Protein AF-A0A947AA89-F1 (afdb_monomer_lite)

Secondary structure (DSSP, 8-state):
------S----SSGGGGGS---THHHHHHHHIIIIIIIIS-SS-HHHHHHHHTHHHHHHTT-TT-SS--TTS---EEEE-TTT-B----SSS---PPB-EEEEEETTEEEEETTEE-S-----PPP-TT------SBPTT---EEEE---S-EEEEEE-TTS-EEEEEGGGTEEEEE-TTT--EEEEESS-TT--SEEE-TTSPEEEEETTTTEEEEE-TT--EEEEE-EETTEE-S----EEE-TTS-EEEEE-----TT-S--S-SS-S-EEEEE-TT-SSPEEEE---SSEEEEEE-TTSSEEEEEETTTTEEEEEEEPTTS-EEEEEEEES---SSEEEBTT--EEE-BSSEEEE-TTS-EEEEE--SSS-EEEEEEESTTS-EEEEEETTEEEEEEBSS-B--

Radius of gyration: 32.21 Å; chains: 1; bounding box: 70×47×88 Å

Foldseek 3Di:
DAFDDPDDADALDDPRVVDADDLCNAFRLLCCLAPVCPPVNVDDPVVSLQSHFVVVCVVQVQPQTRDPDPPRFPFDWDFDSHQRGRPADNVRRNDHTPTTAWTDGSNRTQHHGNRGPPDDPDDDGDGPPDDPDDDFFDVPWDKFFLDFDAQFKAAWEAFLQFKIWIFSLVQQFIWIQDLVPSHIDTPDPNNLSFHHWYAFPVRWIWTQNQNQLFIWTQDPVRDIDTLEQDAPPAGFQGWHYWDAAPQRKIKTWGFHDDDPNDPDDDDPDPFTFIWIGHVPDHHIDTQGGPAPGKAAKDADNVRQKIWIFRQVQQWIWIWGQDPVRHTHDTGTLESGGAHYWFAWPQGWIWGWFQATWIAGPNSDTDDGDGDPANTWRYWAQGHNQSQWIWTTGRRTIMIGGTPIHGHD

Sequence (408 aa):
MAICSDAGSYTNEGVFVLQSTHPRAYGSFARLLGHYVREEKVIPLEEAIYKLTTLPATNLKIKERGALKTGYFADVVIFDPNTIKDNATFKEPHQYATGVAHVFVNGTQVIKEGEHTGALPGRVVRGPGWTNEEPLIVPGAELQVVADGFSFTEGPAVDSRGNVYFTDQPNDQILKWSEDTGEVAVFMKPAGRANGLYFDHQDRLLAAADEKFELWRIGPDKEVEVLLSQYQGKDLNGPNDIWVDPKGGIYFTDPYYQRPWWTRSEKEIEQERVYYLSPGSTEPEIVVDDFVQPNGLIGSPDGKILYITDIGDSKTYSFQIEQDGQLSNKTLLAEMGSDGMTLDHKGNIYLTGDGVTVFNPSGKKILHIPVPQDWTANVTFGGKEQKTLFITAMNSLYTLEMNVHGVR

Structure (mmCIF, N/CA/C/O backbone):
data_AF-A0A947AA89-F1
#
_entry.id   AF-A0A947AA89-F1
#
loop_
_atom_site.group_PDB
_atom_site.id
_atom_site.type_symbol
_atom_site.label_atom_id
_atom_site.label_alt_id
_atom_site.label_comp_id
_atom_site.label_asym_id
_atom_site.label_entity_id
_atom_site.label_seq_id
_atom_site.pdbx_PDB_ins_code
_atom_site.Cartn_x
_atom_site.Cartn_y
_atom_site.Cartn_z
_atom_site.occupancy
_atom_site.B_iso_or_equiv
_atom_site.auth_seq_id
_atom_site.auth_comp_id
_atom_site.auth_asym_id
_atom_site.auth_atom_id
_atom_site.pdbx_PDB_model_num
ATOM 1 N N . MET A 1 1 ? 35.187 -18.261 -28.247 1.00 84.56 1 MET A N 1
ATOM 2 C CA . MET A 1 1 ? 34.910 -16.822 -28.043 1.00 84.56 1 MET A CA 1
ATOM 3 C C . MET A 1 1 ? 33.942 -16.370 -29.126 1.00 84.56 1 MET A C 1
ATOM 5 O O . MET A 1 1 ? 34.143 -16.771 -30.268 1.00 84.56 1 MET A O 1
ATOM 9 N N . ALA A 1 2 ? 32.883 -15.638 -28.767 1.00 91.00 2 ALA A N 1
ATOM 10 C CA . ALA A 1 2 ? 31.962 -15.046 -29.743 1.00 91.00 2 ALA A CA 1
ATOM 11 C C . ALA A 1 2 ? 32.646 -13.897 -30.493 1.00 91.00 2 ALA A C 1
ATOM 13 O O . ALA A 1 2 ? 33.586 -13.303 -29.966 1.00 91.00 2 ALA A O 1
ATOM 14 N N . ILE A 1 3 ? 32.178 -13.598 -31.703 1.00 91.06 3 ILE A N 1
ATOM 15 C CA . ILE A 1 3 ? 32.672 -12.464 -32.488 1.00 91.06 3 ILE A CA 1
ATOM 16 C C . ILE A 1 3 ? 31.567 -11.415 -32.541 1.00 91.06 3 ILE A C 1
ATOM 18 O O . ILE A 1 3 ? 30.445 -11.707 -32.948 1.00 91.06 3 ILE A O 1
ATOM 22 N N . CYS A 1 4 ? 31.883 -10.199 -32.110 1.00 88.19 4 CYS A N 1
ATOM 23 C CA . CYS A 1 4 ? 30.965 -9.069 -32.097 1.00 88.19 4 CYS A CA 1
ATOM 24 C C . CYS A 1 4 ? 31.675 -7.781 -32.531 1.00 88.19 4 CYS A C 1
ATOM 26 O O . CYS A 1 4 ? 32.895 -7.747 -32.699 1.00 88.19 4 CYS A O 1
ATOM 28 N N . SER A 1 5 ? 30.883 -6.727 -32.708 1.00 89.62 5 SER A N 1
ATOM 29 C CA . SER A 1 5 ? 31.347 -5.348 -32.830 1.00 89.62 5 SER A CA 1
ATOM 30 C C . SER A 1 5 ? 30.691 -4.537 -31.716 1.00 89.62 5 SER A C 1
ATOM 32 O O . SER A 1 5 ? 29.491 -4.659 -31.486 1.00 89.62 5 SER A O 1
ATOM 34 N N . ASP A 1 6 ? 31.484 -3.734 -31.023 1.00 87.38 6 ASP A N 1
ATOM 35 C CA . ASP A 1 6 ? 31.087 -2.728 -30.030 1.00 87.38 6 ASP A CA 1
ATOM 36 C C . ASP A 1 6 ? 30.880 -1.339 -30.666 1.00 87.38 6 ASP A C 1
ATOM 38 O O . ASP A 1 6 ? 30.642 -0.360 -29.962 1.00 87.38 6 ASP A O 1
ATOM 42 N N . ALA A 1 7 ? 31.002 -1.218 -31.993 1.00 91.00 7 ALA A N 1
ATOM 43 C CA . ALA A 1 7 ? 30.685 0.018 -32.700 1.00 91.00 7 ALA A CA 1
ATOM 44 C C . ALA A 1 7 ? 29.173 0.187 -32.908 1.00 91.00 7 ALA A C 1
ATOM 46 O O . ALA A 1 7 ? 28.435 -0.788 -33.052 1.00 91.00 7 ALA A O 1
ATOM 47 N N . GLY A 1 8 ? 28.726 1.444 -32.984 1.00 85.38 8 GLY A N 1
ATOM 48 C CA . GLY A 1 8 ? 27.362 1.770 -33.395 1.00 85.38 8 GLY A CA 1
ATOM 49 C C . GLY A 1 8 ? 27.067 1.353 -34.840 1.00 85.38 8 GLY A C 1
ATOM 50 O O . GLY A 1 8 ? 27.976 1.164 -35.648 1.00 85.38 8 GLY A O 1
ATOM 51 N N . SER A 1 9 ? 25.778 1.223 -35.163 1.00 86.25 9 SER A N 1
ATOM 52 C CA . SER A 1 9 ? 25.291 1.023 -36.533 1.00 86.25 9 SER A CA 1
ATOM 53 C C . SER A 1 9 ? 24.923 2.375 -37.135 1.00 86.25 9 SER A C 1
ATOM 55 O O . SER A 1 9 ? 24.010 3.038 -36.647 1.00 86.25 9 SER A O 1
ATOM 57 N N . TYR A 1 10 ? 25.644 2.788 -38.172 1.00 88.50 10 TYR A N 1
ATOM 58 C CA . TYR A 1 10 ? 25.467 4.083 -38.826 1.00 88.50 10 TYR A CA 1
ATOM 59 C C . TYR A 1 10 ? 25.038 3.874 -40.276 1.00 88.50 10 TYR A C 1
ATOM 61 O O . TYR A 1 10 ? 25.482 2.919 -40.911 1.00 88.50 10 TYR A O 1
ATOM 69 N N . THR A 1 11 ? 24.218 4.784 -40.804 1.00 86.56 11 THR A N 1
ATOM 70 C CA . THR A 1 11 ? 24.015 4.877 -42.255 1.00 86.56 11 THR A CA 1
ATOM 71 C C . THR A 1 11 ? 25.173 5.650 -42.899 1.00 86.56 11 THR A C 1
ATOM 73 O O . THR A 1 11 ? 25.787 6.508 -42.256 1.00 86.56 11 THR A O 1
ATOM 76 N N . ASN A 1 12 ? 25.481 5.349 -44.161 1.00 88.62 12 ASN A N 1
ATOM 77 C CA . ASN A 1 12 ? 26.501 6.037 -44.959 1.00 88.62 12 ASN A CA 1
ATOM 78 C C . ASN A 1 12 ? 25.991 7.342 -45.604 1.00 88.62 12 ASN A C 1
ATOM 80 O O . ASN A 1 12 ? 26.596 7.842 -46.551 1.00 88.62 12 ASN A O 1
ATOM 84 N N . GLU A 1 13 ? 24.889 7.891 -45.099 1.00 89.12 13 GLU A N 1
ATOM 85 C CA . GLU A 1 13 ? 24.258 9.108 -45.602 1.00 89.12 13 GLU A CA 1
ATOM 86 C C . GLU A 1 13 ? 23.824 10.047 -44.461 1.00 89.12 13 GLU A C 1
ATOM 88 O O . GLU A 1 13 ? 23.878 9.717 -43.271 1.00 89.12 13 GLU A O 1
ATOM 93 N N . GLY A 1 14 ? 23.378 11.249 -44.825 1.00 90.75 14 GLY A N 1
ATOM 94 C CA . GLY A 1 14 ? 22.806 12.208 -43.880 1.00 90.75 14 GLY A CA 1
ATOM 95 C C . GLY A 1 14 ? 23.800 12.714 -42.831 1.00 90.75 14 GLY A C 1
ATOM 96 O O . GLY A 1 14 ? 24.981 12.913 -43.097 1.00 90.75 14 GLY A O 1
ATOM 97 N N . VAL A 1 15 ? 23.318 12.964 -41.613 1.00 90.62 15 VAL A N 1
ATOM 98 C CA . VAL A 1 15 ? 24.127 13.587 -40.548 1.00 90.62 15 VAL A CA 1
ATOM 99 C C . VAL A 1 15 ? 25.300 12.721 -40.083 1.00 90.62 15 VAL A C 1
ATOM 101 O O . VAL A 1 15 ? 26.267 13.245 -39.535 1.00 90.62 15 VAL A O 1
ATOM 104 N N . PHE A 1 16 ? 25.248 11.409 -40.323 1.00 87.38 16 PHE A N 1
ATOM 105 C CA . PHE A 1 16 ? 26.263 10.472 -39.851 1.00 87.38 16 PHE A CA 1
ATOM 106 C C . PHE A 1 16 ? 27.585 10.566 -40.616 1.00 87.38 16 PHE A C 1
ATOM 108 O O . PHE A 1 16 ? 28.607 10.196 -40.051 1.00 87.38 16 PHE A O 1
ATOM 115 N N . VAL A 1 17 ? 27.603 11.100 -41.845 1.00 91.50 17 VAL A N 1
ATOM 116 C CA . VAL A 1 17 ? 28.856 11.300 -42.604 1.00 91.50 17 VAL A CA 1
ATOM 117 C C . VAL A 1 17 ? 29.611 12.575 -42.211 1.00 91.50 17 VAL A C 1
ATOM 119 O O . VAL A 1 17 ? 30.727 12.799 -42.672 1.00 91.50 17 VAL A O 1
ATOM 122 N N . LEU A 1 18 ? 29.024 13.418 -41.353 1.00 90.50 18 LEU A N 1
ATOM 123 C CA . LEU A 1 18 ? 29.661 14.648 -40.865 1.00 90.50 18 LEU A CA 1
ATOM 124 C C . LEU A 1 18 ? 30.721 14.380 -39.786 1.00 90.50 18 LEU A C 1
ATOM 126 O O . LEU A 1 18 ? 31.474 15.283 -39.425 1.00 90.50 18 LEU A O 1
ATOM 130 N N . GLN A 1 19 ? 30.778 13.155 -39.261 1.00 88.31 19 GLN A N 1
ATOM 131 C CA . GLN A 1 19 ? 31.758 12.725 -38.271 1.00 88.31 19 GLN A CA 1
ATOM 132 C C . GLN A 1 19 ? 32.374 11.400 -38.702 1.00 88.31 19 GLN A C 1
ATOM 134 O O . GLN A 1 19 ? 31.671 10.497 -39.139 1.00 88.31 19 GLN A O 1
ATOM 139 N N . SER A 1 20 ? 33.691 11.275 -38.549 1.00 88.88 20 SER A N 1
ATOM 140 C CA . SER A 1 20 ? 34.382 10.018 -38.834 1.00 88.88 20 SER A CA 1
ATOM 141 C C . SER A 1 20 ? 34.033 8.945 -37.797 1.00 88.88 20 SER A C 1
ATOM 143 O O . SER A 1 20 ? 33.760 9.247 -36.635 1.00 88.88 20 SER A O 1
ATOM 145 N N . THR A 1 21 ? 34.098 7.677 -38.203 1.00 92.69 21 THR A N 1
ATOM 146 C CA . THR A 1 21 ? 33.909 6.512 -37.332 1.00 92.69 21 THR A CA 1
ATOM 147 C C . THR A 1 21 ? 34.991 5.465 -37.578 1.00 92.69 21 THR A C 1
ATOM 149 O O . THR A 1 21 ? 35.696 5.489 -38.587 1.00 92.69 21 THR A O 1
ATOM 152 N N . HIS A 1 22 ? 35.139 4.514 -36.657 1.00 94.75 22 HIS A N 1
ATOM 153 C CA . HIS A 1 22 ? 36.053 3.397 -36.864 1.00 94.75 22 HIS A CA 1
ATOM 154 C C . HIS A 1 22 ? 35.484 2.445 -37.943 1.00 94.75 22 HIS A C 1
ATOM 156 O O . HIS A 1 22 ? 34.314 2.067 -37.841 1.00 94.75 22 HIS A O 1
ATOM 162 N N . PRO A 1 23 ? 36.284 1.944 -38.910 1.00 94.31 23 PRO A N 1
ATOM 163 C CA . PRO A 1 23 ? 35.804 1.092 -40.020 1.00 94.31 23 PRO A CA 1
ATOM 164 C C . PRO A 1 23 ? 35.023 -0.158 -39.594 1.00 94.31 23 PRO A C 1
ATOM 166 O O . PRO A 1 23 ? 34.168 -0.673 -40.311 1.00 94.31 23 PRO A O 1
ATOM 169 N N . ARG A 1 24 ? 35.290 -0.630 -38.373 1.00 94.06 24 ARG A N 1
ATOM 170 C CA . ARG A 1 24 ? 34.594 -1.758 -37.734 1.00 94.06 24 ARG A CA 1
ATOM 171 C C . ARG A 1 24 ? 33.069 -1.571 -37.644 1.00 94.06 24 ARG A C 1
ATOM 173 O O . ARG A 1 24 ? 32.362 -2.573 -37.568 1.00 94.06 24 ARG A O 1
ATOM 180 N N . ALA A 1 25 ? 32.569 -0.332 -37.678 1.00 93.19 25 ALA A N 1
ATOM 181 C CA . ALA A 1 25 ? 31.135 -0.038 -37.698 1.00 93.19 25 ALA A CA 1
ATOM 182 C C . ALA A 1 25 ? 30.420 -0.590 -38.945 1.00 93.19 25 ALA A C 1
ATOM 184 O O . ALA A 1 25 ? 29.247 -0.936 -38.870 1.00 93.19 25 ALA A O 1
ATOM 185 N N . TYR A 1 26 ? 31.139 -0.729 -40.061 1.00 93.94 26 TYR A N 1
ATOM 186 C CA . TYR A 1 26 ? 30.603 -1.242 -41.325 1.00 93.94 26 TYR A CA 1
ATOM 187 C C . TYR A 1 26 ? 31.170 -2.619 -41.686 1.00 93.94 26 TYR A C 1
ATOM 189 O O . TYR A 1 26 ? 30.477 -3.467 -42.244 1.00 93.94 26 TYR A O 1
ATOM 197 N N . GLY A 1 27 ? 32.446 -2.847 -41.367 1.00 93.50 27 GLY A N 1
ATOM 198 C CA . GLY A 1 27 ? 33.228 -3.916 -41.978 1.00 93.50 27 GLY A CA 1
ATOM 199 C C . GLY A 1 27 ? 33.380 -5.211 -41.190 1.00 93.50 27 GLY A C 1
ATOM 200 O O . GLY A 1 27 ? 33.728 -6.231 -41.776 1.00 93.50 27 GLY A O 1
ATOM 201 N N . SER A 1 28 ? 33.152 -5.207 -39.871 1.00 94.38 28 SER A N 1
ATOM 202 C CA . SER A 1 28 ? 33.652 -6.268 -38.970 1.00 94.38 28 SER A CA 1
ATOM 203 C C . SER A 1 28 ? 33.279 -7.688 -39.403 1.00 94.38 28 SER A C 1
ATOM 205 O O . SER A 1 28 ? 34.135 -8.569 -39.485 1.00 94.38 28 SER A O 1
ATOM 207 N N . PHE A 1 29 ? 32.002 -7.904 -39.718 1.00 95.44 29 PHE A N 1
ATOM 208 C CA . PHE A 1 29 ? 31.487 -9.222 -40.081 1.00 95.44 29 PHE A CA 1
ATOM 209 C C . PHE A 1 29 ? 31.906 -9.638 -41.494 1.00 95.44 29 PHE A C 1
ATOM 211 O O . PHE A 1 29 ? 32.321 -10.776 -41.707 1.00 95.44 29 PHE A O 1
ATOM 218 N N . ALA A 1 30 ? 31.885 -8.705 -42.448 1.00 96.06 30 ALA A N 1
ATOM 219 C CA . ALA A 1 30 ? 32.345 -8.964 -43.808 1.00 96.06 30 ALA A CA 1
ATOM 220 C C . ALA A 1 30 ? 33.859 -9.220 -43.864 1.00 96.06 30 ALA A C 1
ATOM 222 O O . ALA A 1 30 ? 34.307 -10.056 -44.642 1.00 96.06 30 ALA A O 1
ATOM 223 N N . ARG A 1 31 ? 34.648 -8.569 -43.001 1.00 96.25 31 ARG A N 1
ATOM 224 C CA . ARG A 1 31 ? 36.087 -8.814 -42.857 1.00 96.25 31 ARG A CA 1
ATOM 225 C C . ARG A 1 31 ? 36.362 -10.206 -42.307 1.00 96.25 31 ARG A C 1
ATOM 227 O O . ARG A 1 31 ? 37.240 -10.887 -42.825 1.00 96.25 31 ARG A O 1
ATOM 234 N N . LEU A 1 32 ? 35.599 -10.660 -41.309 1.00 97.00 32 LEU A N 1
ATOM 235 C CA . LEU A 1 32 ? 35.691 -12.043 -40.835 1.00 97.00 32 LEU A CA 1
ATOM 236 C C . LEU A 1 32 ? 35.463 -13.041 -41.977 1.00 97.00 32 LEU A C 1
ATOM 238 O O . LEU A 1 32 ? 36.284 -13.929 -42.184 1.00 97.00 32 LEU A O 1
ATOM 242 N N . LEU A 1 33 ? 34.370 -12.881 -42.722 1.00 98.00 33 LEU A N 1
ATOM 243 C CA . LEU A 1 33 ? 33.965 -13.834 -43.757 1.00 98.00 33 LEU A CA 1
ATOM 244 C C . LEU A 1 33 ? 34.840 -13.757 -45.023 1.00 98.00 33 LEU A C 1
ATOM 246 O O . LEU A 1 33 ? 35.183 -14.781 -45.607 1.00 98.00 33 LEU A O 1
ATOM 250 N N . GLY A 1 34 ? 35.223 -12.558 -45.452 1.00 97.75 34 GLY A N 1
ATOM 251 C CA . GLY A 1 34 ? 36.036 -12.357 -46.651 1.00 97.75 34 GLY A CA 1
ATOM 252 C C . GLY A 1 34 ? 37.520 -12.614 -46.404 1.00 97.75 34 GLY A C 1
ATOM 253 O O . GLY A 1 34 ? 38.132 -13.435 -47.081 1.00 97.75 34 GLY A O 1
ATOM 254 N N . HIS A 1 35 ? 38.097 -11.947 -45.407 1.00 97.00 35 HIS A N 1
ATOM 255 C CA . HIS A 1 35 ? 39.535 -12.009 -45.171 1.00 97.00 35 HIS A CA 1
ATOM 256 C C . HIS A 1 35 ? 39.925 -13.252 -44.364 1.00 97.00 35 HIS A C 1
ATOM 258 O O . HIS A 1 35 ? 40.691 -14.090 -44.825 1.00 97.00 35 HIS A O 1
ATOM 264 N N . TYR A 1 36 ? 39.354 -13.436 -43.173 1.00 97.56 36 TYR A N 1
ATOM 265 C CA . TYR A 1 36 ? 39.806 -14.506 -42.277 1.00 97.56 36 TYR A CA 1
ATOM 266 C C . TYR A 1 36 ? 39.288 -15.904 -42.663 1.00 97.56 36 TYR A C 1
ATOM 268 O O . TYR A 1 36 ? 40.010 -16.888 -42.503 1.00 97.56 36 TYR A O 1
ATOM 276 N N . VAL A 1 37 ? 38.064 -16.018 -43.187 1.00 98.06 37 VAL A N 1
ATOM 277 C CA . VAL A 1 37 ? 37.503 -17.310 -43.627 1.00 98.06 37 VAL A CA 1
ATOM 278 C C . VAL A 1 37 ? 37.948 -17.667 -45.048 1.00 98.06 37 VAL A C 1
ATOM 280 O O . VAL A 1 37 ? 38.518 -18.737 -45.249 1.00 98.06 37 VAL A O 1
ATOM 283 N N . ARG A 1 38 ? 37.685 -16.810 -46.047 1.00 97.62 38 ARG A N 1
ATOM 284 C CA . ARG A 1 38 ? 37.944 -17.150 -47.459 1.00 97.62 38 ARG A CA 1
ATOM 285 C C . ARG A 1 38 ? 39.423 -17.036 -47.842 1.00 97.62 38 ARG A C 1
ATOM 287 O O . ARG A 1 38 ? 39.944 -17.964 -48.460 1.00 97.62 38 ARG A O 1
ATOM 294 N N . GLU A 1 39 ? 40.072 -15.912 -47.539 1.00 97.94 39 GLU A N 1
ATOM 295 C CA . GLU A 1 39 ? 41.440 -15.622 -48.005 1.00 97.94 39 GLU A CA 1
ATOM 296 C C . GLU A 1 39 ? 42.497 -16.337 -47.153 1.00 97.94 39 GLU A C 1
ATOM 298 O O . GLU A 1 39 ? 43.253 -17.158 -47.671 1.00 97.94 39 GLU A O 1
ATOM 303 N N . GLU A 1 40 ? 42.501 -16.084 -45.843 1.00 98.12 40 GLU A N 1
ATOM 304 C CA . GLU A 1 40 ? 43.515 -16.601 -44.913 1.00 98.12 40 GLU A CA 1
ATOM 305 C C . GLU A 1 40 ? 43.199 -18.012 -44.391 1.00 98.12 40 GLU A C 1
ATOM 307 O O . GLU A 1 40 ? 44.083 -18.707 -43.892 1.00 98.12 40 GLU A O 1
ATOM 312 N N . LYS A 1 41 ? 41.937 -18.456 -44.496 1.00 97.31 41 LYS A N 1
ATOM 313 C CA . LYS A 1 41 ? 41.467 -19.788 -44.065 1.00 97.31 41 LYS A CA 1
ATOM 314 C C . LYS A 1 41 ? 41.819 -20.135 -42.612 1.00 97.31 41 LYS A C 1
ATOM 316 O O . LYS A 1 41 ? 42.039 -21.299 -42.280 1.00 97.31 41 LYS A O 1
ATOM 321 N N . VAL A 1 42 ? 41.838 -19.139 -41.723 1.00 97.44 42 VAL A N 1
ATOM 322 C CA . VAL A 1 42 ? 42.177 -19.333 -40.299 1.00 97.44 42 VAL A CA 1
ATOM 323 C C . VAL A 1 42 ? 41.032 -19.946 -39.489 1.00 97.44 42 VAL A C 1
ATOM 325 O O . VAL A 1 42 ? 41.240 -20.421 -38.374 1.00 97.44 42 VAL A O 1
ATOM 328 N N . ILE A 1 43 ? 39.812 -19.922 -40.028 1.00 96.50 43 ILE A N 1
ATOM 329 C CA . ILE A 1 43 ? 38.607 -20.464 -39.402 1.00 96.50 43 ILE A CA 1
ATOM 330 C C . ILE A 1 43 ? 37.644 -20.974 -40.490 1.00 96.50 43 ILE A C 1
ATOM 332 O O . ILE A 1 43 ? 37.432 -20.265 -41.476 1.00 96.50 43 ILE A O 1
ATOM 336 N N . PRO A 1 44 ? 37.055 -22.178 -40.345 1.00 97.88 44 PRO A N 1
ATOM 337 C CA . PRO A 1 44 ? 36.024 -22.662 -41.263 1.00 97.88 44 PRO A CA 1
ATOM 338 C C . PRO A 1 44 ? 34.800 -21.742 -41.292 1.00 97.88 44 PRO A C 1
ATOM 340 O O . PRO A 1 44 ? 34.474 -21.096 -40.290 1.00 97.88 44 PRO A O 1
ATOM 343 N N . LEU A 1 45 ? 34.092 -21.714 -42.422 1.00 97.38 45 LEU A N 1
ATOM 344 C CA . LEU A 1 45 ? 32.918 -20.861 -42.604 1.00 97.38 45 LEU A CA 1
ATOM 345 C C . LEU A 1 45 ? 31.830 -21.173 -41.570 1.00 97.38 45 LEU A C 1
ATOM 347 O O . LEU A 1 45 ? 31.271 -20.264 -40.967 1.00 97.38 45 LEU A O 1
ATOM 351 N N . GLU A 1 46 ? 31.572 -22.450 -41.318 1.00 96.94 46 GLU A N 1
ATOM 352 C CA . GLU A 1 46 ? 30.555 -22.929 -40.385 1.00 96.94 46 GLU A CA 1
ATOM 353 C C . GLU A 1 46 ? 30.846 -22.465 -38.952 1.00 96.94 46 GLU A C 1
ATOM 355 O O . GLU A 1 46 ? 29.956 -21.968 -38.260 1.00 96.94 46 GLU A O 1
ATOM 360 N N . GLU A 1 47 ? 32.110 -22.551 -38.528 1.00 97.94 47 GLU A N 1
ATOM 361 C CA . GLU A 1 47 ? 32.553 -22.093 -37.208 1.00 97.94 47 GLU A CA 1
ATOM 362 C C . GLU A 1 47 ? 32.470 -20.561 -37.096 1.00 97.94 47 GLU A C 1
ATOM 364 O O . GLU A 1 47 ? 32.072 -20.032 -36.055 1.00 97.94 47 GLU A O 1
ATOM 369 N N . ALA A 1 48 ? 32.796 -19.825 -38.166 1.00 97.75 48 ALA A N 1
ATOM 370 C CA . ALA A 1 48 ? 32.611 -18.376 -38.205 1.00 97.75 48 ALA A CA 1
ATOM 371 C C . ALA A 1 48 ? 31.129 -17.995 -38.062 1.00 97.75 48 ALA A C 1
ATOM 373 O O . ALA A 1 48 ? 30.798 -17.148 -37.232 1.00 97.75 48 ALA A O 1
ATOM 374 N N . ILE A 1 49 ? 30.225 -18.661 -38.791 1.00 97.25 49 ILE A N 1
ATOM 375 C CA . ILE A 1 49 ? 28.777 -18.434 -38.681 1.00 97.25 49 ILE A CA 1
ATOM 376 C C . ILE A 1 49 ? 28.270 -18.763 -37.273 1.00 97.25 49 ILE A C 1
ATOM 378 O O . ILE A 1 49 ? 27.545 -17.953 -36.690 1.00 97.25 49 ILE A O 1
ATOM 382 N N . TYR A 1 50 ? 28.692 -19.881 -36.675 1.00 97.56 50 TYR A N 1
ATOM 383 C CA . TYR A 1 50 ? 28.339 -20.232 -35.295 1.00 97.56 50 TYR A CA 1
ATOM 384 C C . TYR A 1 50 ? 28.766 -19.145 -34.292 1.00 97.56 50 TYR A C 1
ATOM 386 O O . TYR A 1 50 ? 27.972 -18.735 -33.437 1.00 97.56 50 TYR A O 1
ATOM 394 N N . LYS A 1 51 ? 29.991 -18.614 -34.430 1.00 97.62 51 LYS A N 1
ATOM 395 C CA . LYS A 1 51 ? 30.530 -17.544 -33.568 1.00 97.62 51 LYS A CA 1
ATOM 396 C C . LYS A 1 51 ? 29.862 -16.182 -33.753 1.00 97.62 51 LYS A C 1
ATOM 398 O O . LYS A 1 51 ? 29.948 -15.368 -32.832 1.00 97.62 51 LYS A O 1
ATOM 403 N N . LEU A 1 52 ? 29.223 -15.946 -34.899 1.00 96.31 52 LEU A N 1
ATOM 404 C CA . LEU A 1 52 ? 28.450 -14.737 -35.195 1.00 96.31 52 LEU A CA 1
ATOM 405 C C . LEU A 1 52 ? 26.980 -14.829 -34.765 1.00 96.31 52 LEU A C 1
ATOM 407 O O . LEU A 1 52 ? 26.343 -13.797 -34.578 1.00 96.31 52 LEU A O 1
ATOM 411 N N . THR A 1 53 ? 26.432 -16.040 -34.620 1.00 96.06 53 THR A N 1
ATOM 412 C CA . THR A 1 53 ? 24.979 -16.250 -34.485 1.00 96.06 53 THR A CA 1
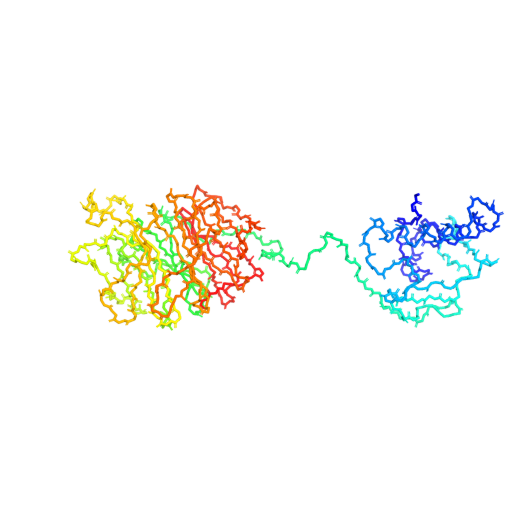ATOM 413 C C . THR A 1 53 ? 24.607 -17.023 -33.216 1.00 96.06 53 THR A C 1
ATOM 415 O O . THR A 1 53 ? 24.219 -16.424 -32.211 1.00 96.06 53 THR A O 1
ATOM 418 N N . THR A 1 54 ? 24.730 -18.351 -33.222 1.00 96.38 54 THR A N 1
ATOM 419 C CA . THR A 1 54 ? 24.241 -19.220 -32.143 1.00 96.38 54 THR A CA 1
ATOM 420 C C . THR A 1 54 ? 25.003 -19.001 -30.840 1.00 96.38 54 THR A C 1
ATOM 422 O O . THR A 1 54 ? 24.388 -18.949 -29.773 1.00 96.38 54 THR A O 1
ATOM 425 N N . LEU A 1 55 ? 26.329 -18.849 -30.904 1.00 97.12 55 LEU A N 1
ATOM 426 C CA . LEU A 1 55 ? 27.158 -18.669 -29.714 1.00 97.12 55 LEU A CA 1
ATOM 427 C C . LEU A 1 55 ? 26.792 -17.393 -28.926 1.00 97.12 55 LEU A C 1
ATOM 429 O O . LEU A 1 55 ? 26.518 -17.514 -27.729 1.00 97.12 55 LEU A O 1
ATOM 433 N N . PRO A 1 56 ? 26.733 -16.185 -29.530 1.00 93.94 56 PRO A N 1
ATOM 434 C CA . PRO A 1 56 ? 26.310 -14.992 -28.798 1.00 93.94 56 PRO A CA 1
ATOM 435 C C . PRO A 1 56 ? 24.852 -15.066 -28.323 1.00 93.94 56 PRO A C 1
ATOM 437 O O . PRO A 1 56 ? 24.587 -14.688 -27.183 1.00 93.94 56 PRO A O 1
ATOM 440 N N . ALA A 1 57 ? 23.922 -15.611 -29.120 1.00 93.69 57 ALA A N 1
ATOM 441 C CA . ALA A 1 57 ? 22.531 -15.792 -28.684 1.00 93.69 57 ALA A CA 1
ATOM 442 C C . ALA A 1 57 ? 22.428 -16.695 -27.440 1.00 93.69 57 ALA A C 1
ATOM 444 O O . ALA A 1 57 ? 21.703 -16.378 -26.498 1.00 93.69 57 ALA A O 1
ATOM 445 N N . THR A 1 58 ? 23.219 -17.770 -27.396 1.00 93.56 58 THR A N 1
ATOM 446 C CA . THR A 1 58 ? 23.289 -18.691 -26.251 1.00 93.56 58 THR A CA 1
ATOM 447 C C . THR A 1 58 ? 23.889 -18.014 -25.022 1.00 93.56 58 THR A C 1
ATOM 449 O O . THR A 1 58 ? 23.296 -18.066 -23.944 1.00 93.56 58 THR A O 1
ATOM 452 N N . ASN A 1 59 ? 25.025 -17.325 -25.179 1.00 92.81 59 ASN A N 1
ATOM 453 C CA . ASN A 1 59 ? 25.698 -16.626 -24.079 1.00 92.81 59 ASN A CA 1
ATOM 454 C C . ASN A 1 59 ? 24.800 -15.557 -23.441 1.00 92.81 59 ASN A C 1
ATOM 456 O O . ASN A 1 59 ? 24.784 -15.407 -22.221 1.00 92.81 59 ASN A O 1
ATOM 460 N N . LEU A 1 60 ? 24.027 -14.846 -24.265 1.00 90.44 60 LEU A N 1
ATOM 461 C CA . LEU A 1 60 ? 23.090 -13.809 -23.829 1.00 90.44 60 LEU A CA 1
ATOM 462 C C . LEU A 1 60 ? 21.712 -14.365 -23.435 1.00 90.44 60 LEU A C 1
ATOM 464 O O . LEU A 1 60 ? 20.836 -13.598 -23.035 1.00 90.44 60 LEU A O 1
ATOM 468 N N . LYS A 1 61 ? 21.511 -15.688 -23.528 1.00 92.44 61 LYS A N 1
ATOM 469 C CA . LYS A 1 61 ? 20.243 -16.379 -23.239 1.00 92.44 61 LYS A CA 1
ATOM 470 C C . LYS A 1 61 ? 19.060 -15.799 -24.033 1.00 92.44 61 LYS A C 1
ATOM 472 O O . LYS A 1 61 ? 17.933 -15.747 -23.540 1.00 92.44 61 LYS A O 1
ATOM 477 N N . ILE A 1 62 ? 19.318 -15.378 -25.270 1.00 91.38 62 ILE A N 1
ATOM 478 C CA . ILE A 1 62 ? 18.298 -14.903 -26.203 1.00 91.38 62 ILE A CA 1
ATOM 479 C C . ILE A 1 62 ? 17.603 -16.130 -26.790 1.00 91.38 62 ILE A C 1
ATOM 481 O O . ILE A 1 62 ? 18.188 -16.889 -27.562 1.00 91.38 62 ILE A O 1
ATOM 485 N N . LYS A 1 63 ? 16.351 -16.342 -26.389 1.00 90.50 63 LYS A N 1
ATOM 486 C CA . LYS A 1 63 ? 15.561 -17.497 -26.821 1.00 90.50 63 LYS A CA 1
ATOM 487 C C . LYS A 1 63 ? 15.173 -17.372 -28.297 1.00 90.50 63 LYS A C 1
ATOM 489 O O . LYS A 1 63 ? 14.990 -16.267 -28.800 1.00 90.50 63 LYS A O 1
ATOM 494 N N . GLU A 1 64 ? 15.038 -18.523 -28.961 1.00 93.94 64 GLU A N 1
ATOM 495 C CA . GLU A 1 64 ? 14.447 -18.643 -30.308 1.00 93.94 64 GLU A CA 1
ATOM 496 C C . GLU A 1 64 ? 15.167 -17.824 -31.398 1.00 93.94 64 GLU A C 1
ATOM 498 O O . GLU A 1 64 ? 14.563 -17.432 -32.396 1.00 93.94 64 GLU A O 1
ATOM 503 N N . ARG A 1 65 ? 16.469 -17.555 -31.222 1.00 94.31 65 ARG A N 1
ATOM 504 C CA . ARG A 1 65 ? 17.311 -16.822 -32.182 1.00 94.31 65 ARG A CA 1
ATOM 505 C C . ARG A 1 65 ? 18.694 -17.449 -32.331 1.00 94.31 65 ARG A C 1
ATOM 507 O O . ARG A 1 65 ? 19.080 -18.343 -31.581 1.00 94.31 65 ARG A O 1
ATOM 514 N N . GLY A 1 66 ? 19.437 -16.964 -33.324 1.00 94.50 66 GLY A N 1
ATOM 515 C CA . GLY A 1 66 ? 20.823 -17.356 -33.585 1.00 94.50 66 GLY A CA 1
ATOM 516 C C . GLY A 1 66 ? 20.987 -18.676 -34.340 1.00 94.50 66 GLY A C 1
ATOM 517 O O . GLY A 1 66 ? 22.118 -19.098 -34.542 1.00 94.50 66 GLY A O 1
ATOM 518 N N . ALA A 1 67 ? 19.903 -19.329 -34.765 1.00 96.12 67 ALA A N 1
ATOM 519 C CA . ALA A 1 67 ? 19.941 -20.546 -35.574 1.00 96.12 67 ALA A CA 1
ATOM 520 C C . ALA A 1 67 ? 18.750 -20.597 -36.542 1.00 96.12 67 ALA A C 1
ATOM 522 O O . ALA A 1 67 ? 17.657 -20.138 -36.207 1.00 96.12 67 ALA A O 1
ATOM 523 N N . LEU A 1 68 ? 18.945 -21.199 -37.719 1.00 94.94 68 LEU A N 1
ATOM 524 C CA . LEU A 1 68 ? 17.862 -21.487 -38.662 1.00 94.94 68 LEU A CA 1
ATOM 525 C C . LEU A 1 68 ? 17.132 -22.762 -38.225 1.00 94.94 68 LEU A C 1
ATOM 527 O O . LEU A 1 68 ? 17.575 -23.875 -38.507 1.00 94.94 68 LEU A O 1
ATOM 531 N N . LYS A 1 69 ? 16.025 -22.596 -37.499 1.00 95.56 69 LYS A N 1
ATOM 532 C CA . LYS A 1 69 ? 15.207 -23.696 -36.973 1.00 95.56 69 LYS A CA 1
ATOM 533 C C . LYS A 1 69 ? 13.726 -23.320 -36.993 1.00 95.56 69 LYS A C 1
ATOM 535 O O . LYS A 1 69 ? 13.370 -22.179 -36.717 1.00 95.56 69 LYS A O 1
ATOM 540 N N . THR A 1 70 ? 12.849 -24.279 -37.281 1.00 94.50 70 THR A N 1
ATOM 541 C CA . THR A 1 70 ? 11.396 -24.071 -37.178 1.00 94.50 70 THR A CA 1
ATOM 542 C C . THR A 1 70 ? 11.019 -23.588 -35.775 1.00 94.50 70 THR A C 1
ATOM 544 O O . THR A 1 70 ? 11.478 -24.150 -34.780 1.00 94.50 70 THR A O 1
ATOM 547 N N . GLY A 1 71 ? 10.192 -22.541 -35.708 1.00 92.94 71 GLY A N 1
ATOM 548 C CA . GLY A 1 71 ? 9.791 -21.879 -34.462 1.00 92.94 71 GLY A CA 1
ATOM 549 C C . GLY A 1 71 ? 10.722 -20.750 -34.006 1.00 92.94 71 GLY A C 1
ATOM 550 O O . GLY A 1 71 ? 10.372 -20.040 -33.074 1.00 92.94 71 GLY A O 1
ATOM 551 N N . TYR A 1 72 ? 11.880 -20.553 -34.649 1.00 95.75 72 TYR A N 1
ATOM 552 C CA . TYR A 1 72 ? 12.772 -19.428 -34.348 1.00 95.75 72 TYR A CA 1
ATOM 553 C C . TYR A 1 72 ? 12.377 -18.192 -35.161 1.00 95.75 72 TYR A C 1
ATOM 555 O O . TYR A 1 72 ? 11.765 -18.300 -36.228 1.00 95.75 72 TYR A O 1
ATOM 563 N N . PHE A 1 73 ? 12.755 -17.009 -34.676 1.00 94.44 73 PHE A N 1
ATOM 564 C CA . PHE A 1 73 ? 12.583 -15.776 -35.440 1.00 94.44 73 PHE A CA 1
ATOM 565 C C . PHE A 1 73 ? 13.428 -15.826 -36.717 1.00 94.44 73 PHE A C 1
ATOM 567 O O . PHE A 1 73 ? 14.612 -16.162 -36.683 1.00 94.44 73 PHE A O 1
ATOM 574 N N . ALA A 1 74 ? 12.814 -15.470 -37.846 1.00 94.50 74 ALA A N 1
ATOM 575 C CA . ALA A 1 74 ? 13.453 -15.478 -39.158 1.00 94.50 74 ALA A CA 1
ATOM 576 C C . ALA A 1 74 ? 14.356 -14.246 -39.358 1.00 94.50 74 ALA A C 1
ATOM 578 O O . ALA A 1 74 ? 14.060 -13.367 -40.171 1.00 94.50 74 ALA A O 1
ATOM 579 N N . ASP A 1 75 ? 15.450 -14.195 -38.597 1.00 95.81 75 ASP A N 1
ATOM 580 C CA . ASP A 1 75 ? 16.574 -13.292 -38.840 1.00 95.81 75 ASP A CA 1
ATOM 581 C C . ASP A 1 75 ? 17.584 -14.003 -39.743 1.00 95.81 75 ASP A C 1
ATOM 583 O O . ASP A 1 75 ? 18.319 -14.890 -39.302 1.00 95.81 75 ASP A O 1
ATOM 587 N N . VAL A 1 76 ? 17.586 -13.662 -41.029 1.00 97.19 76 VAL A N 1
ATOM 588 C CA . VAL A 1 76 ? 18.335 -14.404 -42.050 1.00 97.19 76 VAL A CA 1
ATOM 589 C C . VAL A 1 76 ? 19.183 -13.444 -42.860 1.00 97.19 76 VAL A C 1
ATOM 591 O O . VAL A 1 76 ? 18.659 -12.492 -43.427 1.00 97.19 76 VAL A O 1
ATOM 594 N N . VAL A 1 77 ? 20.481 -13.723 -42.958 1.00 97.00 77 VAL A N 1
ATOM 595 C CA . VAL A 1 77 ? 21.404 -13.022 -43.856 1.00 97.00 77 VAL A CA 1
ATOM 596 C C . VAL A 1 77 ? 21.811 -13.986 -44.963 1.00 97.00 77 VAL A C 1
ATOM 598 O O . VAL A 1 77 ? 22.360 -15.052 -44.693 1.00 97.00 77 VAL A O 1
ATOM 601 N N . ILE A 1 78 ? 21.543 -13.606 -46.208 1.00 97.56 78 ILE A N 1
ATOM 602 C CA . ILE A 1 78 ? 21.951 -14.328 -47.410 1.00 97.56 78 ILE A CA 1
ATOM 603 C C . ILE A 1 78 ? 23.092 -13.540 -48.042 1.00 97.56 78 ILE A C 1
ATOM 605 O O . ILE A 1 78 ? 22.909 -12.393 -48.456 1.00 97.56 78 ILE A O 1
ATOM 609 N N . PHE A 1 79 ? 24.267 -14.155 -48.111 1.00 97.12 79 PHE A N 1
ATOM 610 C CA . PHE A 1 79 ? 25.468 -13.561 -48.683 1.00 97.12 79 PHE A CA 1
ATOM 611 C C . PHE A 1 79 ? 26.185 -14.565 -49.587 1.00 97.12 79 PHE A C 1
ATOM 613 O O . PHE A 1 79 ? 26.026 -15.776 -49.428 1.00 97.12 79 PHE A O 1
ATOM 620 N N . ASP A 1 80 ? 26.981 -14.058 -50.522 1.00 96.62 80 ASP A N 1
ATOM 621 C CA . ASP A 1 80 ? 27.838 -14.879 -51.371 1.00 96.62 80 ASP A CA 1
ATOM 622 C C . ASP A 1 80 ? 29.238 -15.007 -50.740 1.00 96.62 80 ASP A C 1
ATOM 624 O O . ASP A 1 80 ? 29.963 -14.011 -50.621 1.00 96.62 80 ASP A O 1
ATOM 628 N N . PRO A 1 81 ? 29.657 -16.221 -50.334 1.00 95.81 81 PRO A N 1
ATOM 629 C CA . PRO A 1 81 ? 30.957 -16.428 -49.702 1.00 95.81 81 PRO A CA 1
ATOM 630 C C . PRO A 1 81 ? 32.134 -16.081 -50.625 1.00 95.81 81 PRO A C 1
ATOM 632 O O . PRO A 1 81 ? 33.207 -15.725 -50.136 1.00 95.81 81 PRO A O 1
ATOM 635 N N . ASN A 1 82 ? 31.957 -16.122 -51.948 1.00 96.25 82 ASN A N 1
ATOM 636 C CA . ASN A 1 82 ? 33.025 -15.809 -52.897 1.00 96.25 82 ASN A CA 1
ATOM 637 C C . ASN A 1 82 ? 33.257 -14.304 -53.055 1.00 96.25 82 ASN A C 1
ATOM 639 O O . ASN A 1 82 ? 34.365 -13.902 -53.401 1.00 96.25 82 ASN A O 1
ATOM 643 N N . THR A 1 83 ? 32.248 -13.475 -52.775 1.00 96.44 83 THR A N 1
ATOM 644 C CA . THR A 1 83 ? 32.296 -12.026 -53.035 1.00 96.44 83 THR A CA 1
ATOM 645 C C . THR A 1 83 ? 32.167 -11.156 -51.787 1.00 96.44 83 THR A C 1
ATOM 647 O O . THR A 1 83 ? 32.462 -9.963 -51.863 1.00 96.44 83 THR A O 1
ATOM 650 N N . ILE A 1 84 ? 31.808 -11.724 -50.626 1.00 97.44 84 ILE A N 1
ATOM 651 C CA . ILE A 1 84 ? 31.716 -10.986 -49.356 1.00 97.44 84 ILE A CA 1
ATOM 652 C C . ILE A 1 84 ? 33.019 -10.234 -49.050 1.00 97.44 84 ILE A C 1
ATOM 654 O O . ILE A 1 84 ? 34.109 -10.821 -49.045 1.00 97.44 84 ILE A O 1
ATOM 658 N N . LYS A 1 85 ? 32.925 -8.918 -48.847 1.00 96.69 85 LYS A N 1
ATOM 659 C CA . LYS A 1 85 ? 34.096 -8.051 -48.676 1.00 96.69 85 LYS A CA 1
ATOM 660 C C . LYS A 1 85 ? 33.773 -6.826 -47.832 1.00 96.69 85 LYS A C 1
ATOM 662 O O . LYS A 1 85 ? 32.761 -6.164 -48.037 1.00 96.69 85 LYS A O 1
ATOM 667 N N . ASP A 1 86 ? 34.683 -6.511 -46.919 1.00 96.38 86 ASP A N 1
ATOM 668 C CA . ASP A 1 86 ? 34.716 -5.235 -46.214 1.00 96.38 86 ASP A CA 1
ATOM 669 C C . ASP A 1 86 ? 35.376 -4.149 -47.081 1.00 96.38 86 ASP A C 1
ATOM 671 O O . ASP A 1 86 ? 36.502 -4.326 -47.554 1.00 96.38 86 ASP A O 1
ATOM 675 N N . ASN A 1 87 ? 34.674 -3.032 -47.276 1.00 96.50 87 ASN A N 1
ATOM 676 C CA . ASN A 1 87 ? 35.145 -1.880 -48.046 1.00 96.50 87 ASN A CA 1
ATOM 677 C C . ASN A 1 87 ? 35.612 -0.715 -47.156 1.00 96.50 87 ASN A C 1
ATOM 679 O O . ASN A 1 87 ? 36.264 0.205 -47.649 1.00 96.50 87 ASN A O 1
ATOM 683 N N . ALA A 1 88 ? 35.292 -0.730 -45.860 1.00 95.44 88 ALA A N 1
ATOM 684 C CA . ALA A 1 88 ? 35.551 0.385 -44.963 1.00 95.44 88 ALA A CA 1
ATOM 685 C C . ALA A 1 88 ? 37.036 0.470 -44.585 1.00 95.44 88 ALA A C 1
ATOM 687 O O . ALA A 1 88 ? 37.662 -0.494 -44.131 1.00 95.44 88 ALA A O 1
ATOM 688 N N . THR A 1 89 ? 37.602 1.671 -44.708 1.00 95.00 89 THR A N 1
ATOM 689 C CA . THR A 1 89 ? 38.998 1.961 -44.353 1.00 95.00 89 THR A CA 1
ATOM 690 C C . THR A 1 89 ? 39.077 3.113 -43.363 1.00 95.00 89 THR A C 1
ATOM 692 O O . THR A 1 89 ? 38.136 3.883 -43.222 1.00 95.00 89 THR A O 1
ATOM 695 N N . PHE A 1 90 ? 40.211 3.278 -42.674 1.00 93.50 90 PHE A N 1
ATOM 696 C CA . PHE A 1 90 ? 40.391 4.413 -41.756 1.00 93.50 90 PHE A CA 1
ATOM 697 C C . PHE A 1 90 ? 40.263 5.775 -42.450 1.00 93.50 90 PHE A C 1
ATOM 699 O O . PHE A 1 90 ? 39.874 6.749 -41.814 1.00 93.50 90 PHE A O 1
ATOM 706 N N . LYS A 1 91 ? 40.591 5.841 -43.746 1.00 94.69 91 LYS A N 1
ATOM 707 C CA . LYS A 1 91 ? 40.457 7.053 -44.558 1.00 94.69 91 LYS A CA 1
ATOM 708 C C . LYS A 1 91 ? 39.011 7.271 -45.012 1.00 94.69 91 LYS A C 1
ATOM 710 O O . LYS A 1 91 ? 38.547 8.403 -45.027 1.00 94.69 91 LYS A O 1
ATOM 715 N N . GLU A 1 92 ? 38.319 6.193 -45.371 1.00 93.81 92 GLU A N 1
ATOM 716 C CA . GLU A 1 92 ? 36.949 6.200 -45.893 1.00 93.81 92 GLU A CA 1
ATOM 717 C C . GLU A 1 92 ? 36.104 5.159 -45.134 1.00 93.81 92 GLU A C 1
ATOM 719 O O . GLU A 1 92 ? 35.927 4.033 -45.611 1.00 93.81 92 GLU A O 1
ATOM 724 N N . PRO A 1 93 ? 35.627 5.483 -43.914 1.00 93.62 93 PRO A N 1
ATOM 725 C CA . PRO A 1 93 ? 35.006 4.488 -43.036 1.00 93.62 93 PRO A CA 1
ATOM 726 C C . PRO A 1 93 ? 33.523 4.217 -43.333 1.00 93.62 93 PRO A C 1
ATOM 728 O O . PRO A 1 93 ? 33.032 3.151 -42.975 1.00 93.62 93 PRO A O 1
ATOM 731 N N . HIS A 1 94 ? 32.809 5.137 -43.991 1.00 94.56 94 HIS A N 1
ATOM 732 C CA . HIS A 1 94 ? 31.371 5.026 -44.289 1.00 94.56 94 HIS A CA 1
ATOM 733 C C . HIS A 1 94 ? 31.101 4.234 -45.574 1.00 94.56 94 HIS A C 1
ATOM 735 O O . HIS A 1 94 ? 30.561 4.767 -46.541 1.00 94.56 94 HIS A O 1
ATOM 741 N N . GLN A 1 95 ? 31.529 2.973 -45.615 1.00 94.31 95 GLN A N 1
ATOM 742 C CA . GLN A 1 95 ? 31.402 2.115 -46.796 1.00 94.31 95 GLN A CA 1
ATOM 743 C C . GLN A 1 95 ? 30.718 0.805 -46.420 1.00 94.31 95 GLN A C 1
ATOM 745 O O . GLN A 1 95 ? 31.253 0.035 -45.624 1.00 94.31 95 GLN A O 1
ATOM 750 N N . TYR A 1 96 ? 29.552 0.526 -47.007 1.00 92.94 96 TYR A N 1
ATOM 751 C CA . TYR A 1 96 ? 28.895 -0.765 -46.820 1.00 92.94 96 TYR A CA 1
ATOM 752 C C . TYR A 1 96 ? 29.725 -1.909 -47.406 1.00 92.94 96 TYR A C 1
ATOM 754 O O . TYR A 1 96 ? 30.470 -1.747 -48.377 1.00 92.94 96 TYR A O 1
ATOM 762 N N . ALA A 1 97 ? 29.581 -3.086 -46.804 1.00 94.12 97 ALA A N 1
ATOM 763 C CA . ALA A 1 97 ? 30.176 -4.310 -47.311 1.00 94.12 97 ALA A CA 1
ATOM 764 C C . ALA A 1 97 ? 29.526 -4.746 -48.635 1.00 94.12 97 ALA A C 1
ATOM 766 O O . ALA A 1 97 ? 28.332 -4.552 -48.852 1.00 94.12 97 ALA A O 1
ATOM 767 N N . THR A 1 98 ? 30.302 -5.401 -49.495 1.00 95.19 98 THR A N 1
ATOM 768 C CA . THR A 1 98 ? 29.795 -6.067 -50.706 1.00 95.19 98 THR A CA 1
ATOM 769 C C . THR A 1 98 ? 29.469 -7.526 -50.396 1.00 95.19 98 THR A C 1
ATOM 771 O O . THR A 1 98 ? 30.108 -8.122 -49.534 1.00 95.19 98 THR A O 1
ATOM 774 N N . GLY A 1 99 ? 28.517 -8.122 -51.120 1.00 94.50 99 GLY A N 1
ATOM 775 C CA . GLY A 1 99 ? 28.258 -9.567 -51.106 1.00 94.50 99 GLY A CA 1
ATOM 776 C C . GLY A 1 99 ? 27.112 -10.018 -50.199 1.00 94.50 99 GLY A C 1
ATOM 777 O O . GLY A 1 99 ? 26.797 -11.202 -50.195 1.00 94.50 99 GLY A O 1
ATOM 778 N N . VAL A 1 100 ? 26.453 -9.108 -49.472 1.00 96.31 100 VAL A N 1
ATOM 779 C CA . VAL A 1 100 ? 25.188 -9.385 -48.766 1.00 96.31 100 VAL A CA 1
ATOM 780 C C . VAL A 1 100 ? 24.022 -9.091 -49.710 1.00 96.31 100 VAL A C 1
ATOM 782 O O . VAL A 1 100 ? 23.790 -7.941 -50.064 1.00 96.31 100 VAL A O 1
ATOM 785 N N . ALA A 1 101 ? 23.297 -10.127 -50.132 1.00 95.19 101 ALA A N 1
ATOM 786 C CA . ALA A 1 101 ? 22.243 -10.016 -51.141 1.00 95.19 101 ALA A CA 1
ATOM 787 C C . ALA A 1 101 ? 20.860 -9.793 -50.523 1.00 95.19 101 ALA A C 1
ATOM 789 O O . ALA A 1 101 ? 20.092 -8.958 -51.000 1.00 95.19 101 ALA A O 1
ATOM 790 N N . HIS A 1 102 ? 20.532 -10.526 -49.457 1.00 97.94 102 HIS A N 1
ATOM 791 C CA . HIS A 1 102 ? 19.241 -10.393 -48.788 1.00 97.94 102 HIS A CA 1
ATOM 792 C C . HIS A 1 102 ? 19.396 -10.443 -47.278 1.00 97.94 102 HIS A C 1
ATOM 794 O O . HIS A 1 102 ? 20.173 -11.236 -46.750 1.00 97.94 102 HIS A O 1
ATOM 800 N N . VAL A 1 103 ? 18.606 -9.633 -46.583 1.00 97.50 103 VAL A N 1
ATOM 801 C CA . VAL A 1 103 ? 18.492 -9.687 -45.126 1.00 97.50 103 VAL A CA 1
ATOM 802 C C . VAL A 1 103 ? 17.022 -9.687 -44.759 1.00 97.50 103 VAL A C 1
ATOM 804 O O . VAL A 1 103 ? 16.249 -8.886 -45.280 1.00 97.50 103 VAL A O 1
ATOM 807 N N . PHE A 1 104 ? 16.648 -10.584 -43.859 1.00 98.06 104 PHE A N 1
ATOM 808 C CA . PHE A 1 104 ? 15.331 -10.673 -43.252 1.00 98.06 104 PHE A CA 1
ATOM 809 C C . PHE A 1 104 ? 15.483 -10.439 -41.757 1.00 98.06 104 PHE A C 1
ATOM 811 O O . PHE A 1 104 ? 16.405 -10.974 -41.144 1.00 98.06 104 PHE A O 1
ATOM 818 N N . VAL A 1 105 ? 14.586 -9.648 -41.179 1.00 96.88 105 VAL A N 1
ATOM 819 C CA . VAL A 1 105 ? 14.513 -9.398 -39.738 1.00 96.88 105 VAL A CA 1
ATOM 820 C C . VAL A 1 105 ? 13.097 -9.728 -39.302 1.00 96.88 105 VAL A C 1
ATOM 822 O O . VAL A 1 105 ? 12.136 -9.147 -39.811 1.00 96.88 105 VAL A O 1
ATOM 825 N N . ASN A 1 106 ? 12.955 -10.687 -38.385 1.00 94.81 106 ASN A N 1
ATOM 826 C CA . ASN A 1 106 ? 11.655 -11.227 -37.973 1.00 94.81 106 ASN A CA 1
ATOM 827 C C . ASN A 1 106 ? 10.760 -11.672 -39.158 1.00 94.81 106 ASN A C 1
ATOM 829 O O . ASN A 1 106 ? 9.540 -11.539 -39.091 1.00 94.81 106 ASN A O 1
ATOM 833 N N . GLY A 1 107 ? 11.352 -12.181 -40.245 1.00 95.94 107 GLY A N 1
ATOM 834 C CA . GLY A 1 107 ? 10.636 -12.644 -41.443 1.00 95.94 107 GLY A CA 1
ATOM 835 C C . GLY A 1 107 ? 10.307 -11.564 -42.478 1.00 95.94 107 GLY A C 1
ATOM 836 O O . GLY A 1 107 ? 9.930 -11.898 -43.599 1.00 95.94 107 GLY A O 1
ATOM 837 N N . THR A 1 108 ? 10.508 -10.286 -42.157 1.00 98.12 108 THR A N 1
ATOM 838 C CA . THR A 1 108 ? 10.336 -9.186 -43.112 1.00 98.12 108 THR A CA 1
ATOM 839 C C . THR A 1 108 ? 11.662 -8.895 -43.805 1.00 98.12 108 THR A C 1
ATOM 841 O O . THR A 1 108 ? 12.683 -8.705 -43.145 1.00 98.12 108 THR A O 1
ATOM 844 N N . GLN A 1 109 ? 11.656 -8.852 -45.137 1.00 98.19 109 GLN A N 1
ATOM 845 C CA . GLN A 1 109 ? 12.845 -8.546 -45.930 1.00 98.19 109 GLN A CA 1
ATOM 846 C C . GLN A 1 109 ? 13.232 -7.073 -45.761 1.00 98.19 109 GLN A C 1
ATOM 848 O O . GLN A 1 109 ? 12.458 -6.193 -46.123 1.00 98.19 109 GLN A O 1
ATOM 853 N N . VAL A 1 110 ? 14.422 -6.813 -45.218 1.00 97.56 110 VAL A N 1
ATOM 854 C CA . VAL A 1 110 ? 14.969 -5.462 -45.007 1.00 97.56 110 VAL A CA 1
ATOM 855 C C . VAL A 1 110 ? 16.016 -5.092 -46.052 1.00 97.56 110 VAL A C 1
ATOM 857 O O . VAL A 1 110 ? 16.089 -3.926 -46.419 1.00 97.56 110 VAL A O 1
ATOM 860 N N . ILE A 1 111 ? 16.747 -6.073 -46.599 1.00 96.44 111 ILE A N 1
ATOM 861 C CA . ILE A 1 111 ? 17.636 -5.898 -47.759 1.00 96.44 111 ILE A CA 1
ATOM 862 C C . ILE A 1 111 ? 17.197 -6.847 -48.875 1.00 96.44 111 ILE A C 1
ATOM 864 O O . ILE A 1 111 ? 16.978 -8.041 -48.629 1.00 96.44 111 ILE A O 1
ATOM 868 N N . LYS A 1 112 ? 17.085 -6.326 -50.099 1.00 97.50 112 LYS A N 1
ATOM 869 C CA . LYS A 1 112 ? 16.775 -7.083 -51.311 1.00 97.50 112 LYS A CA 1
ATOM 870 C C . LYS A 1 112 ? 17.749 -6.703 -52.423 1.00 97.50 112 LYS A C 1
ATOM 872 O O . LYS A 1 112 ? 17.801 -5.548 -52.814 1.00 97.50 112 LYS A O 1
ATOM 877 N N . GLU A 1 113 ? 18.479 -7.695 -52.932 1.00 95.56 113 GLU A N 1
ATOM 878 C CA . GLU A 1 113 ? 19.469 -7.520 -54.008 1.00 95.56 113 GLU A CA 1
ATOM 879 C C . GLU A 1 113 ? 20.541 -6.469 -53.662 1.00 95.56 113 GLU A C 1
ATOM 881 O O . GLU A 1 113 ? 21.004 -5.726 -54.516 1.00 95.56 113 GLU A O 1
ATOM 886 N N . GLY A 1 114 ? 20.942 -6.420 -52.386 1.00 91.12 114 GLY A N 1
ATOM 887 C CA . GLY A 1 114 ? 21.934 -5.471 -51.868 1.00 91.12 114 GLY A CA 1
ATOM 888 C C . GLY A 1 114 ? 21.372 -4.116 -51.427 1.00 91.12 114 GLY A C 1
ATOM 889 O O . GLY A 1 114 ? 22.064 -3.391 -50.721 1.00 91.12 114 GLY A O 1
ATOM 890 N N . GLU A 1 115 ? 20.112 -3.809 -51.743 1.00 92.81 115 GLU A N 1
ATOM 891 C CA . GLU A 1 115 ? 19.488 -2.518 -51.430 1.00 92.81 115 GLU A CA 1
ATOM 892 C C . GLU A 1 115 ? 18.546 -2.599 -50.223 1.00 92.81 115 GLU A C 1
ATOM 894 O O . GLU A 1 115 ? 17.796 -3.568 -50.056 1.00 92.81 115 GLU A O 1
ATOM 899 N N . HIS A 1 116 ? 18.556 -1.568 -49.372 1.00 93.25 116 HIS A N 1
ATOM 900 C CA . HIS A 1 116 ? 17.641 -1.485 -48.233 1.00 93.25 116 HIS A CA 1
ATOM 901 C C . HIS A 1 116 ? 16.214 -1.171 -48.709 1.00 93.25 116 HIS A C 1
ATOM 903 O O . HIS A 1 116 ? 15.979 -0.261 -49.496 1.00 93.25 116 HIS A O 1
ATOM 909 N N . THR A 1 117 ? 15.228 -1.903 -48.199 1.00 96.62 117 THR A N 1
ATOM 910 C CA . THR A 1 117 ? 13.820 -1.809 -48.638 1.00 96.62 117 THR A CA 1
ATOM 911 C C . THR A 1 117 ? 13.030 -0.675 -47.975 1.00 96.62 117 THR A C 1
ATOM 913 O O . THR A 1 117 ? 11.904 -0.390 -48.371 1.00 96.62 117 THR A O 1
ATOM 916 N N . GLY A 1 118 ? 13.581 -0.073 -46.917 1.00 94.56 118 GLY A N 1
ATOM 917 C CA . GLY A 1 118 ? 12.892 0.888 -46.047 1.00 94.56 118 GLY A CA 1
ATOM 918 C C . GLY A 1 118 ? 12.093 0.241 -44.908 1.00 94.56 118 GLY A C 1
ATOM 919 O O . GLY A 1 118 ? 11.626 0.947 -44.017 1.00 94.56 118 GLY A O 1
ATOM 920 N N . ALA A 1 119 ? 11.960 -1.089 -44.883 1.00 96.31 119 ALA A N 1
ATOM 921 C CA . ALA A 1 119 ? 11.294 -1.792 -43.793 1.00 96.31 119 ALA A CA 1
ATOM 922 C C . ALA A 1 119 ? 12.135 -1.769 -42.504 1.00 96.31 119 ALA A C 1
ATOM 924 O O . ALA A 1 119 ? 13.320 -2.093 -42.522 1.00 96.31 119 ALA A O 1
ATOM 925 N N . LEU A 1 120 ? 11.498 -1.461 -41.367 1.00 94.12 120 LEU A N 1
ATOM 926 C CA . LEU A 1 120 ? 12.133 -1.391 -40.041 1.00 94.12 120 LEU A CA 1
ATOM 927 C C . LEU A 1 120 ? 11.453 -2.340 -39.020 1.00 94.12 120 LEU A C 1
ATOM 929 O O . LEU A 1 120 ? 10.962 -1.890 -37.988 1.00 94.12 120 LEU A O 1
ATOM 933 N N . PRO A 1 121 ? 11.390 -3.664 -39.270 1.00 95.81 121 PRO A N 1
ATOM 934 C CA . PRO A 1 121 ? 10.632 -4.644 -38.470 1.00 95.81 121 PRO A CA 1
ATOM 935 C C . PRO A 1 121 ? 11.336 -5.071 -37.162 1.00 95.81 121 PRO A C 1
ATOM 937 O O . PRO A 1 121 ? 10.986 -6.097 -36.563 1.00 95.81 121 PRO A O 1
ATOM 940 N N . GLY A 1 122 ? 12.379 -4.345 -36.752 1.00 90.62 122 GLY A N 1
ATOM 941 C CA . GLY A 1 122 ? 13.166 -4.642 -35.560 1.00 90.62 122 GLY A CA 1
ATOM 942 C C . GLY A 1 122 ? 12.315 -4.607 -34.290 1.00 90.62 122 GLY A C 1
ATOM 943 O O . GLY A 1 122 ? 11.326 -3.884 -34.197 1.00 90.62 122 GLY A O 1
ATOM 944 N N . ARG A 1 123 ? 12.692 -5.413 -33.297 1.00 88.94 123 ARG A N 1
ATOM 945 C CA . ARG A 1 123 ? 12.039 -5.450 -31.982 1.00 88.94 123 ARG A CA 1
ATOM 946 C C . ARG A 1 123 ? 13.097 -5.453 -30.892 1.00 88.94 123 ARG A C 1
ATOM 948 O O . ARG A 1 123 ? 14.172 -6.017 -31.084 1.00 88.94 123 ARG A O 1
ATOM 955 N N . VAL A 1 124 ? 12.768 -4.867 -29.743 1.00 86.44 124 VAL A N 1
ATOM 956 C CA . VAL A 1 124 ? 13.621 -4.947 -28.553 1.00 86.44 124 VAL A CA 1
ATOM 957 C C . VAL A 1 124 ? 13.728 -6.408 -28.121 1.00 86.44 124 VAL A C 1
ATOM 959 O O . VAL A 1 124 ? 12.716 -7.079 -27.912 1.00 86.44 124 VAL A O 1
ATOM 962 N N . VAL A 1 125 ? 14.958 -6.898 -27.977 1.00 87.62 125 VAL A N 1
ATOM 963 C CA . VAL A 1 125 ? 15.240 -8.233 -27.444 1.00 87.62 125 VAL A CA 1
ATOM 964 C C . VAL A 1 125 ? 15.478 -8.110 -25.946 1.00 87.62 125 VAL A C 1
ATOM 966 O O . VAL A 1 125 ? 16.361 -7.378 -25.504 1.00 87.62 125 VAL A O 1
ATOM 969 N N . ARG A 1 126 ? 14.671 -8.819 -25.159 1.00 81.38 126 ARG A N 1
ATOM 970 C CA . ARG A 1 126 ? 14.712 -8.792 -23.695 1.00 81.38 126 ARG A CA 1
ATOM 971 C C . ARG A 1 126 ? 15.454 -10.026 -23.189 1.00 81.38 126 ARG A C 1
ATOM 973 O O . ARG A 1 126 ? 15.125 -11.149 -23.564 1.00 81.38 126 ARG A O 1
ATOM 980 N N . GLY A 1 127 ? 16.487 -9.799 -22.382 1.00 80.44 127 GLY A N 1
ATOM 981 C CA . GLY A 1 127 ? 17.260 -10.862 -21.743 1.00 80.44 127 GLY A CA 1
ATOM 982 C C . GLY A 1 127 ? 16.579 -11.403 -20.479 1.00 80.44 127 GLY A C 1
ATOM 983 O O . GLY A 1 127 ? 15.566 -10.867 -20.040 1.00 80.44 127 GLY A O 1
ATOM 984 N N . PRO A 1 128 ? 17.158 -12.428 -19.836 1.00 79.50 128 PRO A N 1
ATOM 985 C CA . PRO A 1 128 ? 16.601 -13.050 -18.629 1.00 79.50 128 PRO A CA 1
ATOM 986 C C . PRO A 1 128 ? 16.553 -12.130 -17.399 1.00 79.50 128 PRO A C 1
ATOM 988 O O . PRO A 1 128 ? 15.891 -12.473 -16.430 1.00 79.50 128 PRO A O 1
ATOM 991 N N . GLY A 1 129 ? 17.264 -10.998 -17.420 1.00 75.12 129 GLY A N 1
ATOM 992 C CA . GLY A 1 129 ? 17.189 -9.977 -16.370 1.00 75.12 129 GLY A CA 1
ATOM 993 C C . GLY A 1 129 ? 16.060 -8.963 -16.566 1.00 75.12 129 GLY A C 1
ATOM 994 O O . GLY A 1 129 ? 15.874 -8.102 -15.716 1.00 75.12 129 GLY A O 1
ATOM 995 N N . TRP A 1 130 ? 15.328 -9.024 -17.680 1.00 76.94 130 TRP A N 1
ATOM 996 C CA . TRP A 1 130 ? 14.185 -8.150 -17.902 1.00 76.94 130 TRP A CA 1
ATOM 997 C C . TRP A 1 130 ? 12.941 -8.730 -17.220 1.00 76.94 130 TRP A C 1
ATOM 999 O O . TRP A 1 130 ? 12.531 -9.852 -17.524 1.00 76.94 130 TRP A O 1
ATOM 1009 N N . THR A 1 131 ? 12.331 -7.952 -16.330 1.00 69.44 131 THR A N 1
ATOM 1010 C CA . THR A 1 131 ? 11.004 -8.209 -15.762 1.00 69.44 131 THR A CA 1
ATOM 1011 C C . THR A 1 131 ? 10.000 -7.247 -16.403 1.00 69.44 131 THR A C 1
ATOM 1013 O O . THR A 1 131 ? 10.341 -6.119 -16.752 1.00 69.44 131 THR A O 1
ATOM 1016 N N . ASN A 1 132 ? 8.753 -7.685 -16.595 1.00 66.25 132 ASN A N 1
ATOM 1017 C CA . ASN A 1 132 ? 7.669 -6.826 -17.096 1.00 66.25 132 ASN A CA 1
ATOM 1018 C C . ASN A 1 132 ? 7.019 -6.000 -15.970 1.00 66.25 132 ASN A C 1
ATOM 1020 O O . ASN A 1 132 ? 5.854 -5.626 -16.074 1.00 66.25 132 ASN A O 1
ATOM 1024 N N . GLU A 1 133 ? 7.726 -5.806 -14.858 1.00 72.62 133 GLU A N 1
ATOM 1025 C CA . GLU A 1 133 ? 7.196 -5.142 -13.674 1.00 72.62 133 GLU A CA 1
ATOM 1026 C C . GLU A 1 133 ? 7.530 -3.656 -13.767 1.00 72.62 133 GLU A C 1
ATOM 1028 O O . GLU A 1 133 ? 8.690 -3.258 -13.675 1.00 72.62 133 GLU A O 1
ATOM 1033 N N . GLU A 1 134 ? 6.508 -2.834 -13.997 1.00 81.12 134 GLU A N 1
ATOM 1034 C CA . GLU A 1 134 ? 6.632 -1.392 -13.807 1.00 81.12 134 GLU A CA 1
ATOM 1035 C C . GLU A 1 134 ? 6.989 -1.102 -12.341 1.00 81.12 134 GLU A C 1
ATOM 1037 O O . GLU A 1 134 ? 6.418 -1.740 -11.445 1.00 81.12 134 GLU A O 1
ATOM 1042 N N . PRO A 1 135 ? 7.917 -0.163 -12.074 1.00 91.19 135 PRO A N 1
ATOM 1043 C CA . PRO A 1 135 ? 8.278 0.197 -10.708 1.00 91.19 135 PRO A CA 1
ATOM 1044 C C . PRO A 1 135 ? 7.042 0.709 -9.966 1.00 91.19 135 PRO A C 1
ATOM 1046 O O . PRO A 1 135 ? 6.238 1.436 -10.544 1.00 91.19 135 PRO A O 1
ATOM 1049 N N . LEU A 1 136 ? 6.889 0.349 -8.687 1.00 96.31 136 LEU A N 1
ATOM 1050 C CA . LEU A 1 136 ? 5.739 0.796 -7.889 1.00 96.31 136 LEU A CA 1
ATOM 1051 C C . LEU A 1 136 ? 5.733 2.314 -7.673 1.00 96.31 136 LEU A C 1
ATOM 1053 O O . LEU A 1 136 ? 4.666 2.917 -7.665 1.00 96.31 136 LEU A O 1
ATOM 1057 N N . ILE A 1 137 ? 6.912 2.917 -7.520 1.00 97.81 137 ILE A N 1
ATOM 1058 C CA . ILE A 1 137 ? 7.099 4.364 -7.365 1.00 97.81 137 ILE A CA 1
ATOM 1059 C C . ILE A 1 137 ? 7.267 4.989 -8.755 1.00 97.81 137 ILE A C 1
ATOM 1061 O O . ILE A 1 137 ? 7.953 4.416 -9.611 1.00 97.81 137 ILE A O 1
ATOM 1065 N N . VAL A 1 138 ? 6.670 6.163 -8.980 1.00 96.94 138 VAL A N 1
ATOM 1066 C CA . VAL A 1 138 ? 6.898 6.944 -10.207 1.00 96.94 138 VAL A CA 1
ATOM 1067 C C . VAL A 1 138 ? 8.399 7.269 -10.329 1.00 96.94 138 VAL A C 1
ATOM 1069 O O . VAL A 1 138 ? 8.994 7.760 -9.370 1.00 96.94 138 VAL A O 1
ATOM 1072 N N . PRO A 1 139 ? 9.065 7.001 -11.471 1.00 93.88 139 PRO A N 1
ATOM 1073 C CA . PRO A 1 139 ? 10.488 7.297 -11.620 1.00 93.88 139 PRO A CA 1
ATOM 1074 C C . PRO A 1 139 ? 10.813 8.769 -11.331 1.00 93.88 139 PRO A C 1
ATOM 1076 O O . PRO A 1 139 ? 10.322 9.659 -12.017 1.00 93.88 139 PRO A O 1
ATOM 1079 N N . GLY A 1 140 ? 11.675 9.008 -10.341 1.00 95.50 140 GLY A N 1
ATOM 1080 C CA . GLY A 1 140 ? 12.071 10.355 -9.917 1.00 95.50 140 GLY A CA 1
ATOM 1081 C C . GLY A 1 140 ? 11.148 11.008 -8.884 1.00 95.50 140 GLY A C 1
ATOM 1082 O O . GLY A 1 140 ? 11.445 12.124 -8.472 1.00 95.50 140 GLY A O 1
ATOM 1083 N N . ALA A 1 141 ? 10.073 10.344 -8.446 1.00 97.44 141 ALA A N 1
ATOM 1084 C CA . ALA A 1 141 ? 9.280 10.827 -7.322 1.00 97.44 141 ALA A CA 1
ATOM 1085 C C . ALA A 1 141 ? 10.085 10.754 -6.018 1.00 97.44 141 ALA A C 1
ATOM 1087 O O . ALA A 1 141 ? 10.763 9.763 -5.734 1.00 97.44 141 ALA A O 1
ATOM 1088 N N . GLU A 1 142 ? 9.980 11.812 -5.223 1.00 97.56 142 GLU A N 1
ATOM 1089 C CA . GLU A 1 142 ? 10.638 11.953 -3.929 1.00 97.56 142 GLU A CA 1
ATOM 1090 C C . GLU A 1 142 ? 9.588 12.106 -2.834 1.00 97.56 142 GLU A C 1
ATOM 1092 O O . GLU A 1 142 ? 8.538 12.712 -3.055 1.00 97.56 142 GLU A O 1
ATOM 1097 N N . LEU A 1 143 ? 9.892 11.591 -1.644 1.00 98.06 143 LEU A N 1
ATOM 1098 C CA . LEU A 1 143 ? 9.041 11.735 -0.470 1.00 98.06 143 LEU A CA 1
ATOM 1099 C C . LEU A 1 143 ? 8.917 13.221 -0.090 1.00 98.06 143 LEU A C 1
ATOM 1101 O O . LEU A 1 143 ? 9.929 13.879 0.152 1.00 98.06 143 LEU A O 1
ATOM 1105 N N . GLN A 1 144 ? 7.692 13.741 -0.018 1.00 98.25 144 GLN A N 1
ATOM 1106 C CA . GLN A 1 144 ? 7.412 15.137 0.329 1.00 98.25 144 GLN A CA 1
ATOM 1107 C C . GLN A 1 144 ? 6.815 15.237 1.729 1.00 98.25 144 GLN A C 1
ATOM 1109 O O . GLN A 1 144 ? 5.944 14.447 2.079 1.00 98.25 144 GLN A O 1
ATOM 1114 N N . VAL A 1 145 ? 7.238 16.227 2.517 1.00 98.31 145 VAL A N 1
ATOM 1115 C CA . VAL A 1 145 ? 6.533 16.611 3.750 1.00 98.31 145 VAL A CA 1
ATOM 1116 C C . VAL A 1 145 ? 5.358 17.498 3.353 1.00 98.31 145 VAL A C 1
ATOM 1118 O O . VAL A 1 145 ? 5.560 18.554 2.756 1.00 98.31 145 VAL A O 1
ATOM 1121 N N . VAL A 1 146 ? 4.138 17.082 3.684 1.00 96.75 146 VAL A N 1
ATOM 1122 C CA . VAL A 1 146 ? 2.914 17.850 3.406 1.00 96.75 146 VAL A CA 1
ATOM 1123 C C . VAL A 1 146 ? 2.559 18.765 4.571 1.00 96.75 146 VAL A C 1
ATOM 1125 O O . VAL A 1 146 ? 2.168 19.912 4.367 1.00 96.75 146 VAL A O 1
ATOM 1128 N N . ALA A 1 147 ? 2.688 18.259 5.794 1.00 97.75 147 ALA A N 1
ATOM 1129 C CA . ALA A 1 147 ? 2.475 19.017 7.017 1.00 97.75 147 ALA A CA 1
ATOM 1130 C C . ALA A 1 147 ? 3.292 18.409 8.160 1.00 97.75 147 ALA A C 1
ATOM 1132 O O . ALA A 1 147 ? 3.554 17.206 8.169 1.00 97.75 147 ALA A O 1
ATOM 1133 N N . ASP A 1 148 ? 3.670 19.237 9.127 1.00 98.06 148 ASP A N 1
ATOM 1134 C CA . ASP A 1 148 ? 4.420 18.850 10.317 1.00 98.06 148 ASP A CA 1
ATOM 1135 C C . AS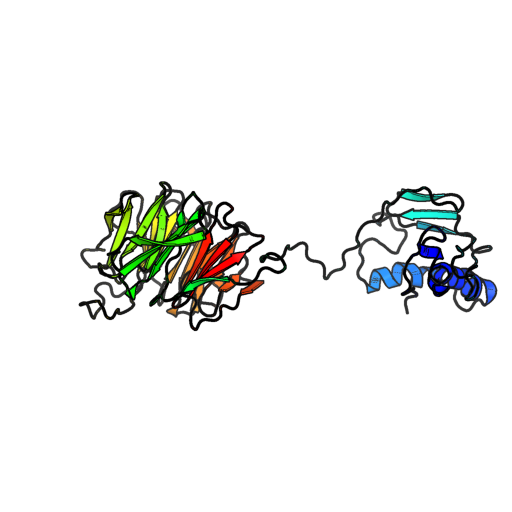P A 1 148 ? 3.962 19.644 11.556 1.00 98.06 148 ASP A C 1
ATOM 1137 O O . ASP A 1 148 ? 2.991 20.405 11.513 1.00 98.06 148 ASP A O 1
ATOM 1141 N N . GLY A 1 149 ? 4.637 19.428 12.688 1.00 97.69 149 GLY A N 1
ATOM 1142 C CA . GLY A 1 149 ? 4.357 20.134 13.943 1.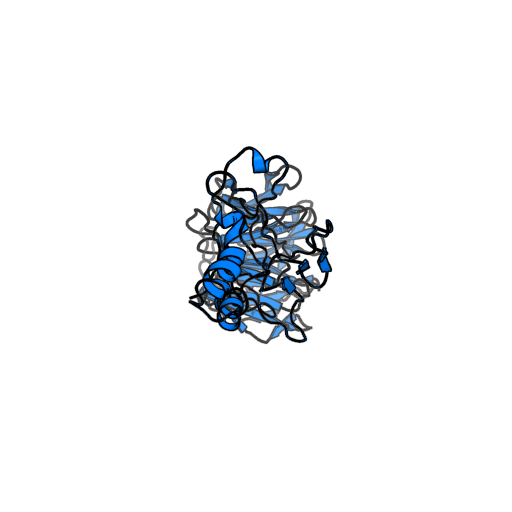00 97.69 149 GLY A CA 1
ATOM 1143 C C . GLY A 1 149 ? 3.261 19.499 14.802 1.00 97.69 149 GLY A C 1
ATOM 1144 O O . GLY A 1 149 ? 2.814 20.111 15.773 1.00 97.69 149 GLY A O 1
ATOM 1145 N N . PHE A 1 150 ? 2.844 18.276 14.476 1.00 98.12 150 PHE A N 1
ATOM 1146 C CA . PHE A 1 150 ? 1.899 17.490 15.268 1.00 98.12 150 PHE A CA 1
ATOM 1147 C C . PHE A 1 150 ? 2.588 16.817 16.464 1.00 98.12 150 PHE A C 1
ATOM 1149 O O . PHE A 1 150 ? 3.810 16.850 16.601 1.00 98.12 150 PHE A O 1
ATOM 1156 N N . SER A 1 151 ? 1.819 16.208 17.367 1.00 97.75 151 SER A N 1
ATOM 1157 C CA . SER A 1 151 ? 2.391 15.440 18.479 1.00 97.75 151 SER A CA 1
ATOM 1158 C C . SER A 1 151 ? 2.575 13.967 18.128 1.00 97.75 151 SER A C 1
ATOM 1160 O O . SER A 1 151 ? 3.643 13.422 18.393 1.00 97.75 151 SER A O 1
ATOM 1162 N N . PHE A 1 152 ? 1.569 13.337 17.521 1.00 98.31 152 PHE A N 1
ATOM 1163 C CA . PHE A 1 152 ? 1.687 11.988 16.961 1.00 98.31 152 PHE A CA 1
ATOM 1164 C C . PHE A 1 152 ? 0.579 11.761 15.933 1.00 98.31 152 PHE A C 1
ATOM 1166 O O . PHE A 1 152 ? -0.601 11.821 16.282 1.00 98.31 152 PHE A O 1
ATOM 1173 N N . THR A 1 153 ? 0.972 11.549 14.680 1.00 98.69 153 THR A N 1
ATOM 1174 C CA . THR A 1 153 ? 0.068 11.380 13.543 1.00 98.69 153 THR A CA 1
ATOM 1175 C C . THR A 1 153 ? -0.287 9.922 13.314 1.00 98.69 153 THR A C 1
ATOM 1177 O O . THR A 1 153 ? 0.592 9.067 13.335 1.00 98.69 153 THR A O 1
ATOM 1180 N N . GLU A 1 154 ? -1.563 9.652 13.053 1.00 98.38 154 GLU A N 1
ATOM 1181 C CA . GLU A 1 154 ? -2.108 8.296 12.936 1.00 98.38 154 GLU A CA 1
ATOM 1182 C C . GLU A 1 154 ? -3.275 8.211 11.947 1.00 98.38 154 GLU A C 1
ATOM 1184 O O . GLU A 1 154 ? -3.776 9.230 11.460 1.00 98.38 154 GLU A O 1
ATOM 1189 N N . GLY A 1 155 ? -3.697 6.978 11.669 1.00 97.25 155 GLY A N 1
ATOM 1190 C CA . GLY A 1 155 ? -4.976 6.628 11.059 1.00 97.25 155 GLY A CA 1
ATOM 1191 C C . GLY A 1 155 ? -5.368 7.438 9.824 1.00 97.25 155 GLY A C 1
ATOM 1192 O O . GLY A 1 155 ? -6.439 8.044 9.841 1.00 97.25 155 GLY A O 1
ATOM 1193 N N . PRO A 1 156 ? -4.544 7.523 8.762 1.00 98.75 156 PRO A N 1
ATOM 1194 C CA . PRO A 1 156 ? -4.930 8.224 7.560 1.00 98.75 156 PRO A CA 1
ATOM 1195 C C . PRO A 1 156 ? -6.023 7.449 6.798 1.00 98.75 156 PRO A C 1
ATOM 1197 O O . PRO A 1 156 ? -5.862 6.277 6.475 1.00 98.75 156 PRO A O 1
ATOM 1200 N N . ALA A 1 157 ? -7.114 8.121 6.436 1.00 98.56 157 ALA A N 1
ATOM 1201 C CA . ALA A 1 157 ? -8.236 7.568 5.678 1.00 98.56 157 ALA A CA 1
ATOM 1202 C C . ALA A 1 157 ? -8.646 8.490 4.526 1.00 98.56 157 ALA A C 1
ATOM 1204 O O . ALA A 1 157 ? -8.650 9.713 4.667 1.00 98.56 157 ALA A O 1
ATOM 1205 N N . VAL A 1 158 ? -9.029 7.910 3.387 1.00 98.19 158 VAL A N 1
ATOM 1206 C CA . VAL A 1 158 ? -9.385 8.653 2.169 1.00 98.19 158 VAL A CA 1
ATOM 1207 C C . VAL A 1 158 ? -10.899 8.672 1.919 1.00 98.19 158 VAL A C 1
ATOM 1209 O O . VAL A 1 158 ? -11.559 7.636 1.990 1.00 98.19 158 VAL A O 1
ATOM 1212 N N . ASP A 1 159 ? -11.457 9.844 1.596 1.00 97.31 159 ASP A N 1
ATOM 1213 C CA . ASP A 1 159 ? -12.858 9.979 1.161 1.00 97.31 159 ASP A CA 1
ATOM 1214 C C . ASP A 1 159 ? -13.037 9.691 -0.347 1.00 97.31 159 ASP A C 1
ATOM 1216 O O . ASP A 1 159 ? -12.074 9.560 -1.103 1.00 97.31 159 ASP A O 1
ATOM 1220 N N . SER A 1 160 ? -14.278 9.607 -0.845 1.00 95.31 160 SER A N 1
ATOM 1221 C CA . SER A 1 160 ? -14.538 9.312 -2.277 1.00 95.31 160 SER A CA 1
ATOM 1222 C C . SER A 1 160 ? -14.025 10.375 -3.244 1.00 95.31 160 SER A C 1
ATOM 1224 O O . SER A 1 160 ? -13.953 10.137 -4.451 1.00 95.31 160 SER A O 1
ATOM 1226 N N . ARG A 1 161 ? -13.680 11.556 -2.730 1.00 96.19 161 ARG A N 1
ATOM 1227 C CA . ARG A 1 161 ? -13.190 12.690 -3.509 1.00 96.19 161 ARG A CA 1
ATOM 1228 C C . ARG A 1 161 ? -11.661 12.774 -3.478 1.00 96.19 161 ARG A C 1
ATOM 1230 O O . ARG A 1 161 ? -11.118 13.705 -4.063 1.00 96.19 161 ARG A O 1
ATOM 1237 N N . GLY A 1 162 ? -10.982 11.841 -2.806 1.00 97.56 162 GLY A N 1
ATOM 1238 C CA . GLY A 1 162 ? -9.526 11.786 -2.704 1.00 97.56 162 GLY A CA 1
ATOM 1239 C C . GLY A 1 162 ? -8.927 12.615 -1.567 1.00 97.56 162 GLY A C 1
ATOM 1240 O O . GLY A 1 162 ? -7.706 12.676 -1.456 1.00 97.56 162 GLY A O 1
ATOM 1241 N N . ASN A 1 163 ? -9.740 13.243 -0.713 1.00 98.50 163 ASN A N 1
ATOM 1242 C CA . ASN A 1 163 ? -9.211 13.948 0.456 1.00 98.50 163 ASN A CA 1
ATOM 1243 C C . ASN A 1 163 ? -8.738 12.941 1.496 1.00 98.50 163 ASN A C 1
ATOM 1245 O O . ASN A 1 163 ? -9.387 11.914 1.686 1.00 98.50 163 ASN A O 1
ATOM 1249 N N . VAL A 1 164 ? -7.674 13.279 2.220 1.00 98.81 164 VAL A N 1
ATOM 1250 C CA . VAL A 1 164 ? -7.103 12.405 3.248 1.00 98.81 164 VAL A CA 1
ATOM 1251 C C . VAL A 1 164 ? -7.301 13.025 4.616 1.00 98.81 164 VAL A C 1
ATOM 1253 O O . VAL A 1 164 ? -6.951 14.177 4.850 1.00 98.81 164 VAL A O 1
ATOM 1256 N N . TYR A 1 165 ? -7.873 12.252 5.522 1.00 98.81 165 TYR A N 1
ATOM 1257 C CA . TYR A 1 165 ? -8.104 12.600 6.913 1.00 98.81 165 TYR A CA 1
ATOM 1258 C C . TYR A 1 165 ? -7.122 11.823 7.764 1.00 98.81 165 TYR A C 1
ATOM 1260 O O . TYR A 1 165 ? -6.878 10.673 7.452 1.00 98.81 165 TYR A O 1
ATOM 1268 N N . PHE A 1 166 ? -6.561 12.415 8.807 1.00 98.88 166 PHE A N 1
ATOM 1269 C CA . PHE A 1 166 ? -5.617 11.736 9.699 1.00 98.88 166 PHE A CA 1
ATOM 1270 C C . PHE A 1 166 ? -5.698 12.349 11.092 1.00 98.88 166 PHE A C 1
ATOM 1272 O O . PHE A 1 166 ? -6.214 13.458 11.259 1.00 98.88 166 PHE A O 1
ATOM 1279 N N . THR A 1 167 ? -5.217 11.646 12.105 1.00 98.81 167 THR A N 1
ATOM 1280 C CA . THR A 1 167 ? -5.326 12.089 13.497 1.00 98.81 167 THR A CA 1
ATOM 1281 C C . THR A 1 167 ? -4.033 12.730 13.971 1.00 98.81 167 THR A C 1
ATOM 1283 O O . THR A 1 167 ? -2.955 12.415 13.485 1.00 98.81 167 THR A O 1
ATOM 1286 N N . ASP A 1 168 ? -4.141 13.658 14.918 1.00 98.62 168 ASP A N 1
ATOM 1287 C CA . ASP A 1 168 ? -3.050 14.050 15.812 1.00 98.62 168 ASP A CA 1
ATOM 1288 C C . ASP A 1 168 ? -3.522 13.736 17.230 1.00 98.62 168 ASP A C 1
ATOM 1290 O O . ASP A 1 168 ? -4.096 14.576 17.936 1.00 98.62 168 ASP A O 1
ATOM 1294 N N . GLN A 1 169 ? -3.383 12.458 17.585 1.00 97.44 169 GLN A N 1
ATOM 1295 C CA . GLN A 1 169 ? -4.068 11.841 18.717 1.00 97.44 169 GLN A CA 1
ATOM 1296 C C . GLN A 1 169 ? -3.803 12.574 20.051 1.00 97.44 169 GLN A C 1
ATOM 1298 O O . GLN A 1 169 ? -4.766 12.865 20.774 1.00 97.44 169 GLN A O 1
ATOM 1303 N N . PRO A 1 170 ? -2.554 12.950 20.409 1.00 97.88 170 PRO A N 1
ATOM 1304 C CA . PRO A 1 170 ? -2.291 13.644 21.667 1.00 97.88 170 PRO A CA 1
ATOM 1305 C C . PRO A 1 170 ? -2.943 15.033 21.757 1.00 97.88 170 PRO A C 1
ATOM 1307 O O . PRO A 1 170 ? -3.238 15.488 22.867 1.00 97.88 170 PRO A O 1
ATOM 1310 N N . ASN A 1 171 ? -3.220 15.677 20.620 1.00 98.25 171 ASN A N 1
ATOM 1311 C CA . ASN A 1 171 ? -3.871 16.986 20.549 1.00 98.25 171 ASN A CA 1
ATOM 1312 C C . ASN A 1 171 ? -5.390 16.919 20.345 1.00 98.25 171 ASN A C 1
ATOM 1314 O O . ASN A 1 171 ? -6.009 17.980 20.202 1.00 98.25 171 ASN A O 1
ATOM 1318 N N . ASP A 1 172 ? -5.972 15.715 20.371 1.00 98.31 172 ASP A N 1
ATOM 1319 C CA . ASP A 1 172 ? -7.412 15.465 20.269 1.00 98.31 172 ASP A CA 1
ATOM 1320 C C . ASP A 1 172 ? -8.047 16.117 19.028 1.00 98.31 172 ASP A C 1
ATOM 1322 O O . ASP A 1 172 ? -8.999 16.898 19.110 1.00 98.31 172 ASP A O 1
ATOM 1326 N N . GLN A 1 173 ? -7.457 15.862 17.859 1.00 98.50 173 GLN A N 1
ATOM 1327 C CA . GLN A 1 173 ? -7.931 16.442 16.607 1.00 98.50 173 GLN A CA 1
ATOM 1328 C C . GLN A 1 173 ? -7.800 15.485 15.422 1.00 98.50 173 GLN A C 1
ATOM 1330 O O . GLN A 1 173 ? -6.838 14.725 15.322 1.00 98.50 173 GLN A O 1
ATOM 1335 N N . ILE A 1 174 ? -8.757 15.590 14.500 1.00 98.81 174 ILE A N 1
ATOM 1336 C CA . ILE A 1 174 ? -8.685 15.023 13.150 1.00 98.81 174 ILE A CA 1
ATOM 1337 C C . ILE A 1 174 ? -8.379 16.169 12.188 1.00 98.81 174 ILE A C 1
ATOM 1339 O O . ILE A 1 174 ? -9.039 17.216 12.213 1.00 98.81 174 ILE A O 1
ATOM 1343 N N . LEU A 1 175 ? -7.384 15.972 11.335 1.00 98.81 175 LEU A N 1
ATOM 1344 C CA . LEU A 1 175 ? -6.959 16.873 10.277 1.00 98.81 175 LEU A CA 1
ATOM 1345 C C . LEU A 1 175 ? -7.471 16.364 8.930 1.00 98.81 175 LEU A C 1
ATOM 1347 O O . LEU A 1 175 ? -7.774 15.185 8.773 1.00 98.81 175 LEU A O 1
ATOM 1351 N N . LYS A 1 176 ? -7.553 17.262 7.952 1.00 98.69 176 LYS A N 1
ATOM 1352 C CA . LYS A 1 176 ? -7.893 16.959 6.564 1.00 98.69 176 LYS A CA 1
ATOM 1353 C C . LYS A 1 176 ? -6.889 17.623 5.639 1.00 98.69 176 LYS A C 1
ATOM 1355 O O . LYS A 1 176 ? -6.781 18.847 5.637 1.00 98.69 176 LYS A O 1
ATOM 1360 N N . TRP A 1 177 ? -6.231 16.817 4.822 1.00 98.75 177 TRP A N 1
ATOM 1361 C CA . TRP A 1 177 ? -5.614 17.239 3.579 1.00 98.75 177 TRP A CA 1
ATOM 1362 C C . TRP A 1 177 ? -6.667 17.303 2.466 1.00 98.75 177 TRP A C 1
ATOM 1364 O O . TRP A 1 177 ? -7.431 16.358 2.251 1.00 98.75 177 TRP A O 1
ATOM 1374 N N . SER A 1 178 ? -6.730 18.439 1.780 1.00 98.38 178 SER A N 1
ATOM 1375 C CA . SER A 1 178 ? -7.706 18.722 0.730 1.00 98.38 178 SER A CA 1
ATOM 1376 C C . SER A 1 178 ? -7.123 18.447 -0.654 1.00 98.38 178 SER A C 1
ATOM 1378 O O . SER A 1 178 ? -6.164 19.104 -1.046 1.00 98.38 178 SER A O 1
ATOM 1380 N N . GLU A 1 179 ? -7.749 17.556 -1.425 1.00 97.06 179 GLU A N 1
ATOM 1381 C CA . GLU A 1 179 ? -7.353 17.274 -2.818 1.00 97.06 179 GLU A CA 1
ATOM 1382 C C . GLU A 1 179 ? -7.462 18.523 -3.706 1.00 97.06 179 GLU A C 1
ATOM 1384 O O . GLU A 1 179 ? -6.646 18.741 -4.596 1.00 97.06 179 GLU A O 1
ATOM 1389 N N . ASP A 1 180 ? -8.450 19.381 -3.444 1.00 96.50 180 ASP A N 1
ATOM 1390 C CA . ASP A 1 180 ? -8.715 20.559 -4.274 1.00 96.50 180 ASP A CA 1
ATOM 1391 C C . ASP A 1 180 ? -7.670 21.673 -4.081 1.00 96.50 180 ASP A C 1
ATOM 1393 O O . ASP A 1 180 ? -7.461 22.490 -4.979 1.00 96.50 180 ASP A O 1
ATOM 1397 N N . THR A 1 181 ? -7.044 21.747 -2.900 1.00 97.25 181 THR A N 1
ATOM 1398 C CA . THR A 1 181 ? -6.154 22.863 -2.522 1.00 97.25 181 THR A CA 1
ATOM 1399 C C . THR A 1 181 ? -4.732 22.430 -2.180 1.00 97.25 181 THR A C 1
ATOM 1401 O O . THR A 1 181 ? -3.835 23.267 -2.177 1.00 97.25 181 THR A O 1
ATOM 1404 N N . GLY A 1 182 ? -4.508 21.150 -1.881 1.00 96.12 182 GLY A N 1
ATOM 1405 C CA . GLY A 1 182 ? -3.247 20.634 -1.355 1.00 96.12 182 GLY A CA 1
ATOM 1406 C C . GLY A 1 182 ? -2.958 21.032 0.098 1.00 96.12 182 GLY A C 1
ATOM 1407 O O . GLY A 1 182 ? -1.870 20.750 0.593 1.00 96.12 182 GLY A O 1
ATOM 1408 N N . GLU A 1 183 ? -3.899 21.687 0.785 1.00 97.81 183 GLU A N 1
ATOM 1409 C CA . GLU A 1 183 ? -3.704 22.228 2.135 1.00 97.81 183 GLU A CA 1
ATOM 1410 C C . GLU A 1 183 ? -4.196 21.271 3.226 1.00 97.81 183 GLU A C 1
ATOM 1412 O O . GLU A 1 183 ? -5.171 20.539 3.038 1.00 97.81 183 GLU A O 1
ATOM 1417 N N . VAL A 1 184 ? -3.557 21.339 4.399 1.00 98.69 184 VAL A N 1
ATOM 1418 C CA . VAL A 1 184 ? -3.978 20.641 5.620 1.00 98.69 184 VAL A CA 1
ATOM 1419 C C . VAL A 1 184 ? -4.672 21.612 6.571 1.00 98.69 184 VAL A C 1
ATOM 1421 O O . VAL A 1 184 ? -4.124 22.660 6.908 1.00 98.69 184 VAL A O 1
ATOM 1424 N N . ALA A 1 185 ? -5.857 21.243 7.056 1.00 98.44 185 ALA A N 1
ATOM 1425 C CA . ALA A 1 185 ? -6.601 22.007 8.054 1.00 98.44 185 ALA A CA 1
ATOM 1426 C C . ALA A 1 185 ? -7.238 21.096 9.112 1.00 98.44 185 ALA A C 1
ATOM 1428 O O . ALA A 1 185 ? -7.492 19.917 8.866 1.00 98.44 185 ALA A O 1
ATOM 1429 N N . VAL A 1 186 ? -7.543 21.649 10.290 1.00 98.50 186 VAL A N 1
ATOM 1430 C CA . VAL A 1 186 ? -8.303 20.928 11.324 1.00 98.50 186 VAL A CA 1
ATOM 1431 C C . VAL A 1 186 ? -9.712 20.646 10.804 1.00 98.50 186 VAL A C 1
ATOM 1433 O O . VAL A 1 186 ? -10.479 21.566 10.516 1.00 98.50 186 VAL A O 1
ATOM 1436 N N . PHE A 1 187 ? -10.065 19.366 10.718 1.00 98.25 187 PHE A N 1
ATOM 1437 C CA . PHE A 1 187 ? -11.416 18.931 10.396 1.00 98.25 187 PHE A CA 1
ATOM 1438 C C . PHE A 1 187 ? -12.298 18.919 11.643 1.00 98.25 187 PHE A C 1
ATOM 1440 O O . PHE A 1 187 ? -13.383 19.498 11.618 1.00 98.25 187 PHE A O 1
ATOM 1447 N N . MET A 1 188 ? -11.845 18.316 12.742 1.00 98.06 188 MET A N 1
ATOM 1448 C CA . MET A 1 188 ? -12.649 18.147 13.954 1.00 98.06 188 MET A CA 1
ATOM 1449 C C . MET A 1 188 ? -11.788 18.242 15.216 1.00 98.06 188 MET A C 1
ATOM 1451 O O . MET A 1 188 ? -10.686 17.699 15.255 1.00 98.06 188 MET A O 1
ATOM 1455 N N . LYS A 1 189 ? -12.304 18.956 16.226 1.00 97.31 189 LYS A N 1
ATOM 1456 C CA . LYS A 1 189 ? -11.723 19.115 17.566 1.00 97.31 189 LYS A CA 1
ATOM 1457 C C . LYS A 1 189 ? -12.818 19.563 18.552 1.00 97.31 189 LYS A C 1
ATOM 1459 O O . LYS A 1 189 ? -13.446 20.589 18.273 1.00 97.31 189 LYS A O 1
ATOM 1464 N N . PRO A 1 190 ? -13.050 18.876 19.687 1.00 97.06 190 PRO A N 1
ATOM 1465 C CA . PRO A 1 190 ? -12.439 17.605 20.104 1.00 97.06 190 PRO A CA 1
ATOM 1466 C C . PRO A 1 190 ? -12.812 16.450 19.163 1.00 97.06 190 PRO A C 1
ATOM 1468 O O . PRO A 1 190 ? -13.811 16.542 18.451 1.00 97.06 190 PRO A O 1
ATOM 1471 N N . ALA A 1 191 ? -12.008 15.388 19.142 1.00 97.38 191 ALA A N 1
ATOM 1472 C CA . ALA A 1 191 ? -12.157 14.246 18.238 1.00 97.38 191 ALA A CA 1
ATOM 1473 C C . ALA A 1 191 ? -12.071 12.884 18.957 1.00 97.38 191 ALA A C 1
ATOM 1475 O O . ALA A 1 191 ? -11.757 11.874 18.329 1.00 97.38 191 ALA A O 1
ATOM 1476 N N . GLY A 1 192 ? -12.304 12.851 20.275 1.00 97.31 192 GLY A N 1
ATOM 1477 C CA . GLY A 1 192 ? -12.249 11.623 21.078 1.00 97.31 192 GLY A CA 1
ATOM 1478 C C . GLY A 1 192 ? -10.861 10.982 21.116 1.00 97.31 192 GLY A C 1
ATOM 1479 O O . GLY A 1 192 ? -10.747 9.782 21.357 1.00 97.31 192 GLY A O 1
ATOM 1480 N N . ARG A 1 193 ? -9.812 11.767 20.827 1.00 97.69 193 ARG A N 1
ATOM 1481 C CA . ARG A 1 193 ? -8.428 11.315 20.627 1.00 97.69 193 ARG A CA 1
ATOM 1482 C C . ARG A 1 193 ? -8.349 10.130 19.667 1.00 97.69 193 ARG A C 1
ATOM 1484 O O . ARG A 1 193 ? -7.609 9.182 19.915 1.00 97.69 193 ARG A O 1
ATOM 1491 N N . ALA A 1 194 ? -9.128 10.204 18.587 1.00 97.94 194 ALA A N 1
ATOM 1492 C CA . ALA A 1 194 ? -9.205 9.164 17.574 1.00 97.94 194 ALA A CA 1
ATOM 1493 C C . ALA A 1 194 ? -7.815 8.639 17.172 1.00 97.94 194 ALA A C 1
ATOM 1495 O O . ALA A 1 194 ? -6.864 9.416 17.050 1.00 97.94 194 ALA A O 1
ATOM 1496 N N . ASN A 1 195 ? -7.718 7.323 16.994 1.00 98.19 195 ASN A N 1
ATOM 1497 C CA . ASN A 1 195 ? -6.535 6.635 16.492 1.00 98.19 195 ASN A CA 1
ATOM 1498 C C . ASN A 1 195 ? -6.718 6.330 14.993 1.00 98.19 195 ASN A C 1
ATOM 1500 O O . ASN A 1 195 ? -6.642 7.263 14.191 1.00 98.19 195 ASN A O 1
ATOM 1504 N N . GLY A 1 196 ? -7.026 5.084 14.625 1.00 98.38 196 GLY A N 1
ATOM 1505 C CA . GLY A 1 196 ? -7.401 4.678 13.276 1.00 98.38 196 GLY A CA 1
ATOM 1506 C C . GLY A 1 196 ? -8.700 5.319 12.792 1.00 98.38 196 GLY A C 1
ATOM 1507 O O . GLY A 1 196 ? -9.646 5.548 13.558 1.00 98.38 196 GLY A O 1
ATOM 1508 N N . LEU A 1 197 ? -8.735 5.601 11.491 1.00 98.88 197 LEU A N 1
ATOM 1509 C CA . LEU A 1 197 ? -9.886 6.143 10.781 1.00 98.88 197 LEU A CA 1
ATOM 1510 C C . LEU A 1 197 ? -10.198 5.269 9.565 1.00 98.88 197 LEU A C 1
ATOM 1512 O O . LEU A 1 197 ? -9.300 4.693 8.959 1.00 98.88 197 LEU A O 1
ATOM 1516 N N . TYR A 1 198 ? -11.460 5.248 9.143 1.00 98.69 198 TYR A N 1
ATOM 1517 C CA . TYR A 1 198 ? -11.856 4.629 7.876 1.00 98.69 198 TYR A CA 1
ATOM 1518 C C . TYR A 1 198 ? -13.113 5.293 7.313 1.00 98.69 198 TYR A C 1
ATOM 1520 O O . TYR A 1 198 ? -13.941 5.768 8.079 1.00 98.69 198 TYR A O 1
ATOM 1528 N N . PHE A 1 199 ? -13.309 5.324 5.994 1.00 98.06 199 PHE A N 1
ATOM 1529 C CA . PHE A 1 199 ? -14.567 5.802 5.407 1.00 98.06 199 PHE A CA 1
ATOM 1530 C C . PHE A 1 199 ? -15.478 4.637 5.041 1.00 98.06 199 PHE A C 1
ATOM 1532 O O . PHE A 1 199 ? -15.090 3.757 4.277 1.00 98.06 199 PHE A O 1
ATOM 1539 N N . ASP A 1 200 ? -16.719 4.663 5.524 1.00 96.31 200 ASP A N 1
ATOM 1540 C CA . ASP A 1 200 ? -17.718 3.681 5.105 1.00 96.31 200 ASP A CA 1
ATOM 1541 C C . ASP A 1 200 ? -18.194 3.911 3.654 1.00 96.31 200 ASP A C 1
ATOM 1543 O O . ASP A 1 200 ? -17.824 4.877 2.976 1.00 96.31 200 ASP A O 1
ATOM 1547 N N . HIS A 1 201 ? -19.057 3.019 3.160 1.00 94.50 201 HIS A N 1
ATOM 1548 C CA . HIS A 1 201 ? -19.611 3.079 1.797 1.00 94.50 201 HIS A CA 1
ATOM 1549 C C . HIS A 1 201 ? -20.535 4.279 1.540 1.00 94.50 201 HIS A C 1
ATOM 1551 O O . HIS A 1 201 ? -20.998 4.468 0.416 1.00 94.50 201 HIS A O 1
ATOM 1557 N N . GLN A 1 202 ? -20.845 5.075 2.566 1.00 94.00 202 GLN A N 1
ATOM 1558 C CA . GLN A 1 202 ? -21.645 6.296 2.483 1.00 94.00 202 GLN A CA 1
ATOM 1559 C C . GLN A 1 202 ? -20.806 7.566 2.718 1.00 94.00 202 GLN A C 1
ATOM 1561 O O . GLN A 1 202 ? -21.382 8.630 2.941 1.00 94.00 202 GLN A O 1
ATOM 1566 N N . ASP A 1 203 ? -19.470 7.469 2.657 1.00 94.50 203 ASP A N 1
ATOM 1567 C CA . ASP A 1 203 ? -18.529 8.564 2.951 1.00 94.50 203 ASP A CA 1
ATOM 1568 C C . ASP A 1 203 ? -18.706 9.171 4.355 1.00 94.50 203 ASP A C 1
ATOM 1570 O O . ASP A 1 203 ? -18.430 10.352 4.582 1.00 94.50 203 ASP A O 1
ATOM 1574 N N . ARG A 1 204 ? -19.139 8.364 5.328 1.00 96.88 204 ARG A N 1
ATOM 1575 C CA . ARG A 1 204 ? -19.108 8.746 6.743 1.00 96.88 204 ARG A CA 1
ATOM 1576 C C . ARG A 1 204 ? -17.802 8.254 7.348 1.00 96.88 204 ARG A C 1
ATOM 1578 O O . ARG A 1 204 ? -17.373 7.129 7.087 1.00 96.88 204 ARG A O 1
ATOM 1585 N N . LEU A 1 205 ? -17.171 9.108 8.145 1.00 98.69 205 LEU A N 1
ATOM 1586 C CA . LEU A 1 205 ? -15.879 8.815 8.751 1.00 98.69 205 LEU A CA 1
ATOM 1587 C C . LEU A 1 205 ? -16.092 7.967 10.005 1.00 98.69 205 LEU A C 1
ATOM 1589 O O . LEU A 1 205 ? -16.785 8.385 10.925 1.00 98.69 205 LEU A O 1
ATOM 1593 N N . LEU A 1 206 ? -15.501 6.786 10.049 1.00 98.75 206 LEU A N 1
ATOM 1594 C CA . LEU A 1 206 ? -15.380 5.972 11.246 1.00 98.75 206 LEU A CA 1
ATOM 1595 C C . LEU A 1 206 ? -14.105 6.347 11.989 1.00 98.75 206 LEU A C 1
ATOM 1597 O O . LEU A 1 206 ? -13.093 6.662 11.361 1.00 98.75 206 LEU A O 1
ATOM 1601 N N . ALA A 1 207 ? -14.162 6.305 13.315 1.00 98.75 207 ALA A N 1
ATOM 1602 C CA . ALA A 1 207 ? -13.023 6.615 14.163 1.00 98.75 207 ALA A CA 1
ATOM 1603 C C . ALA A 1 207 ? -12.939 5.658 15.349 1.00 98.75 207 ALA A C 1
ATOM 1605 O O . ALA A 1 207 ? -13.934 5.405 16.033 1.00 98.75 207 ALA A O 1
ATOM 1606 N N . ALA A 1 208 ? -11.729 5.175 15.609 1.00 98.50 208 ALA A N 1
ATOM 1607 C CA . ALA A 1 208 ? -11.388 4.444 16.815 1.00 98.50 208 ALA A CA 1
ATOM 1608 C C . ALA A 1 208 ? -11.137 5.458 17.944 1.00 98.50 208 ALA A C 1
ATOM 1610 O O . ALA A 1 208 ? -10.042 6.008 18.079 1.00 98.50 208 ALA A O 1
ATOM 1611 N N . ALA A 1 209 ? -12.188 5.802 18.691 1.00 97.69 209 ALA A N 1
ATOM 1612 C CA . ALA A 1 209 ? -12.191 6.871 19.686 1.00 97.69 209 ALA A CA 1
ATOM 1613 C C . ALA A 1 209 ? -11.565 6.402 21.010 1.00 97.69 209 ALA A C 1
ATOM 1615 O O . ALA A 1 209 ? -12.248 6.020 21.965 1.00 97.69 209 ALA A O 1
ATOM 1616 N N . ASP A 1 210 ? -10.235 6.455 21.048 1.00 94.88 210 ASP A N 1
ATOM 1617 C CA . ASP A 1 210 ? -9.372 6.002 22.143 1.00 94.88 210 ASP A CA 1
ATOM 1618 C C . ASP A 1 210 ? -9.725 6.618 23.509 1.00 94.88 210 ASP A C 1
ATOM 1620 O O . ASP A 1 210 ? -9.699 5.911 24.512 1.00 94.88 210 ASP A O 1
ATOM 1624 N N . GLU A 1 211 ? -10.108 7.902 23.586 1.00 94.94 211 GLU A N 1
ATOM 1625 C CA . GLU A 1 211 ? -10.417 8.545 24.877 1.00 94.94 211 GLU A CA 1
ATOM 1626 C C . GLU A 1 211 ? -11.630 7.911 25.578 1.00 94.94 211 GLU A C 1
ATOM 1628 O O . GLU A 1 211 ? -11.734 7.958 26.807 1.00 94.94 211 GLU A O 1
ATOM 1633 N N . LYS A 1 212 ? -12.565 7.357 24.796 1.00 92.81 212 LYS A N 1
ATOM 1634 C CA . LYS A 1 212 ? -13.817 6.771 25.290 1.00 92.81 212 LYS A CA 1
ATOM 1635 C C . LYS A 1 212 ? -13.873 5.254 25.171 1.00 92.81 212 LYS A C 1
ATOM 1637 O O . LYS A 1 212 ? -14.843 4.681 25.645 1.00 92.81 212 LYS A O 1
ATOM 1642 N N . PHE A 1 213 ? -12.854 4.619 24.589 1.00 96.69 213 PHE A N 1
ATOM 1643 C CA . PHE A 1 213 ? -12.864 3.187 24.268 1.00 96.69 213 PHE A CA 1
ATOM 1644 C C . PHE A 1 213 ? -14.021 2.809 23.325 1.00 96.69 213 PHE A C 1
ATOM 1646 O O . PHE A 1 213 ? -14.632 1.753 23.454 1.00 96.69 213 PHE A O 1
ATOM 1653 N N . GLU A 1 214 ? -14.345 3.697 22.383 1.00 97.69 214 GLU A N 1
ATOM 1654 C CA . GLU A 1 214 ? -15.535 3.595 21.534 1.00 97.69 214 GLU A CA 1
ATOM 1655 C C . GLU A 1 214 ? -15.176 3.504 20.046 1.00 97.69 214 GLU A C 1
ATOM 1657 O O . GLU A 1 214 ? -14.129 3.971 19.599 1.00 97.69 214 GLU A O 1
ATOM 1662 N N . LEU A 1 215 ? -16.098 2.958 19.254 1.00 98.56 215 LEU A N 1
ATOM 1663 C CA . LEU A 1 215 ? -16.133 3.144 17.807 1.00 98.56 215 LEU A CA 1
ATOM 1664 C C . LEU A 1 215 ? -17.159 4.216 17.468 1.00 98.56 215 LEU A C 1
ATOM 1666 O O . LEU A 1 215 ? -18.338 4.099 17.817 1.00 98.56 215 LEU A O 1
ATOM 1670 N N . TRP A 1 216 ? -16.721 5.257 16.772 1.00 98.50 216 TRP A N 1
ATOM 1671 C CA . TRP A 1 216 ? -17.571 6.362 16.347 1.00 98.50 216 TRP A CA 1
ATOM 1672 C C . TRP A 1 216 ? -17.855 6.303 14.856 1.00 98.50 216 TRP A C 1
ATOM 1674 O O . TRP A 1 216 ? -17.020 5.875 14.060 1.00 98.50 216 TRP A O 1
ATOM 1684 N N . ARG A 1 217 ? -19.019 6.827 14.482 1.00 98.19 217 ARG A N 1
ATOM 1685 C CA . ARG A 1 217 ? -19.348 7.276 13.134 1.00 98.19 217 ARG A CA 1
ATOM 1686 C C . ARG A 1 217 ? -19.573 8.779 13.165 1.00 98.19 217 ARG A C 1
ATOM 1688 O O . ARG A 1 217 ? -20.395 9.272 13.928 1.00 98.19 217 ARG A O 1
ATOM 1695 N N . ILE A 1 218 ? -18.841 9.496 12.327 1.00 98.25 218 ILE A N 1
ATOM 1696 C CA . ILE A 1 218 ? -18.830 10.951 12.235 1.00 98.25 218 ILE A CA 1
ATOM 1697 C C . ILE A 1 218 ? -19.484 11.341 10.908 1.00 98.25 218 ILE A C 1
ATOM 1699 O O . ILE A 1 218 ? -19.011 10.985 9.822 1.00 98.25 218 ILE A O 1
ATOM 1703 N N . GLY A 1 219 ? -20.600 12.060 11.004 1.00 93.00 219 GLY A N 1
ATOM 1704 C CA . GLY A 1 219 ? -21.325 12.595 9.857 1.00 93.00 219 GLY A CA 1
ATOM 1705 C C . GLY A 1 219 ? -20.565 13.721 9.140 1.00 93.00 219 GLY A C 1
ATOM 1706 O O . GLY A 1 219 ? -19.619 14.297 9.684 1.00 93.00 219 GLY A O 1
ATOM 1707 N N . PRO A 1 220 ? -20.978 14.096 7.917 1.00 87.00 220 PRO A N 1
ATOM 1708 C CA . PRO A 1 220 ? -20.370 15.210 7.179 1.00 87.00 220 PRO A CA 1
ATOM 1709 C C . PRO A 1 220 ? -20.533 16.572 7.881 1.00 87.00 220 PRO A C 1
ATOM 1711 O O . PRO A 1 220 ? -19.732 17.483 7.673 1.00 87.00 220 PRO A O 1
ATOM 1714 N N . ASP A 1 221 ? -21.555 16.707 8.724 1.00 90.38 221 ASP A N 1
ATOM 1715 C CA . ASP A 1 221 ? -21.819 17.834 9.625 1.00 90.38 221 ASP A CA 1
ATOM 1716 C C . ASP A 1 221 ? -21.078 17.735 10.971 1.00 90.38 221 ASP A C 1
ATOM 1718 O O . ASP A 1 221 ? -21.175 18.649 11.791 1.00 90.38 221 ASP A O 1
ATOM 1722 N N . LYS A 1 222 ? -20.263 16.686 11.149 1.00 94.31 222 LYS A N 1
ATOM 1723 C CA . LYS A 1 222 ? -19.478 16.362 12.350 1.00 94.31 222 LYS A CA 1
ATOM 1724 C C . LYS A 1 222 ? -20.318 15.913 13.546 1.00 94.31 222 LYS A C 1
ATOM 1726 O O . LYS A 1 222 ? -19.820 15.942 14.672 1.00 94.31 222 LYS A O 1
ATOM 1731 N N . GLU A 1 223 ? -21.560 15.477 13.327 1.00 95.25 223 GLU A N 1
ATOM 1732 C CA . GLU A 1 223 ? -22.308 14.779 14.373 1.00 95.25 223 GLU A CA 1
ATOM 1733 C C . GLU A 1 223 ? -21.704 13.397 14.638 1.00 95.25 223 GLU A C 1
ATOM 1735 O O . GLU A 1 223 ? -21.321 12.685 13.708 1.00 95.25 223 GLU A O 1
ATOM 1740 N N . VAL A 1 224 ? -21.603 13.036 15.919 1.00 97.94 224 VAL A N 1
ATOM 1741 C CA . VAL A 1 224 ? -21.009 11.776 16.379 1.00 97.94 224 VAL A CA 1
ATOM 1742 C C . VAL A 1 224 ? -22.108 10.808 16.786 1.00 97.94 224 VAL A C 1
ATOM 1744 O O . VAL A 1 224 ? -22.923 11.103 17.658 1.00 97.94 224 VAL A O 1
ATOM 1747 N N . GLU A 1 225 ? -22.071 9.620 16.202 1.00 97.50 225 GLU A N 1
ATOM 1748 C CA . GLU A 1 225 ? -22.841 8.457 16.618 1.00 97.50 225 GLU A CA 1
ATOM 1749 C C . GLU A 1 225 ? -21.892 7.399 17.187 1.00 97.50 225 GLU A C 1
ATOM 1751 O O . GLU A 1 225 ? -20.926 7.004 16.534 1.00 97.50 225 GLU A O 1
ATOM 1756 N N . VAL A 1 226 ? -22.178 6.917 18.396 1.00 97.88 226 VAL A N 1
ATOM 1757 C CA . VAL A 1 226 ? -21.433 5.808 19.004 1.00 97.88 226 VAL A CA 1
ATOM 1758 C C . VAL A 1 226 ? -21.971 4.496 18.439 1.00 97.88 226 VAL A C 1
ATOM 1760 O O . VAL A 1 226 ? -23.124 4.142 18.681 1.00 97.88 226 VAL A O 1
ATOM 1763 N N . LEU A 1 227 ? -21.140 3.786 17.676 1.00 97.81 227 LEU A N 1
ATOM 1764 C CA . LEU A 1 227 ? -21.481 2.490 17.084 1.00 97.81 227 LEU A CA 1
ATOM 1765 C C . LEU A 1 227 ? -21.310 1.345 18.080 1.00 97.81 227 LEU A C 1
ATOM 1767 O O . LEU A 1 227 ? -22.082 0.390 18.069 1.00 97.81 227 LEU A O 1
ATOM 1771 N N . LEU A 1 228 ? -20.281 1.436 18.921 1.00 97.94 228 LEU A N 1
ATOM 1772 C CA . LEU A 1 228 ? -19.947 0.425 19.911 1.00 97.94 228 LEU A CA 1
ATOM 1773 C C . LEU A 1 228 ? -19.153 1.070 21.046 1.00 97.94 228 LEU A C 1
ATOM 1775 O O . LEU A 1 228 ? -18.219 1.823 20.784 1.00 97.94 228 LEU A O 1
ATOM 1779 N N . SER A 1 229 ? -19.503 0.746 22.286 1.00 95.38 229 SER A N 1
ATOM 1780 C CA . SER A 1 229 ? -18.780 1.196 23.484 1.00 95.38 229 SER A CA 1
ATOM 1781 C C . SER A 1 229 ? -18.352 0.056 24.402 1.00 95.38 229 SER A C 1
ATOM 1783 O O . SER A 1 229 ? -17.408 0.209 25.169 1.00 95.38 229 SER A O 1
ATOM 1785 N N . GLN A 1 230 ? -19.033 -1.093 24.337 1.00 96.12 230 GLN A N 1
ATOM 1786 C CA . GLN A 1 230 ? -18.809 -2.195 25.265 1.00 96.12 230 GLN A CA 1
ATOM 1787 C C . GLN A 1 230 ? -18.939 -3.561 24.597 1.00 96.12 230 GLN A C 1
ATOM 1789 O O . GLN A 1 230 ? -19.744 -3.757 23.688 1.00 96.12 230 GLN A O 1
ATOM 1794 N N . TYR A 1 231 ? -18.205 -4.534 25.131 1.00 96.88 231 TYR A N 1
ATOM 1795 C CA . TYR A 1 231 ? -18.359 -5.953 24.832 1.00 96.88 231 TYR A CA 1
ATOM 1796 C C . TYR A 1 231 ? -18.651 -6.715 26.126 1.00 96.88 231 TYR A C 1
ATOM 1798 O O . TYR A 1 231 ? -17.890 -6.647 27.090 1.00 96.88 231 TYR A O 1
ATOM 1806 N N . GLN A 1 232 ? -19.781 -7.428 26.171 1.00 95.75 232 GLN A N 1
ATOM 1807 C CA . GLN A 1 232 ? -20.230 -8.172 27.360 1.00 95.75 232 GLN A CA 1
ATOM 1808 C C . GLN A 1 232 ? -20.275 -7.315 28.645 1.00 95.75 232 GLN A C 1
ATOM 1810 O O . GLN A 1 232 ? -19.963 -7.788 29.738 1.00 95.75 232 GLN A O 1
ATOM 1815 N N . GLY A 1 233 ? -20.674 -6.044 28.504 1.00 95.88 233 GLY A N 1
ATOM 1816 C CA . GLY A 1 233 ? -20.804 -5.085 29.607 1.00 95.88 233 GLY A CA 1
ATOM 1817 C C . GLY A 1 233 ? -19.484 -4.517 30.136 1.00 95.88 233 GLY A C 1
ATOM 1818 O O . GLY A 1 233 ? -19.488 -3.921 31.210 1.00 95.88 233 GLY A O 1
ATOM 1819 N N . LYS A 1 234 ? -18.378 -4.726 29.416 1.00 96.69 234 LYS A N 1
ATOM 1820 C CA . LYS A 1 234 ? -17.055 -4.171 29.712 1.00 96.69 234 LYS A CA 1
ATOM 1821 C C . LYS A 1 234 ? -16.643 -3.187 28.636 1.00 96.69 234 LYS A C 1
ATOM 1823 O O . LYS A 1 234 ? -16.957 -3.415 27.466 1.00 96.69 234 LYS A O 1
ATOM 1828 N N . ASP A 1 235 ? -15.910 -2.157 29.023 1.00 96.31 235 ASP A N 1
ATOM 1829 C CA . ASP A 1 235 ? -15.329 -1.224 28.063 1.00 96.31 235 ASP A CA 1
ATOM 1830 C C . ASP A 1 235 ? -14.288 -1.944 27.193 1.00 96.31 235 ASP A C 1
ATOM 1832 O O . ASP A 1 235 ? -13.583 -2.852 27.656 1.00 96.31 235 ASP A O 1
ATOM 1836 N N . LEU A 1 236 ? -14.185 -1.536 25.926 1.00 97.31 236 LEU A N 1
ATOM 1837 C CA . LEU A 1 236 ? -13.144 -2.031 25.021 1.00 97.31 236 LEU A CA 1
ATOM 1838 C C . LEU A 1 236 ? -11.745 -1.676 25.561 1.00 97.31 236 LEU A C 1
ATOM 1840 O O . LEU A 1 236 ? -11.579 -0.768 26.386 1.00 97.31 236 LEU A O 1
ATOM 1844 N N . ASN A 1 237 ? -10.704 -2.384 25.127 1.00 96.75 237 ASN A N 1
ATOM 1845 C CA . ASN A 1 237 ? -9.337 -2.067 25.549 1.00 96.75 237 ASN A CA 1
ATOM 1846 C C . ASN A 1 237 ? -8.869 -0.712 25.010 1.00 96.75 237 ASN A C 1
ATOM 1848 O O . ASN A 1 237 ? -8.212 0.046 25.718 1.00 96.75 237 ASN A O 1
ATOM 1852 N N . GLY A 1 238 ? -9.233 -0.378 23.789 1.00 95.62 238 GLY A N 1
ATOM 1853 C CA . GLY A 1 238 ? -8.772 0.816 23.108 1.00 95.62 238 GLY A CA 1
ATOM 1854 C C . GLY A 1 238 ? -8.718 0.490 21.633 1.00 95.62 238 GLY A C 1
ATOM 1855 O O . GLY A 1 238 ? -7.642 0.128 21.151 1.00 95.62 238 GLY A O 1
ATOM 1856 N N . PRO A 1 239 ? -9.862 0.586 20.931 1.00 97.44 239 PRO A N 1
ATOM 1857 C CA . PRO A 1 239 ? -9.912 0.304 19.510 1.00 97.44 239 PRO A CA 1
ATOM 1858 C C . PRO A 1 239 ? -8.806 1.061 18.780 1.00 97.44 239 PRO A C 1
ATOM 1860 O O . PRO A 1 239 ? -8.536 2.225 19.096 1.00 97.44 239 PRO A O 1
ATOM 1863 N N . ASN A 1 240 ? -8.145 0.392 17.840 1.00 98.44 240 ASN A N 1
ATOM 1864 C CA . ASN A 1 240 ? -6.929 0.910 17.228 1.00 98.44 240 ASN A CA 1
ATOM 1865 C C . ASN A 1 240 ? -7.109 1.163 15.733 1.00 98.44 240 ASN A C 1
ATOM 1867 O O . ASN A 1 240 ? -7.066 2.326 15.347 1.00 98.44 240 ASN A O 1
ATOM 1871 N N . ASP A 1 241 ? -7.413 0.141 14.930 1.00 98.44 241 ASP A N 1
ATOM 1872 C CA . ASP A 1 241 ? -7.640 0.305 13.489 1.00 98.44 241 ASP A CA 1
ATOM 1873 C C . ASP A 1 241 ? -8.967 -0.310 13.020 1.00 98.44 241 ASP A C 1
ATOM 1875 O O . ASP A 1 241 ? -9.555 -1.152 13.708 1.00 98.44 241 ASP A O 1
ATOM 1879 N N . ILE A 1 242 ? -9.473 0.155 11.871 1.00 98.81 242 ILE A N 1
ATOM 1880 C CA . ILE A 1 242 ? -10.824 -0.136 11.368 1.00 98.81 242 ILE A CA 1
ATOM 1881 C C . ILE A 1 242 ? -10.796 -0.415 9.862 1.00 98.81 242 ILE A C 1
ATOM 1883 O O . ILE A 1 242 ? -10.225 0.343 9.085 1.00 98.81 242 ILE A O 1
ATOM 1887 N N . TRP A 1 243 ? -11.544 -1.428 9.423 1.00 98.75 243 TRP A N 1
ATOM 1888 C CA . TRP A 1 243 ? -11.889 -1.629 8.014 1.00 98.75 243 TRP A CA 1
ATOM 1889 C C . TRP A 1 243 ? -13.359 -2.011 7.863 1.00 98.75 243 TRP A C 1
ATOM 1891 O O . TRP A 1 243 ? -13.911 -2.755 8.677 1.00 98.75 243 TRP A O 1
ATOM 1901 N N . VAL A 1 244 ? -13.994 -1.523 6.799 1.00 98.50 244 VAL A N 1
ATOM 1902 C CA . VAL A 1 244 ? -15.389 -1.837 6.475 1.00 98.50 244 VAL A CA 1
ATOM 1903 C C . VAL A 1 244 ? -15.429 -2.775 5.277 1.00 98.50 244 VAL A C 1
ATOM 1905 O O . VAL A 1 244 ? -14.952 -2.433 4.197 1.00 98.50 244 VAL A O 1
ATOM 1908 N N . ASP A 1 245 ? -16.032 -3.947 5.453 1.00 98.12 245 ASP A N 1
ATOM 1909 C CA . ASP A 1 245 ? -16.160 -4.936 4.387 1.00 98.12 245 ASP A CA 1
ATOM 1910 C C . ASP A 1 245 ? -17.185 -4.511 3.316 1.00 98.12 245 ASP A C 1
ATOM 1912 O O . ASP A 1 245 ? -18.004 -3.616 3.552 1.00 98.12 245 ASP A O 1
ATOM 1916 N N . PRO A 1 246 ? -17.230 -5.160 2.136 1.00 97.12 246 PRO A N 1
ATOM 1917 C CA . PRO A 1 246 ? -18.204 -4.816 1.093 1.00 97.12 246 PRO A CA 1
ATOM 1918 C C . PRO A 1 246 ? -19.684 -4.983 1.483 1.00 97.12 246 PRO A C 1
ATOM 1920 O O . PRO A 1 246 ? -20.561 -4.493 0.771 1.00 97.12 246 PRO A O 1
ATOM 1923 N N . LYS A 1 247 ? -19.990 -5.688 2.580 1.00 96.69 247 LYS A N 1
ATOM 1924 C CA . LYS A 1 247 ? -21.351 -5.851 3.118 1.00 96.69 247 LYS A CA 1
ATOM 1925 C C . LYS A 1 247 ? -21.709 -4.745 4.121 1.00 96.69 247 LYS A C 1
ATOM 1927 O O . LYS A 1 247 ? -22.870 -4.648 4.514 1.00 96.69 247 LYS A O 1
ATOM 1932 N N . GLY A 1 248 ? -20.747 -3.903 4.504 1.00 97.44 248 GLY A N 1
ATOM 1933 C CA . GLY A 1 248 ? -20.889 -2.834 5.489 1.00 97.44 248 GLY A CA 1
ATOM 1934 C C . GLY A 1 248 ? -20.613 -3.266 6.931 1.00 97.44 248 GLY A C 1
ATOM 1935 O O . GLY A 1 248 ? -20.943 -2.515 7.848 1.00 97.44 248 GLY A O 1
ATOM 1936 N N . GLY A 1 249 ? -20.083 -4.473 7.144 1.00 98.25 249 GLY A N 1
ATOM 1937 C CA . GLY A 1 249 ? -19.632 -4.940 8.451 1.00 98.25 249 GLY A CA 1
ATOM 1938 C C . GLY A 1 249 ? -18.271 -4.349 8.795 1.00 98.25 249 GLY A C 1
ATOM 1939 O O . GLY A 1 249 ? -17.489 -4.019 7.905 1.00 98.25 249 GLY A O 1
ATOM 1940 N N . ILE A 1 250 ? -17.996 -4.184 10.085 1.00 98.81 250 ILE A N 1
ATOM 1941 C CA . ILE A 1 250 ? -16.819 -3.461 10.570 1.00 98.81 250 ILE A CA 1
ATOM 1942 C C . ILE A 1 250 ? -15.872 -4.445 11.245 1.00 98.81 250 ILE A C 1
ATOM 1944 O O . ILE A 1 250 ? -16.207 -5.005 12.285 1.00 98.81 250 ILE A O 1
ATOM 1948 N N . TYR A 1 251 ? -14.684 -4.622 10.679 1.00 98.94 251 TYR A N 1
ATOM 1949 C CA . TYR A 1 251 ? -13.571 -5.260 11.369 1.00 98.94 251 TYR A CA 1
ATOM 1950 C C . TYR A 1 251 ? -12.782 -4.204 12.131 1.00 98.94 251 TYR A C 1
ATOM 1952 O O . TYR A 1 251 ? -12.507 -3.133 11.591 1.00 98.94 251 TYR A O 1
ATOM 1960 N N . PHE A 1 252 ? -12.406 -4.506 13.370 1.00 98.88 252 PHE A N 1
ATOM 1961 C CA . PHE A 1 252 ? -11.565 -3.619 14.169 1.00 98.88 252 PHE A CA 1
ATOM 1962 C C . PHE A 1 252 ? -10.650 -4.399 15.110 1.00 98.88 252 PHE A C 1
ATOM 1964 O O . PHE A 1 252 ? -10.982 -5.503 15.559 1.00 98.88 252 PHE A O 1
ATOM 1971 N N . THR A 1 253 ? -9.499 -3.812 15.418 1.00 98.88 253 THR A N 1
ATOM 1972 C CA . THR A 1 253 ? -8.561 -4.324 16.421 1.00 98.88 253 THR A CA 1
ATOM 1973 C C . THR A 1 253 ? -8.762 -3.618 17.754 1.00 98.88 253 THR A C 1
ATOM 1975 O O . THR A 1 253 ? -9.014 -2.415 17.803 1.00 98.88 253 THR A O 1
ATOM 1978 N N . ASP A 1 254 ? -8.656 -4.375 18.846 1.00 98.50 254 ASP A N 1
ATOM 1979 C CA . ASP A 1 254 ? -8.800 -3.866 20.215 1.00 98.50 254 ASP A CA 1
ATOM 1980 C C . ASP A 1 254 ? -7.587 -4.248 21.090 1.00 98.50 254 ASP A C 1
ATOM 1982 O O . ASP A 1 254 ? -7.700 -5.066 22.018 1.00 98.50 254 ASP A O 1
ATOM 1986 N N . PRO A 1 255 ? -6.391 -3.723 20.761 1.00 98.00 255 PRO A N 1
ATOM 1987 C CA . PRO A 1 255 ? -5.208 -3.872 21.595 1.00 98.00 255 PRO A CA 1
ATOM 1988 C C . PRO A 1 255 ? -5.294 -3.019 22.859 1.00 98.00 255 PRO A C 1
ATOM 1990 O O . PRO A 1 255 ? -6.192 -2.199 23.042 1.00 98.00 255 PRO A O 1
ATOM 1993 N N . TYR A 1 256 ? -4.308 -3.177 23.739 1.00 97.25 256 TYR A N 1
ATOM 1994 C CA . TYR A 1 256 ? -4.160 -2.330 24.914 1.00 97.25 256 TYR A CA 1
ATOM 1995 C C . TYR A 1 256 ? -2.867 -1.527 24.871 1.00 97.25 256 TYR A C 1
ATOM 1997 O O . TYR A 1 256 ? -1.768 -2.046 25.068 1.00 97.25 256 TYR A O 1
ATOM 2005 N N . TYR A 1 257 ? -3.019 -0.214 24.734 1.00 96.06 257 TYR A N 1
ATOM 2006 C CA . TYR A 1 257 ? -1.927 0.733 24.872 1.00 96.06 257 TYR A CA 1
ATOM 2007 C C . TYR A 1 257 ? -2.255 1.753 25.952 1.00 96.06 257 TYR A C 1
ATOM 2009 O O . TYR A 1 257 ? -3.027 2.675 25.717 1.00 96.06 257 TYR A O 1
ATOM 2017 N N . GLN A 1 258 ? -1.641 1.634 27.131 1.00 96.00 258 GLN A N 1
ATOM 2018 C CA . GLN A 1 258 ? -1.861 2.603 28.204 1.00 96.00 258 GLN A CA 1
ATOM 2019 C C . GLN A 1 258 ? -1.545 4.029 27.731 1.00 96.00 258 GLN A C 1
ATOM 2021 O O . GLN A 1 258 ? -0.392 4.357 27.438 1.00 96.00 258 GLN A O 1
ATOM 2026 N N . ARG A 1 259 ? -2.558 4.900 27.722 1.00 94.88 259 ARG A N 1
ATOM 2027 C CA . ARG A 1 259 ? -2.389 6.313 27.371 1.00 94.88 259 ARG A CA 1
ATOM 2028 C C . ARG A 1 259 ? -2.243 7.200 28.606 1.00 94.88 259 ARG A C 1
ATOM 2030 O O . ARG A 1 259 ? -2.843 6.907 29.644 1.00 94.88 259 ARG A O 1
ATOM 2037 N N . PRO A 1 260 ? -1.506 8.322 28.506 1.00 94.81 260 PRO A N 1
ATOM 2038 C CA . PRO A 1 260 ? -1.341 9.265 29.614 1.00 94.81 260 PRO A CA 1
ATOM 2039 C C . PRO A 1 260 ? -2.607 10.082 29.930 1.00 94.81 260 PRO A C 1
ATOM 2041 O O . PRO A 1 260 ? -2.669 10.706 30.985 1.00 94.81 260 PRO A O 1
ATOM 2044 N N . TRP A 1 261 ? -3.602 10.105 29.036 1.00 94.62 261 TRP A N 1
ATOM 2045 C CA . TRP A 1 261 ? -4.886 10.792 29.243 1.00 94.62 261 TRP A CA 1
ATOM 2046 C C . TRP A 1 261 ? -5.998 9.875 29.769 1.00 94.62 261 TRP A C 1
ATOM 2048 O O . TRP A 1 261 ? -7.085 10.360 30.075 1.00 94.62 261 TRP A O 1
ATOM 2058 N N . TRP A 1 262 ? -5.752 8.570 29.892 1.00 94.75 262 TRP A N 1
ATOM 2059 C CA . TRP A 1 262 ? -6.719 7.648 30.479 1.00 94.75 262 TRP A CA 1
ATOM 2060 C C . TRP A 1 262 ? -6.707 7.739 32.002 1.00 94.75 262 TRP A C 1
ATOM 2062 O O . TRP A 1 262 ? -5.655 7.808 32.635 1.00 94.75 262 TRP A O 1
ATOM 2072 N N . THR A 1 263 ? -7.892 7.676 32.603 1.00 90.94 263 THR A N 1
ATOM 2073 C CA . THR A 1 263 ? -8.041 7.443 34.047 1.00 90.94 263 THR A CA 1
ATOM 2074 C C . THR A 1 263 ? -7.930 5.959 34.397 1.00 90.94 263 THR A C 1
ATOM 2076 O O . THR A 1 263 ? -7.564 5.624 35.523 1.00 90.94 263 THR A O 1
ATOM 2079 N N . ARG A 1 264 ? -8.229 5.071 33.440 1.00 91.75 264 ARG A N 1
ATOM 2080 C CA . ARG A 1 264 ? -8.102 3.618 33.566 1.00 91.75 264 ARG A CA 1
ATOM 2081 C C . ARG A 1 264 ? -6.631 3.200 33.493 1.00 91.75 264 ARG A C 1
ATOM 2083 O O . ARG A 1 264 ? -5.905 3.655 32.611 1.00 91.75 264 ARG A O 1
ATOM 2090 N N . SER A 1 265 ? -6.214 2.321 34.404 1.00 91.69 265 SER A N 1
ATOM 2091 C CA . SER A 1 265 ? -4.842 1.794 34.487 1.00 91.69 265 SER A CA 1
ATOM 2092 C C . SER A 1 265 ? -4.727 0.288 34.236 1.00 91.69 265 SER A C 1
ATOM 2094 O O . SER A 1 265 ? -3.621 -0.246 34.252 1.00 91.69 265 SER A O 1
ATOM 2096 N N . GLU A 1 266 ? -5.853 -0.406 34.065 1.00 92.94 266 GLU A N 1
ATOM 2097 C CA . GLU A 1 266 ? -5.919 -1.858 33.887 1.00 92.94 266 GLU A CA 1
ATOM 2098 C C . GLU A 1 266 ? -6.927 -2.218 32.788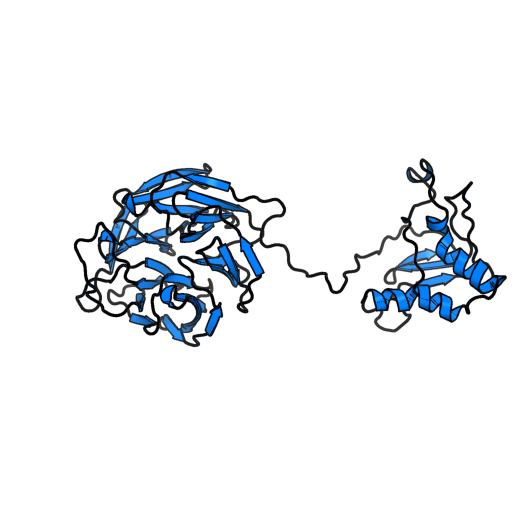 1.00 92.94 266 GLU A C 1
ATOM 2100 O O . GLU A 1 266 ? -7.844 -1.449 32.493 1.00 92.94 266 GLU A O 1
ATOM 2105 N N . LYS A 1 267 ? -6.762 -3.394 32.181 1.00 94.12 267 LYS A N 1
ATOM 2106 C CA . LYS A 1 267 ? -7.707 -3.946 31.204 1.00 94.12 267 LYS A CA 1
ATOM 2107 C C . LYS A 1 267 ? -9.003 -4.372 31.892 1.00 94.12 267 LYS A C 1
ATOM 2109 O O . LYS A 1 267 ? -8.962 -5.028 32.930 1.00 94.12 267 LYS A O 1
ATOM 2114 N N . GLU A 1 268 ? -10.151 -4.106 31.271 1.00 95.94 268 GLU A N 1
ATOM 2115 C CA . GLU A 1 268 ? -11.392 -4.807 31.636 1.00 95.94 268 GLU A CA 1
ATOM 2116 C C . GLU A 1 268 ? -11.529 -6.130 30.870 1.00 95.94 268 GLU A C 1
ATOM 2118 O O . GLU A 1 268 ? -11.997 -7.142 31.416 1.00 95.94 268 GLU A O 1
ATOM 2123 N N . ILE A 1 269 ? -11.085 -6.134 29.610 1.00 96.62 269 ILE A N 1
ATOM 2124 C CA . ILE A 1 269 ? -11.015 -7.299 28.731 1.00 96.62 269 ILE A CA 1
ATOM 2125 C C . ILE A 1 269 ? -9.556 -7.754 28.666 1.00 96.62 269 ILE A C 1
ATOM 2127 O O . ILE A 1 269 ? -8.719 -7.134 28.027 1.00 96.62 269 ILE A O 1
ATOM 2131 N N . GLU A 1 270 ? -9.240 -8.869 29.321 1.00 96.56 270 GLU A N 1
ATOM 2132 C CA . GLU A 1 270 ? -7.853 -9.347 29.421 1.00 96.56 270 GLU A CA 1
ATOM 2133 C C . GLU A 1 270 ? -7.205 -9.618 28.049 1.00 96.56 270 GLU A C 1
ATOM 2135 O O . GLU A 1 270 ? -6.012 -9.386 27.855 1.00 96.56 270 GLU A O 1
ATOM 2140 N N . GLN A 1 271 ? -7.997 -10.102 27.089 1.00 97.69 271 GLN A N 1
ATOM 2141 C CA . GLN A 1 271 ? -7.517 -10.470 25.760 1.00 97.69 271 GLN A CA 1
ATOM 2142 C C . GLN A 1 271 ? -7.510 -9.277 24.804 1.00 97.69 271 GLN A C 1
ATOM 2144 O O . GLN A 1 271 ? -8.484 -8.534 24.733 1.00 97.69 271 GLN A O 1
ATOM 2149 N N . GLU A 1 272 ? -6.447 -9.165 24.015 1.00 98.12 272 GLU A N 1
ATOM 2150 C CA . GLU A 1 272 ? -6.343 -8.239 22.888 1.00 98.12 272 GLU A CA 1
ATOM 2151 C C . GLU A 1 272 ? -6.744 -8.998 21.619 1.00 98.12 272 GLU A C 1
ATOM 2153 O O . GLU A 1 272 ? -6.163 -10.035 21.302 1.00 98.12 272 GLU A O 1
ATOM 2158 N N . ARG A 1 273 ? -7.810 -8.554 20.948 1.00 98.06 273 ARG A N 1
ATOM 2159 C CA . ARG A 1 273 ? -8.506 -9.353 19.926 1.00 98.06 273 ARG A CA 1
ATOM 2160 C C . ARG A 1 273 ? -8.831 -8.544 18.681 1.00 98.06 273 ARG A C 1
ATOM 2162 O O . ARG A 1 273 ? -8.756 -7.316 18.678 1.00 98.06 273 ARG A O 1
ATOM 2169 N N . VAL A 1 274 ? -9.245 -9.265 17.645 1.00 98.88 274 VAL A N 1
ATOM 2170 C CA . VAL A 1 274 ? -9.906 -8.690 16.473 1.00 98.88 274 VAL A CA 1
ATOM 2171 C C . VAL A 1 274 ? -11.367 -9.097 16.485 1.00 98.88 274 VAL A C 1
ATOM 2173 O O . VAL A 1 274 ? -11.707 -10.261 16.729 1.00 98.88 274 VAL A O 1
ATOM 2176 N N . TYR A 1 275 ? -12.219 -8.122 16.212 1.00 98.88 275 TYR A N 1
ATOM 2177 C CA . TYR A 1 275 ? -13.662 -8.254 16.261 1.00 98.88 275 TYR A CA 1
ATOM 2178 C C . TYR A 1 275 ? -14.291 -7.926 14.905 1.00 98.88 275 TYR A C 1
ATOM 2180 O O . TYR A 1 275 ? -13.737 -7.151 14.124 1.00 98.88 275 TYR A O 1
ATOM 2188 N N . TYR A 1 276 ? -15.470 -8.493 14.655 1.00 98.81 276 TYR A N 1
ATOM 2189 C CA . TYR A 1 276 ? -16.344 -8.153 13.538 1.00 98.81 276 TYR A CA 1
ATOM 2190 C C . TYR A 1 276 ? -17.706 -7.692 14.058 1.00 98.81 276 TYR A C 1
ATOM 2192 O O . TYR A 1 276 ? -18.404 -8.427 14.755 1.00 98.81 276 TYR A O 1
ATOM 2200 N N . LEU A 1 277 ? -18.103 -6.470 13.715 1.00 98.56 277 LEU A N 1
ATOM 2201 C CA . LEU A 1 277 ? -19.425 -5.927 13.997 1.00 98.56 277 LEU A CA 1
ATOM 2202 C C . LEU A 1 277 ? -20.274 -6.002 12.725 1.00 98.56 277 LEU A C 1
ATOM 2204 O O . LEU A 1 277 ? -20.120 -5.194 11.806 1.00 98.56 277 LEU A O 1
ATOM 2208 N N . SER A 1 278 ? -21.178 -6.982 12.683 1.00 97.56 278 SER A N 1
ATOM 2209 C CA . SER A 1 278 ? -22.125 -7.146 11.576 1.00 97.56 278 SER A CA 1
ATOM 2210 C C . SER A 1 278 ? -22.994 -5.891 11.375 1.00 97.56 278 SER A C 1
ATOM 2212 O O . SER A 1 278 ? -23.361 -5.242 12.361 1.00 97.56 278 SER A O 1
ATOM 2214 N N . PRO A 1 279 ? -23.404 -5.561 10.133 1.00 95.50 279 PRO A N 1
ATOM 2215 C CA . PRO A 1 279 ? -24.249 -4.400 9.861 1.00 95.50 279 PRO A CA 1
ATOM 2216 C C . PRO A 1 279 ? -25.515 -4.372 10.728 1.00 95.50 279 PRO A C 1
ATOM 2218 O O . PRO A 1 279 ? -26.338 -5.285 10.681 1.00 95.50 279 PRO A O 1
ATOM 2221 N N . GLY A 1 280 ? -25.689 -3.300 11.504 1.00 92.44 280 GLY A N 1
ATOM 2222 C CA . GLY A 1 280 ? -26.853 -3.108 12.378 1.00 92.44 280 GLY A CA 1
ATOM 2223 C C . GLY A 1 280 ? -26.833 -3.911 13.684 1.00 92.44 280 GLY A C 1
ATOM 2224 O O . GLY A 1 280 ? -27.778 -3.790 14.463 1.00 92.44 280 GLY A O 1
ATOM 2225 N N . SER A 1 281 ? -25.785 -4.700 13.941 1.00 94.94 281 SER A N 1
ATOM 2226 C CA . SER A 1 281 ? -25.557 -5.313 15.250 1.00 94.94 281 SER A CA 1
ATOM 2227 C C . SER A 1 281 ? -25.061 -4.272 16.255 1.00 94.94 281 SER A C 1
ATOM 2229 O O . SER A 1 281 ? -24.405 -3.300 15.888 1.00 94.94 281 SER A O 1
ATOM 2231 N N . THR A 1 282 ? -25.346 -4.507 17.533 1.00 91.94 282 THR A N 1
ATOM 2232 C CA . THR A 1 282 ? -24.747 -3.788 18.671 1.00 91.94 282 THR A CA 1
ATOM 2233 C C . THR A 1 282 ? -23.752 -4.653 19.442 1.00 91.94 282 THR A C 1
ATOM 2235 O O . THR A 1 282 ? -23.142 -4.182 20.395 1.00 91.94 282 THR A O 1
ATOM 2238 N N . GLU A 1 283 ? -23.614 -5.924 19.066 1.00 95.25 283 GLU A N 1
ATOM 2239 C CA . GLU A 1 283 ? -22.689 -6.871 19.681 1.00 95.25 283 GLU A CA 1
ATOM 2240 C C . GLU A 1 283 ? -21.691 -7.359 18.622 1.00 95.25 283 GLU A C 1
ATOM 2242 O O . GLU A 1 283 ? -22.118 -7.866 17.576 1.00 95.25 283 GLU A O 1
ATOM 2247 N N . PRO A 1 284 ? -20.377 -7.187 18.849 1.00 97.69 284 PRO A N 1
ATOM 2248 C CA . PRO A 1 284 ? -19.361 -7.696 17.946 1.00 97.69 284 PRO A CA 1
ATOM 2249 C C . PRO A 1 284 ? -19.076 -9.180 18.205 1.00 97.69 284 PRO A C 1
ATOM 2251 O O . PRO A 1 284 ? -19.151 -9.669 19.335 1.00 97.69 284 PRO A O 1
ATOM 2254 N N . GLU A 1 285 ? -18.671 -9.883 17.156 1.00 98.38 285 GLU A N 1
ATOM 2255 C CA . GLU A 1 285 ? -18.177 -11.254 17.214 1.00 98.38 285 GLU A CA 1
ATOM 2256 C C . GLU A 1 285 ? -16.649 -11.262 17.269 1.00 98.38 285 GLU A C 1
ATOM 2258 O O . GLU A 1 285 ? -15.987 -10.452 16.624 1.00 98.38 285 GLU A O 1
ATOM 2263 N N . ILE A 1 286 ? -16.070 -12.191 18.027 1.00 98.75 286 ILE A N 1
ATOM 2264 C CA . ILE A 1 286 ? -14.623 -12.423 18.015 1.00 98.75 286 ILE A CA 1
ATOM 2265 C C . ILE A 1 286 ? -14.272 -13.162 16.722 1.00 98.75 286 ILE A C 1
ATOM 2267 O O . ILE A 1 286 ? -14.867 -14.201 16.444 1.00 98.75 286 ILE A O 1
ATOM 2271 N N . VAL A 1 287 ? -13.289 -12.658 15.973 1.00 98.75 287 VAL A N 1
ATOM 2272 C CA . VAL A 1 287 ? -12.794 -13.305 14.743 1.00 98.75 287 VAL A CA 1
ATOM 2273 C C . VAL A 1 287 ? -11.324 -13.719 14.820 1.00 98.75 287 VAL A C 1
ATOM 2275 O O . VAL A 1 287 ? -10.901 -14.597 14.071 1.00 98.75 287 VAL A O 1
ATOM 2278 N N . VAL A 1 288 ? -10.550 -13.133 15.742 1.00 98.69 288 VAL A N 1
ATOM 2279 C CA . VAL A 1 288 ? -9.184 -13.561 16.087 1.00 98.69 288 VAL A CA 1
ATOM 2280 C C . VAL A 1 288 ? -8.947 -13.349 17.582 1.00 98.69 288 VAL A C 1
ATOM 2282 O O . VAL A 1 288 ? -9.176 -12.250 18.094 1.00 98.69 288 VAL A O 1
ATOM 2285 N N . ASP A 1 289 ? -8.463 -14.377 18.279 1.00 98.00 289 ASP A N 1
ATOM 2286 C CA . ASP A 1 289 ? -8.177 -14.338 19.720 1.00 98.00 289 ASP A CA 1
ATOM 2287 C C . ASP A 1 289 ? -6.822 -14.935 20.129 1.00 98.00 289 ASP A C 1
ATOM 2289 O O . ASP A 1 289 ? -6.549 -15.072 21.322 1.00 98.00 289 ASP A O 1
ATOM 2293 N N . ASP A 1 290 ? -5.975 -15.264 19.154 1.00 97.62 290 ASP A N 1
ATOM 2294 C CA . ASP A 1 290 ? -4.679 -15.913 19.355 1.00 97.62 290 ASP A CA 1
ATOM 2295 C C . ASP A 1 290 ? -3.476 -15.001 19.049 1.00 97.62 290 ASP A C 1
ATOM 2297 O O . ASP A 1 290 ? -2.353 -15.488 18.916 1.00 97.62 290 ASP A O 1
ATOM 2301 N N . PHE A 1 291 ? -3.707 -13.691 18.920 1.00 98.44 291 PHE A N 1
ATOM 2302 C CA . PHE A 1 291 ? -2.663 -12.684 18.705 1.00 98.44 291 PHE A CA 1
ATOM 2303 C C . PHE A 1 291 ? -2.086 -12.195 20.038 1.00 98.44 291 PHE A C 1
ATOM 2305 O O 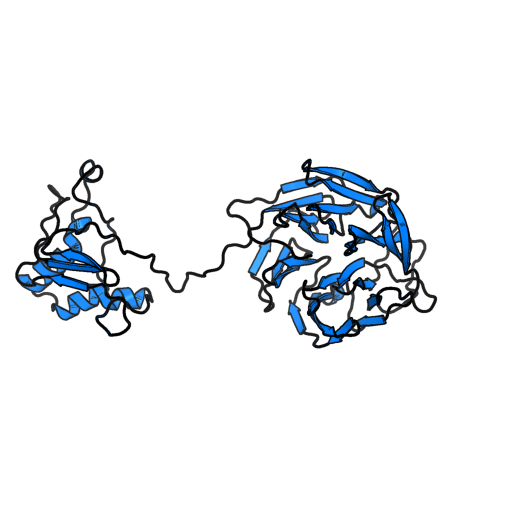. PHE A 1 291 ? -2.752 -12.221 21.073 1.00 98.44 291 PHE A O 1
ATOM 2312 N N . VAL A 1 292 ? -0.839 -11.725 20.005 1.00 98.31 292 VAL A N 1
ATOM 2313 C CA . VAL A 1 292 ? -0.180 -11.073 21.140 1.00 98.31 292 VAL A CA 1
ATOM 2314 C C . VAL A 1 292 ? -0.673 -9.635 21.271 1.00 98.31 292 VAL A C 1
ATOM 2316 O O . VAL A 1 292 ? -1.096 -9.236 22.354 1.00 98.31 292 VAL A O 1
ATOM 2319 N N . GLN A 1 293 ? -0.626 -8.870 20.178 1.00 98.50 293 GLN A N 1
ATOM 2320 C CA . GLN A 1 293 ? -1.121 -7.498 20.119 1.00 98.50 293 GLN A CA 1
ATOM 2321 C C . GLN A 1 293 ? -1.557 -7.155 18.678 1.00 98.50 293 GLN A C 1
ATOM 2323 O O . GLN A 1 293 ? -0.714 -6.794 17.852 1.00 98.50 293 GLN A O 1
ATOM 2328 N N . PRO A 1 294 ? -2.853 -7.293 18.338 1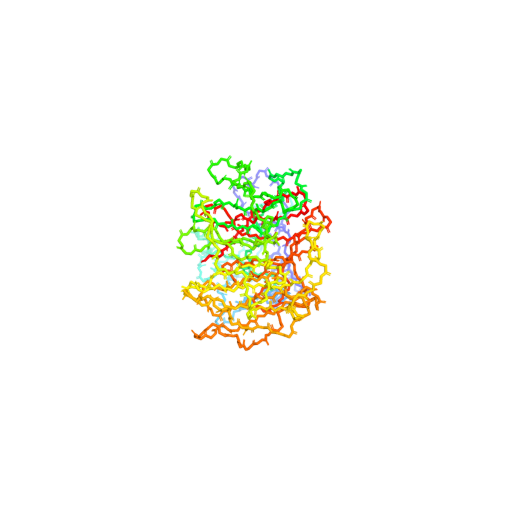.00 98.62 294 PRO A N 1
ATOM 2329 C CA . PRO A 1 294 ? -3.377 -6.935 17.023 1.00 98.62 294 PRO A CA 1
ATOM 2330 C C . PRO A 1 294 ? -3.337 -5.415 16.813 1.00 98.62 294 PRO A C 1
ATOM 2332 O O . PRO A 1 294 ? -3.651 -4.667 17.732 1.00 98.62 294 PRO A O 1
ATOM 2335 N N . ASN A 1 295 ? -2.978 -4.951 15.617 1.00 98.75 295 ASN A N 1
ATOM 2336 C CA . ASN A 1 295 ? -2.870 -3.514 15.324 1.00 98.75 295 ASN A CA 1
ATOM 2337 C C . ASN A 1 295 ? -3.543 -3.181 13.973 1.00 98.75 295 ASN A C 1
ATOM 2339 O O . ASN A 1 295 ? -4.760 -3.326 13.883 1.00 98.75 295 ASN A O 1
ATOM 2343 N N . GLY A 1 296 ? -2.822 -2.814 12.915 1.00 98.62 296 GLY A N 1
ATOM 2344 C CA . GLY A 1 296 ? -3.418 -2.494 11.618 1.00 98.62 296 GLY A CA 1
ATOM 2345 C C . GLY A 1 296 ? -4.163 -3.648 10.941 1.00 98.62 296 GLY A C 1
ATOM 2346 O O . GLY A 1 296 ? -3.822 -4.834 11.074 1.00 98.62 296 GLY A O 1
ATOM 2347 N N . LEU A 1 297 ? -5.182 -3.305 10.155 1.00 98.81 297 LEU A N 1
ATOM 2348 C CA . LEU A 1 297 ? -5.916 -4.283 9.355 1.00 98.81 297 LEU A CA 1
ATOM 2349 C C . LEU A 1 297 ? -6.454 -3.666 8.061 1.00 98.81 297 LEU A C 1
ATOM 2351 O O . LEU A 1 297 ? -6.884 -2.519 8.031 1.00 98.81 297 LEU A O 1
ATOM 2355 N N . ILE A 1 298 ? -6.464 -4.440 6.978 1.00 98.56 298 ILE A N 1
ATOM 2356 C CA . ILE A 1 298 ? -7.053 -4.012 5.703 1.00 98.56 298 ILE A CA 1
ATOM 2357 C C . ILE A 1 298 ? -7.584 -5.221 4.942 1.00 98.56 298 ILE A C 1
ATOM 2359 O O . ILE A 1 298 ? -6.958 -6.281 4.928 1.00 98.56 298 ILE A O 1
ATOM 2363 N N . GLY A 1 299 ? -8.747 -5.093 4.307 1.00 98.00 299 GLY A N 1
ATOM 2364 C CA . GLY A 1 299 ? -9.316 -6.157 3.485 1.00 98.00 299 GLY A CA 1
ATOM 2365 C C . GLY A 1 299 ? -9.172 -5.909 1.987 1.00 98.00 299 GLY A C 1
ATOM 2366 O O . GLY A 1 299 ? -9.049 -4.780 1.514 1.00 98.00 299 GLY A O 1
ATOM 2367 N N . SER A 1 300 ? -9.198 -6.992 1.215 1.00 96.94 300 SER A N 1
ATOM 2368 C CA . SER A 1 300 ? -9.276 -6.940 -0.244 1.00 96.94 300 SER A CA 1
ATOM 2369 C C . SER A 1 300 ? -10.618 -6.345 -0.699 1.00 96.94 300 SER A C 1
ATOM 2371 O O . SER A 1 300 ? -11.645 -6.678 -0.101 1.00 96.94 300 SER A O 1
ATOM 2373 N N . PRO A 1 301 ? -10.665 -5.583 -1.807 1.00 93.06 301 PRO A N 1
ATOM 2374 C CA . PRO A 1 301 ? -11.885 -4.906 -2.265 1.00 93.06 301 PRO A CA 1
ATOM 2375 C C . PRO A 1 301 ? -13.015 -5.865 -2.670 1.00 93.06 301 PRO A C 1
ATOM 2377 O O . PRO A 1 301 ? -14.184 -5.492 -2.670 1.00 93.06 301 PRO A O 1
ATOM 2380 N N . ASP A 1 302 ? -12.700 -7.121 -3.003 1.00 95.06 302 ASP A N 1
ATOM 2381 C CA . ASP A 1 302 ? -13.709 -8.147 -3.287 1.00 95.06 302 ASP A CA 1
ATOM 2382 C C . ASP A 1 302 ? -14.247 -8.849 -2.024 1.00 95.06 302 ASP A C 1
ATOM 2384 O O . ASP A 1 302 ? -15.077 -9.755 -2.134 1.00 95.06 302 ASP A O 1
ATOM 2388 N N . GLY A 1 303 ? -13.786 -8.433 -0.839 1.00 96.81 303 GLY A N 1
ATOM 2389 C CA . GLY A 1 303 ? -14.230 -8.929 0.459 1.00 96.81 303 GLY A CA 1
ATOM 2390 C C . GLY A 1 303 ? -13.869 -10.383 0.737 1.00 96.81 303 GLY A C 1
ATOM 2391 O O . GLY A 1 303 ? -14.569 -11.022 1.515 1.00 96.81 303 GLY A O 1
ATOM 2392 N N . LYS A 1 304 ? -12.835 -10.935 0.083 1.00 97.56 304 LYS A N 1
ATOM 2393 C CA . LYS A 1 304 ? -12.441 -12.342 0.270 1.00 97.56 304 LYS A CA 1
ATOM 2394 C C . LYS A 1 304 ? -11.274 -12.551 1.216 1.00 97.56 304 LYS A C 1
ATOM 2396 O O . LYS A 1 304 ? -11.160 -13.641 1.772 1.00 97.56 304 LYS A O 1
ATOM 2401 N N . ILE A 1 305 ? -10.390 -11.569 1.347 1.00 98.44 305 ILE A N 1
ATOM 2402 C CA . ILE A 1 305 ? -9.176 -11.672 2.151 1.00 98.44 305 ILE A CA 1
ATOM 2403 C C . ILE A 1 305 ? -9.128 -10.515 3.142 1.00 98.44 305 ILE A C 1
ATOM 2405 O O . ILE A 1 305 ? -9.323 -9.366 2.753 1.00 98.44 305 ILE A O 1
ATOM 2409 N N . LEU A 1 306 ? -8.828 -10.821 4.401 1.00 98.75 306 LEU A N 1
ATOM 2410 C CA . LEU A 1 306 ? -8.480 -9.840 5.424 1.00 98.75 306 LEU A CA 1
ATOM 2411 C C . LEU A 1 306 ? -7.007 -9.994 5.793 1.00 98.75 306 LEU A C 1
ATOM 2413 O O . LEU A 1 306 ? -6.539 -11.111 6.020 1.00 98.75 306 LEU A O 1
ATOM 2417 N N . TYR A 1 307 ? -6.284 -8.884 5.859 1.00 98.88 307 TYR A N 1
ATOM 2418 C CA . TYR A 1 307 ? -4.911 -8.821 6.342 1.00 98.88 307 TYR A CA 1
ATOM 2419 C C . TYR A 1 307 ? -4.903 -8.173 7.720 1.00 98.88 307 TYR A C 1
ATOM 2421 O O . TYR A 1 307 ? -5.577 -7.166 7.926 1.00 98.88 307 TYR A O 1
ATOM 2429 N N . ILE A 1 308 ? -4.168 -8.766 8.658 1.00 98.88 308 ILE A N 1
ATOM 2430 C CA . ILE A 1 308 ? -4.083 -8.291 10.042 1.00 98.88 308 ILE A CA 1
ATOM 2431 C C . ILE A 1 308 ? -2.644 -8.455 10.519 1.00 98.88 308 ILE A C 1
ATOM 2433 O O . ILE A 1 308 ? -2.045 -9.525 10.353 1.00 98.88 308 ILE A O 1
ATOM 2437 N N . THR A 1 309 ? -2.093 -7.410 11.126 1.00 98.88 309 THR A N 1
ATOM 2438 C CA . THR A 1 309 ? -0.785 -7.463 11.784 1.00 98.88 309 THR A CA 1
ATOM 2439 C C . THR A 1 309 ? -0.925 -7.768 13.272 1.00 98.88 309 THR A C 1
ATOM 2441 O O . THR A 1 309 ? -1.788 -7.226 13.962 1.00 98.88 309 THR A O 1
ATOM 2444 N N . ASP A 1 310 ? -0.041 -8.628 13.760 1.00 98.75 310 ASP A N 1
ATOM 2445 C CA . ASP A 1 310 ? 0.280 -8.803 15.168 1.00 98.75 310 ASP A CA 1
ATOM 2446 C C . ASP A 1 310 ? 1.628 -8.123 15.425 1.00 98.75 310 ASP A C 1
ATOM 2448 O O . ASP A 1 310 ? 2.701 -8.681 15.155 1.00 98.75 310 ASP A O 1
ATOM 2452 N N . ILE A 1 311 ? 1.582 -6.882 15.908 1.00 98.38 311 ILE A N 1
ATOM 2453 C CA . ILE A 1 311 ? 2.803 -6.118 16.175 1.00 98.38 311 ILE A CA 1
ATOM 2454 C C . ILE A 1 311 ? 3.590 -6.725 17.344 1.00 98.38 311 ILE A C 1
ATOM 2456 O O . ILE A 1 311 ? 4.822 -6.703 17.334 1.00 98.38 311 ILE A O 1
ATOM 2460 N N . GLY A 1 312 ? 2.895 -7.342 18.306 1.00 98.00 312 GLY A N 1
ATOM 2461 C CA . GLY A 1 312 ? 3.502 -7.981 19.472 1.00 98.00 312 GLY A CA 1
ATOM 2462 C C . GLY A 1 312 ? 4.296 -9.241 19.123 1.00 98.00 312 GLY A C 1
ATOM 2463 O O . GLY A 1 312 ? 5.360 -9.472 19.696 1.00 98.00 312 GLY A O 1
ATOM 2464 N N . ASP A 1 313 ? 3.821 -10.026 18.152 1.00 98.31 313 ASP A N 1
ATOM 2465 C CA . ASP A 1 313 ? 4.521 -11.215 17.628 1.00 98.31 313 ASP A CA 1
ATOM 2466 C C . ASP A 1 313 ? 5.409 -10.903 16.407 1.00 98.31 313 ASP A C 1
ATOM 2468 O O . ASP A 1 313 ? 6.049 -11.794 15.851 1.00 98.31 313 ASP A O 1
ATOM 2472 N N . SER A 1 314 ? 5.478 -9.637 15.977 1.00 98.44 314 SER A N 1
ATOM 2473 C CA . SER A 1 314 ? 6.228 -9.215 14.786 1.00 98.44 314 SER A CA 1
ATOM 2474 C C . SER A 1 314 ? 5.848 -9.997 13.521 1.00 98.44 314 SER A C 1
ATOM 2476 O O . SER A 1 314 ? 6.719 -10.356 12.725 1.00 98.44 314 SER A O 1
ATOM 2478 N N . LYS A 1 315 ? 4.550 -10.249 13.311 1.00 98.75 315 LYS A N 1
ATOM 2479 C CA . LYS A 1 315 ? 4.044 -11.004 12.156 1.00 98.75 315 LYS A CA 1
ATOM 2480 C C . LYS A 1 315 ? 2.808 -10.369 11.551 1.00 98.75 315 LYS A C 1
ATOM 2482 O O . LYS A 1 315 ? 1.978 -9.805 12.248 1.00 98.75 315 LYS A O 1
ATOM 2487 N N . THR A 1 316 ? 2.643 -10.556 10.249 1.00 98.88 316 THR A N 1
ATOM 2488 C CA . THR A 1 316 ? 1.426 -10.181 9.526 1.00 98.88 316 THR A CA 1
ATOM 2489 C C . THR A 1 316 ? 0.826 -11.411 8.871 1.00 98.88 316 THR A C 1
ATOM 2491 O O . THR A 1 316 ? 1.529 -12.197 8.226 1.00 98.88 316 THR A O 1
ATOM 2494 N N . TYR A 1 317 ? -0.485 -11.568 9.017 1.00 98.88 317 TYR A N 1
ATOM 2495 C CA . TYR A 1 317 ? -1.242 -12.712 8.530 1.00 98.88 317 TYR A CA 1
ATOM 2496 C C . TYR A 1 317 ? -2.294 -12.287 7.508 1.00 98.88 317 TYR A C 1
ATOM 2498 O O . TYR A 1 317 ? -2.787 -11.159 7.531 1.00 98.88 317 TYR A O 1
ATOM 2506 N N . SER A 1 318 ? -2.661 -13.217 6.631 1.00 98.69 318 SER A N 1
ATOM 2507 C CA . SER A 1 318 ? -3.866 -13.136 5.812 1.00 98.69 318 SER A CA 1
ATOM 2508 C C . SER A 1 318 ? -4.872 -14.211 6.218 1.00 98.69 318 SER A C 1
ATOM 2510 O O . SER A 1 318 ? -4.505 -15.294 6.683 1.00 98.69 318 SER A O 1
ATOM 2512 N N . PHE A 1 319 ? -6.148 -13.899 6.027 1.00 98.88 319 PHE A N 1
ATOM 2513 C CA . PHE A 1 319 ? -7.287 -14.748 6.347 1.00 98.88 319 PHE A CA 1
ATOM 2514 C C . PHE A 1 319 ? -8.276 -14.731 5.193 1.00 98.88 319 PHE A C 1
ATOM 2516 O O . PHE A 1 319 ? -8.437 -13.708 4.533 1.00 98.88 319 PHE A O 1
ATOM 2523 N N . GLN A 1 320 ? -8.973 -15.839 4.977 1.00 98.81 320 GLN A N 1
ATOM 2524 C CA . GLN A 1 320 ? -10.157 -15.857 4.132 1.00 98.81 320 GLN A CA 1
ATOM 2525 C C . GLN A 1 320 ? -11.362 -15.357 4.938 1.00 98.81 320 GLN A C 1
ATOM 2527 O O . GLN A 1 320 ? -11.568 -15.797 6.068 1.00 98.81 320 GLN A O 1
ATOM 2532 N N . ILE A 1 321 ? -12.151 -14.461 4.347 1.00 98.75 321 ILE A N 1
ATOM 2533 C CA . ILE A 1 321 ? -13.405 -13.963 4.920 1.00 98.75 321 ILE A CA 1
ATOM 2534 C C . ILE A 1 321 ? -14.546 -14.898 4.506 1.00 98.75 321 ILE A C 1
ATOM 2536 O O . ILE A 1 321 ? -14.785 -15.122 3.315 1.00 98.75 321 ILE A O 1
ATOM 2540 N N . GLU A 1 322 ? -15.262 -15.438 5.488 1.00 98.44 322 GLU A N 1
ATOM 2541 C CA . GLU A 1 322 ? -16.415 -16.312 5.285 1.00 98.44 322 GLU A CA 1
ATOM 2542 C C . GLU A 1 322 ? -17.727 -15.524 5.106 1.00 98.44 322 GLU A C 1
ATOM 2544 O O . GLU A 1 322 ? -17.795 -14.294 5.189 1.00 98.44 322 GLU A O 1
ATOM 2549 N N . GLN A 1 323 ? -18.819 -16.228 4.788 1.00 95.56 323 GLN A N 1
ATOM 2550 C CA . GLN A 1 323 ? -20.098 -15.578 4.474 1.00 95.56 323 GLN A CA 1
ATOM 2551 C C . GLN A 1 323 ? -20.702 -14.794 5.646 1.00 95.56 323 GLN A C 1
ATOM 2553 O O . GLN A 1 323 ? -21.366 -13.785 5.400 1.00 95.56 323 GLN A O 1
ATOM 2558 N N . ASP A 1 324 ? -20.465 -15.241 6.871 1.00 95.81 324 ASP A N 1
ATOM 2559 C CA . ASP A 1 324 ? -20.907 -14.627 8.126 1.00 95.81 324 ASP A CA 1
ATOM 2560 C C . ASP A 1 324 ? -19.921 -13.578 8.672 1.00 95.81 324 ASP A C 1
ATOM 2562 O O . ASP A 1 324 ? -20.220 -12.932 9.667 1.00 95.81 324 ASP A O 1
ATOM 2566 N N . GLY A 1 325 ? -18.778 -13.369 8.007 1.00 97.56 325 GLY A N 1
ATOM 2567 C CA . GLY A 1 325 ? -17.720 -12.465 8.463 1.00 97.56 325 GLY A CA 1
ATOM 2568 C C . GLY A 1 325 ? -16.678 -13.129 9.369 1.00 97.56 325 GLY A C 1
ATOM 2569 O O . GLY A 1 325 ? -15.684 -12.491 9.723 1.00 97.56 325 GLY A O 1
ATOM 2570 N N . GLN A 1 326 ? -16.832 -14.414 9.694 1.00 98.44 326 GLN A N 1
ATOM 2571 C CA . GLN A 1 326 ? -15.788 -15.173 10.378 1.00 98.44 326 GLN A CA 1
ATOM 2572 C C . GLN A 1 326 ? -14.559 -15.362 9.479 1.00 98.44 326 GLN A C 1
ATOM 2574 O O . GLN A 1 326 ? -14.623 -15.228 8.254 1.00 98.44 326 GLN A O 1
ATOM 2579 N N . LEU A 1 327 ? -13.419 -15.661 10.101 1.00 98.75 327 LEU A N 1
ATOM 2580 C CA . LEU A 1 327 ? -12.137 -15.782 9.415 1.00 98.75 327 LEU A CA 1
ATOM 2581 C C . LEU A 1 327 ? -11.647 -17.229 9.402 1.00 98.75 327 LEU A C 1
ATOM 2583 O O . LEU A 1 327 ? -11.700 -17.940 10.405 1.00 98.75 327 LEU A O 1
ATOM 2587 N N . SER A 1 328 ? -11.123 -17.662 8.259 1.00 98.69 328 SER A N 1
ATOM 2588 C CA . SER A 1 328 ? -10.531 -18.988 8.082 1.00 98.69 328 SER A CA 1
ATOM 2589 C C . SER A 1 328 ? -9.170 -18.901 7.381 1.00 98.69 328 SER A C 1
ATOM 2591 O O . SER A 1 328 ? -8.709 -17.823 7.006 1.00 98.69 328 SER A O 1
ATOM 2593 N N . ASN A 1 329 ? -8.490 -20.041 7.217 1.00 98.12 329 ASN A N 1
ATOM 2594 C CA . ASN A 1 329 ? -7.254 -20.150 6.430 1.00 98.12 329 ASN A CA 1
ATOM 2595 C C . ASN A 1 329 ? -6.139 -19.155 6.826 1.00 98.12 329 ASN A C 1
ATOM 2597 O O . ASN A 1 329 ? -5.441 -18.629 5.956 1.00 98.12 329 ASN A O 1
ATOM 2601 N N . LYS A 1 330 ? -5.945 -18.938 8.139 1.00 98.44 330 LYS A N 1
ATOM 2602 C CA . LYS A 1 330 ? -4.850 -18.122 8.697 1.00 98.44 330 LYS A CA 1
ATOM 2603 C C . LYS A 1 330 ? -3.512 -18.524 8.073 1.00 98.44 330 LYS A C 1
ATOM 2605 O O . LYS A 1 330 ? -3.025 -19.634 8.287 1.00 98.44 330 LYS A O 1
ATOM 2610 N N . THR A 1 331 ? -2.920 -17.609 7.315 1.00 98.44 331 THR A N 1
ATOM 2611 C CA . THR A 1 331 ? -1.668 -17.816 6.584 1.00 98.44 331 THR A CA 1
ATOM 2612 C C . THR A 1 331 ? -0.675 -16.734 6.975 1.00 98.44 331 THR A C 1
ATOM 2614 O O . THR A 1 331 ? -0.994 -15.550 6.933 1.00 98.44 331 THR A O 1
ATOM 2617 N N . LEU A 1 332 ? 0.541 -17.127 7.358 1.00 98.62 332 LEU A N 1
ATOM 2618 C CA . LEU A 1 332 ? 1.623 -16.175 7.600 1.00 98.62 332 LEU A CA 1
ATOM 2619 C C . LEU A 1 332 ? 2.025 -15.519 6.274 1.00 98.62 332 LEU A C 1
ATOM 2621 O O . LEU A 1 332 ? 2.506 -16.203 5.369 1.00 98.62 332 LEU A O 1
ATOM 2625 N N . LEU A 1 333 ? 1.830 -14.204 6.168 1.00 98.31 333 LEU A N 1
ATOM 2626 C CA . LEU A 1 333 ? 2.211 -13.421 4.995 1.00 98.31 333 LEU A CA 1
ATOM 2627 C C . LEU A 1 333 ? 3.644 -12.902 5.126 1.00 98.31 333 LEU A C 1
ATOM 2629 O O . LEU A 1 333 ? 4.415 -12.977 4.171 1.00 98.31 333 LEU A O 1
ATOM 2633 N N . ALA A 1 334 ? 3.995 -12.366 6.295 1.00 98.38 334 ALA A N 1
ATOM 2634 C CA . ALA A 1 334 ? 5.299 -11.769 6.538 1.00 98.38 334 ALA A CA 1
ATOM 2635 C C . ALA A 1 334 ? 5.757 -11.986 7.985 1.00 98.38 334 ALA A C 1
ATOM 2637 O O . ALA A 1 334 ? 4.987 -11.799 8.925 1.00 98.38 334 ALA A O 1
ATOM 2638 N N . GLU A 1 335 ? 7.045 -12.295 8.147 1.00 98.19 335 GLU A N 1
ATOM 2639 C CA . GLU A 1 335 ? 7.781 -12.237 9.424 1.00 98.19 335 GLU A CA 1
ATOM 2640 C C . GLU A 1 335 ? 8.120 -10.770 9.753 1.00 98.19 335 GLU A C 1
ATOM 2642 O O . GLU A 1 335 ? 9.284 -10.374 9.844 1.00 98.19 335 GLU A O 1
ATOM 2647 N N . MET A 1 336 ? 7.084 -9.931 9.773 1.00 98.38 336 MET A N 1
ATOM 2648 C CA . MET A 1 336 ? 7.141 -8.511 10.087 1.00 98.38 336 MET A CA 1
ATOM 2649 C C . MET A 1 336 ? 5.798 -8.083 10.682 1.00 98.38 336 MET A C 1
ATOM 2651 O O . MET A 1 336 ? 4.748 -8.302 10.072 1.00 98.38 336 MET A O 1
ATOM 2655 N N . GLY A 1 337 ? 5.853 -7.471 11.863 1.00 98.31 337 GLY A N 1
ATOM 2656 C CA . GLY A 1 337 ? 4.737 -6.730 12.434 1.00 98.31 337 GLY A CA 1
ATOM 2657 C C . GLY A 1 337 ? 4.690 -5.329 11.839 1.00 98.31 337 GLY A C 1
ATOM 2658 O O . GLY A 1 337 ? 5.657 -4.849 11.249 1.00 98.31 337 GLY A O 1
ATOM 2659 N N . SER A 1 338 ? 3.554 -4.689 12.007 1.00 98.75 338 SER A N 1
ATOM 2660 C CA . SER A 1 338 ? 3.221 -3.375 11.487 1.00 98.75 338 SER A CA 1
ATOM 2661 C C . SER A 1 338 ? 2.366 -2.655 12.513 1.00 98.75 338 SER A C 1
ATOM 2663 O O . SER A 1 338 ? 1.682 -3.311 13.302 1.00 98.75 338 SER A O 1
ATOM 2665 N N . ASP A 1 339 ? 2.416 -1.331 12.485 1.00 98.69 339 ASP A N 1
ATOM 2666 C CA . ASP A 1 339 ? 1.417 -0.491 13.136 1.00 98.69 339 ASP A CA 1
ATOM 2667 C C . ASP A 1 339 ? 0.203 -0.462 12.183 1.00 98.69 339 ASP A C 1
ATOM 2669 O O . ASP A 1 339 ? -0.445 -1.495 12.008 1.00 98.69 339 ASP A O 1
ATOM 2673 N N . GLY A 1 340 ? -0.008 0.591 11.401 1.00 98.56 340 GLY A N 1
ATOM 2674 C CA . GLY A 1 340 ? -0.981 0.599 10.303 1.00 98.56 340 GLY A CA 1
ATOM 2675 C C . GLY A 1 340 ? -0.573 -0.149 9.026 1.00 98.56 340 GLY A C 1
ATOM 2676 O O . GLY A 1 340 ? 0.573 -0.570 8.857 1.00 98.56 340 GLY A O 1
ATOM 2677 N N . MET A 1 341 ? -1.502 -0.302 8.077 1.00 98.81 341 MET A N 1
ATOM 2678 C CA . MET A 1 341 ? -1.216 -0.892 6.761 1.00 98.81 341 MET A CA 1
ATOM 2679 C C . MET A 1 341 ? -2.169 -0.425 5.656 1.00 98.81 341 MET A C 1
ATOM 2681 O O . MET A 1 341 ? -3.275 0.030 5.917 1.00 98.81 341 MET A O 1
ATOM 2685 N N . THR A 1 342 ? -1.772 -0.608 4.392 1.00 98.69 342 THR A N 1
ATOM 2686 C CA . THR A 1 342 ? -2.677 -0.425 3.242 1.00 98.69 342 THR A CA 1
ATOM 2687 C C . THR A 1 342 ? -2.417 -1.430 2.116 1.00 98.69 342 THR A C 1
ATOM 2689 O O . THR A 1 342 ? -1.485 -2.236 2.184 1.00 98.69 342 THR A O 1
ATOM 2692 N N . LEU A 1 343 ? -3.254 -1.393 1.078 1.00 97.81 343 LEU A N 1
ATOM 2693 C CA . LEU A 1 343 ? -3.284 -2.331 -0.045 1.00 97.81 343 LEU A CA 1
ATOM 2694 C C . LEU A 1 343 ? -3.369 -1.575 -1.382 1.00 97.81 343 LEU A C 1
ATOM 2696 O O . LEU A 1 343 ? -4.111 -0.601 -1.504 1.00 97.81 343 LEU A O 1
ATOM 2700 N N . ASP A 1 344 ? -2.642 -2.039 -2.402 1.00 98.31 344 ASP A N 1
ATOM 2701 C CA . ASP A 1 344 ? -2.794 -1.553 -3.781 1.00 98.31 344 ASP A CA 1
ATOM 2702 C C . ASP A 1 344 ? -3.630 -2.500 -4.666 1.00 98.31 344 ASP A C 1
ATOM 2704 O O . ASP A 1 344 ? -3.883 -3.661 -4.339 1.00 98.31 344 ASP A O 1
ATOM 2708 N N . HIS A 1 345 ? -4.029 -2.022 -5.846 1.00 96.56 345 HIS A N 1
ATOM 2709 C CA . HIS A 1 345 ? -4.812 -2.796 -6.822 1.00 96.56 345 HIS A CA 1
ATOM 2710 C C . HIS A 1 345 ? -4.100 -4.036 -7.398 1.00 96.56 345 HIS A C 1
ATOM 2712 O O . HIS A 1 345 ? -4.731 -4.835 -8.094 1.00 96.56 345 HIS A O 1
ATOM 2718 N N . LYS A 1 346 ? -2.792 -4.204 -7.159 1.00 95.81 346 LYS A N 1
ATOM 2719 C CA . LYS A 1 346 ? -2.033 -5.411 -7.528 1.00 95.81 346 LYS A CA 1
ATOM 2720 C C . LYS A 1 346 ? -2.023 -6.445 -6.398 1.00 95.81 346 LYS A C 1
ATOM 2722 O O . LYS A 1 346 ? -1.495 -7.541 -6.592 1.00 95.81 346 LYS A O 1
ATOM 2727 N N . GLY A 1 347 ? -2.607 -6.120 -5.246 1.00 96.44 347 GLY A N 1
ATOM 2728 C CA . GLY A 1 347 ? -2.615 -6.967 -4.064 1.00 96.44 347 GLY A CA 1
ATOM 2729 C C . GLY A 1 347 ? -1.358 -6.821 -3.198 1.00 96.44 347 GLY A C 1
ATOM 2730 O O . GLY A 1 347 ? -1.106 -7.681 -2.356 1.00 96.44 347 GLY A O 1
ATOM 2731 N N . ASN A 1 348 ? -0.531 -5.793 -3.422 1.00 98.25 348 ASN A N 1
ATOM 2732 C CA . ASN A 1 348 ? 0.636 -5.558 -2.580 1.00 98.25 348 ASN A CA 1
ATOM 2733 C C . ASN A 1 348 ? 0.215 -4.903 -1.261 1.00 98.25 348 ASN A C 1
ATOM 2735 O O . ASN A 1 348 ? -0.561 -3.949 -1.261 1.00 98.25 348 ASN A O 1
ATOM 2739 N N . ILE A 1 349 ? 0.777 -5.390 -0.159 1.00 98.56 349 ILE A N 1
ATOM 2740 C CA . ILE A 1 349 ? 0.532 -4.909 1.200 1.00 98.56 349 ILE A CA 1
ATOM 2741 C C . ILE A 1 349 ? 1.677 -3.998 1.633 1.00 98.56 349 ILE A C 1
ATOM 2743 O O . ILE A 1 349 ? 2.849 -4.335 1.456 1.00 98.56 349 ILE A O 1
ATOM 2747 N N . TYR A 1 350 ? 1.324 -2.860 2.217 1.00 98.88 350 TYR A N 1
ATOM 2748 C CA . TYR A 1 350 ? 2.229 -1.826 2.703 1.00 98.88 350 TYR A CA 1
ATOM 2749 C C . TYR A 1 350 ? 2.192 -1.844 4.227 1.00 98.88 350 TYR A C 1
ATOM 2751 O O . TYR A 1 350 ? 1.152 -1.545 4.802 1.00 98.88 350 TYR A O 1
ATOM 2759 N N . LEU A 1 351 ? 3.308 -2.207 4.855 1.00 98.94 351 LEU A N 1
ATOM 2760 C CA . LEU A 1 351 ? 3.468 -2.291 6.307 1.00 98.94 351 LEU A CA 1
ATOM 2761 C C . LEU A 1 351 ? 4.354 -1.148 6.812 1.00 98.94 351 LEU A C 1
ATOM 2763 O O . LEU A 1 351 ? 5.338 -0.803 6.153 1.00 98.94 351 LEU A O 1
ATOM 2767 N N . THR A 1 352 ? 4.023 -0.585 7.967 1.00 98.88 352 THR A N 1
ATOM 2768 C CA . THR A 1 352 ? 4.696 0.547 8.617 1.00 98.88 352 THR A CA 1
ATOM 2769 C C . THR A 1 352 ? 5.583 0.104 9.796 1.00 98.88 352 THR A C 1
ATOM 2771 O O . THR A 1 352 ? 5.848 -1.087 9.970 1.00 98.88 352 THR A O 1
ATOM 2774 N N . GLY A 1 353 ? 6.123 1.058 10.565 1.00 98.31 353 GLY A N 1
ATOM 2775 C CA . GLY A 1 353 ? 7.167 0.864 11.577 1.00 98.31 353 GLY A CA 1
ATOM 2776 C C . GLY A 1 353 ? 8.436 1.643 11.217 1.00 98.31 353 GLY A C 1
ATOM 2777 O O . GLY A 1 353 ? 8.472 2.868 11.321 1.00 98.31 353 GLY A O 1
ATOM 2778 N N . ASP A 1 354 ? 9.478 0.949 10.756 1.00 97.88 354 ASP A N 1
ATOM 2779 C CA . ASP A 1 354 ? 10.663 1.578 10.151 1.00 97.88 354 ASP A CA 1
ATOM 2780 C C . ASP A 1 354 ? 10.373 1.884 8.672 1.00 97.88 354 ASP A C 1
ATOM 2782 O O . ASP A 1 354 ? 10.452 1.000 7.814 1.00 97.88 354 ASP A O 1
ATOM 2786 N N . GLY A 1 355 ? 9.942 3.114 8.379 1.00 98.62 355 GLY A N 1
ATOM 2787 C CA . GLY A 1 355 ? 9.464 3.510 7.051 1.00 98.62 355 GLY A CA 1
ATOM 2788 C C . GLY A 1 355 ? 8.240 2.712 6.584 1.00 98.62 355 GLY A C 1
ATOM 2789 O O . GLY A 1 355 ? 7.388 2.327 7.383 1.00 98.62 355 GLY A O 1
ATOM 2790 N N . VAL A 1 356 ? 8.150 2.455 5.272 1.00 98.88 356 VAL A N 1
ATOM 2791 C CA . VAL A 1 356 ? 7.095 1.613 4.677 1.00 98.88 356 VAL A CA 1
ATOM 2792 C C . VAL A 1 356 ? 7.712 0.455 3.896 1.00 98.88 356 VAL A C 1
ATOM 2794 O O . VAL A 1 356 ? 8.421 0.655 2.909 1.00 98.88 356 VAL A O 1
ATOM 2797 N N . THR A 1 357 ? 7.436 -0.781 4.302 1.00 98.88 357 THR A N 1
ATOM 2798 C CA . THR A 1 357 ? 7.884 -1.996 3.609 1.00 98.88 357 THR A CA 1
ATOM 2799 C C . THR A 1 357 ? 6.735 -2.623 2.829 1.00 98.88 357 THR A C 1
ATOM 2801 O O . THR A 1 357 ? 5.667 -2.865 3.376 1.00 98.88 357 THR A O 1
ATOM 2804 N N . VAL A 1 358 ? 6.964 -2.926 1.548 1.00 98.75 358 VAL A N 1
ATOM 2805 C CA . VAL A 1 358 ? 5.933 -3.472 0.657 1.00 98.75 358 VAL A CA 1
ATOM 2806 C C . VAL A 1 358 ? 6.184 -4.947 0.376 1.00 98.75 358 VAL A C 1
ATOM 2808 O O . VAL A 1 358 ? 7.276 -5.335 -0.064 1.00 98.75 358 VAL A O 1
ATOM 2811 N N . PHE A 1 359 ? 5.148 -5.755 0.569 1.00 98.62 359 PHE A N 1
ATOM 2812 C CA . PHE A 1 359 ? 5.114 -7.182 0.281 1.00 98.62 359 PHE A CA 1
ATOM 2813 C C . PHE A 1 359 ? 4.122 -7.464 -0.843 1.00 98.62 359 PHE A C 1
ATOM 2815 O O . PHE A 1 359 ? 3.037 -6.896 -0.883 1.00 98.62 359 PHE A O 1
ATOM 2822 N N . ASN A 1 360 ? 4.480 -8.353 -1.764 1.00 96.50 360 ASN A N 1
ATOM 2823 C CA . ASN A 1 360 ? 3.540 -8.813 -2.786 1.00 96.50 360 ASN A CA 1
ATOM 2824 C C . ASN A 1 360 ? 2.545 -9.852 -2.212 1.00 96.50 360 ASN A C 1
ATOM 2826 O O . ASN A 1 360 ? 2.775 -10.357 -1.109 1.00 96.50 360 ASN A O 1
ATOM 2830 N N . PRO A 1 361 ? 1.505 -10.271 -2.964 1.00 94.62 361 PRO A N 1
ATOM 2831 C CA . PRO A 1 361 ? 0.529 -11.259 -2.484 1.00 94.62 361 PRO A CA 1
ATOM 2832 C C . PRO A 1 361 ? 1.112 -12.610 -2.035 1.00 94.62 361 PRO A C 1
ATOM 2834 O O . PRO A 1 361 ? 0.445 -13.366 -1.339 1.00 94.62 361 PRO A O 1
ATOM 2837 N N . SER A 1 362 ? 2.343 -12.943 -2.446 1.00 94.19 362 SER A N 1
ATOM 2838 C CA . SER A 1 362 ? 3.040 -14.171 -2.035 1.00 94.19 362 SER A CA 1
ATOM 2839 C C . SER A 1 362 ? 3.868 -14.021 -0.752 1.00 94.19 362 SER A C 1
ATOM 2841 O O . SER A 1 362 ? 4.587 -14.950 -0.397 1.00 94.19 362 SER A O 1
ATOM 2843 N N . GLY A 1 363 ? 3.833 -12.858 -0.091 1.00 96.06 363 GLY A N 1
ATOM 2844 C CA . GLY A 1 363 ? 4.633 -12.586 1.107 1.00 96.06 363 GLY A CA 1
ATOM 2845 C C . GLY A 1 363 ? 6.093 -12.225 0.821 1.00 96.06 363 GLY A C 1
ATOM 2846 O O . GLY A 1 363 ? 6.931 -12.187 1.721 1.00 96.06 363 GLY A O 1
ATOM 2847 N N . LYS A 1 364 ? 6.451 -11.946 -0.439 1.00 97.00 364 LYS A N 1
ATOM 2848 C CA . LYS A 1 364 ? 7.810 -11.523 -0.794 1.00 97.00 364 LYS A CA 1
ATOM 2849 C C . LYS A 1 364 ? 7.931 -10.012 -0.627 1.00 97.00 364 LYS A C 1
ATOM 2851 O O . LYS A 1 364 ? 7.211 -9.269 -1.290 1.00 97.00 364 LYS A O 1
ATOM 2856 N N . LYS A 1 365 ? 8.907 -9.559 0.165 1.00 97.88 365 LYS A N 1
ATOM 2857 C CA . LYS A 1 365 ? 9.322 -8.148 0.207 1.00 97.88 365 LYS A CA 1
ATOM 2858 C C . LYS A 1 365 ? 9.809 -7.702 -1.177 1.00 97.88 365 LYS A C 1
ATOM 2860 O O . LYS A 1 365 ? 10.734 -8.303 -1.731 1.00 97.88 365 LYS A O 1
ATOM 2865 N N . ILE A 1 366 ? 9.199 -6.655 -1.724 1.00 97.06 366 ILE A N 1
ATOM 2866 C CA . ILE A 1 366 ? 9.493 -6.133 -3.071 1.00 97.06 366 ILE A CA 1
ATOM 2867 C C . ILE A 1 366 ? 9.978 -4.683 -3.073 1.00 97.06 366 ILE A C 1
ATOM 2869 O O . ILE A 1 366 ? 10.652 -4.277 -4.017 1.00 97.06 366 ILE A O 1
ATOM 2873 N N . LEU A 1 367 ? 9.679 -3.914 -2.026 1.00 97.75 367 LEU A N 1
ATOM 2874 C CA . LEU A 1 367 ? 10.093 -2.521 -1.898 1.00 97.75 367 LEU A CA 1
ATOM 2875 C C . LEU A 1 367 ? 10.237 -2.151 -0.418 1.00 97.75 367 LEU A C 1
ATOM 2877 O O . LEU A 1 367 ? 9.625 -2.762 0.458 1.00 97.75 367 LEU A O 1
ATOM 2881 N N . HIS A 1 368 ? 11.067 -1.154 -0.146 1.00 98.50 368 HIS A N 1
ATOM 2882 C CA . HIS A 1 368 ? 11.109 -0.455 1.128 1.00 98.50 368 HIS A CA 1
ATOM 2883 C C . HIS A 1 368 ? 11.307 1.038 0.855 1.00 98.50 368 HIS A C 1
ATOM 2885 O O . HIS A 1 368 ? 12.179 1.405 0.066 1.00 98.50 368 HIS A O 1
ATOM 2891 N N . ILE A 1 369 ? 10.468 1.862 1.473 1.00 98.69 369 ILE A N 1
ATOM 2892 C CA . ILE A 1 369 ? 10.428 3.315 1.345 1.00 98.69 369 ILE A CA 1
ATOM 2893 C C . ILE A 1 369 ? 10.935 3.884 2.674 1.00 98.69 369 ILE A C 1
ATOM 2895 O O . ILE A 1 369 ? 10.216 3.797 3.673 1.00 98.69 369 ILE A O 1
ATOM 2899 N N . PRO A 1 370 ? 12.159 4.436 2.721 1.00 98.38 370 PRO A N 1
ATOM 2900 C CA . PRO A 1 370 ? 12.661 5.066 3.932 1.00 98.38 370 PRO A CA 1
ATOM 2901 C C . PRO A 1 370 ? 11.892 6.364 4.205 1.00 98.38 370 PRO A C 1
ATOM 2903 O O . PRO A 1 370 ? 11.712 7.186 3.305 1.00 98.38 370 PRO A O 1
ATOM 2906 N N . VAL A 1 371 ? 11.479 6.558 5.456 1.00 98.56 371 VAL A N 1
ATOM 2907 C CA . VAL A 1 371 ? 10.834 7.784 5.942 1.00 98.56 371 VAL A CA 1
ATOM 2908 C C . VAL A 1 371 ? 11.744 8.379 7.019 1.00 98.56 371 VAL A C 1
ATOM 2910 O O . VAL A 1 371 ? 12.159 7.645 7.912 1.00 98.56 371 VAL A O 1
ATOM 2913 N N . PRO A 1 372 ? 12.117 9.671 6.951 1.00 97.25 372 PRO A N 1
ATOM 2914 C CA . PRO A 1 372 ? 13.110 10.265 7.848 1.00 97.25 372 PRO A CA 1
ATOM 2915 C C . PRO A 1 372 ? 12.507 10.638 9.216 1.00 97.25 372 PRO A C 1
ATOM 2917 O O . PRO A 1 372 ? 12.545 11.799 9.616 1.00 97.25 372 PRO A O 1
ATOM 2920 N N . GLN A 1 373 ? 11.925 9.660 9.910 1.00 97.38 373 GLN A N 1
ATOM 2921 C CA . GLN A 1 373 ? 11.297 9.778 11.229 1.00 97.38 373 GLN A CA 1
ATOM 2922 C C . GLN A 1 373 ? 11.588 8.522 12.054 1.00 97.38 373 GLN A C 1
ATOM 2924 O O . GLN A 1 373 ? 11.818 7.455 11.490 1.00 97.38 373 GLN A O 1
ATOM 2929 N N . ASP A 1 374 ? 11.530 8.639 13.381 1.00 96.94 374 ASP A N 1
ATOM 2930 C CA . ASP A 1 374 ? 11.807 7.514 14.289 1.00 96.94 374 ASP A CA 1
ATOM 2931 C C . ASP A 1 374 ? 10.751 6.398 14.209 1.00 96.94 374 ASP A C 1
ATOM 2933 O O . ASP A 1 374 ? 11.038 5.247 14.534 1.00 96.94 374 ASP A O 1
ATOM 2937 N N . TRP A 1 375 ? 9.528 6.734 13.787 1.00 98.38 375 TRP A N 1
ATOM 2938 C CA . TRP A 1 375 ? 8.433 5.783 13.622 1.00 98.38 375 TRP A CA 1
ATOM 2939 C C . TRP A 1 375 ? 7.471 6.223 12.520 1.00 98.38 375 TRP A C 1
ATOM 2941 O O . TRP A 1 375 ? 7.068 7.386 12.445 1.00 98.38 375 TRP A O 1
ATOM 2951 N N . THR A 1 376 ? 7.071 5.279 11.678 1.00 98.69 376 THR A N 1
ATOM 2952 C CA . THR A 1 376 ? 5.970 5.430 10.729 1.00 98.69 376 THR A CA 1
ATOM 2953 C C . THR A 1 376 ? 4.761 4.715 11.301 1.00 98.69 376 THR A C 1
ATOM 2955 O O . THR A 1 376 ? 4.788 3.496 11.426 1.00 98.69 376 THR A O 1
ATOM 2958 N N . ALA A 1 377 ? 3.726 5.469 11.659 1.00 98.56 377 ALA A N 1
ATOM 2959 C CA . ALA A 1 377 ? 2.554 4.919 12.320 1.00 98.56 377 ALA A CA 1
ATOM 2960 C C . ALA A 1 377 ? 1.640 4.241 11.298 1.00 98.56 377 ALA A C 1
ATOM 2962 O O . ALA A 1 377 ? 1.337 3.061 11.403 1.00 98.56 377 ALA A O 1
ATOM 2963 N N . ASN A 1 378 ? 1.250 4.935 10.229 1.00 98.75 378 ASN A N 1
ATOM 2964 C CA . ASN A 1 378 ? 0.197 4.423 9.357 1.00 98.75 378 ASN A CA 1
ATOM 2965 C C . ASN A 1 378 ? 0.324 4.978 7.928 1.00 98.75 378 ASN A C 1
ATOM 2967 O O . ASN A 1 378 ? 1.156 5.844 7.637 1.00 98.75 378 ASN A O 1
ATOM 2971 N N . VAL A 1 379 ? -0.427 4.403 6.992 1.00 98.88 379 VAL A N 1
ATOM 2972 C CA . VAL A 1 379 ? -0.278 4.640 5.557 1.00 98.88 379 VAL A CA 1
ATOM 2973 C C . VAL A 1 379 ? -1.604 4.428 4.833 1.00 98.88 379 VAL A C 1
ATOM 2975 O O . VAL A 1 379 ? -2.349 3.508 5.145 1.00 98.88 379 VAL A O 1
ATOM 2978 N N . THR A 1 380 ? -1.899 5.248 3.826 1.00 98.81 380 THR A N 1
ATOM 2979 C CA . THR A 1 380 ? -3.068 5.052 2.956 1.00 98.81 380 THR A CA 1
ATOM 2980 C C . THR A 1 380 ? -2.816 5.595 1.557 1.00 98.81 380 THR A C 1
ATOM 2982 O O . THR A 1 380 ? -1.946 6.441 1.357 1.00 98.81 380 THR A O 1
ATOM 2985 N N . PHE A 1 381 ? -3.581 5.141 0.572 1.00 98.75 381 PHE A N 1
ATOM 2986 C CA . PHE A 1 381 ? -3.600 5.769 -0.747 1.00 98.75 381 PHE A CA 1
ATOM 2987 C C . PHE A 1 381 ? -4.665 6.862 -0.799 1.00 98.75 381 PHE A C 1
ATOM 2989 O O . PHE A 1 381 ? -5.775 6.693 -0.307 1.00 98.75 381 PHE A O 1
ATOM 2996 N N . GLY A 1 382 ? -4.331 7.982 -1.430 1.00 98.19 382 GLY A N 1
ATOM 2997 C CA . GLY A 1 382 ? -5.191 9.149 -1.524 1.00 98.19 382 GLY A CA 1
ATOM 2998 C C . GLY A 1 382 ? -5.047 9.911 -2.834 1.00 98.19 382 GLY A C 1
ATOM 2999 O O . GLY A 1 382 ? -4.365 9.490 -3.776 1.00 98.19 382 GLY A O 1
ATOM 3000 N N . GLY A 1 383 ? -5.720 11.053 -2.877 1.00 97.25 383 GLY A N 1
ATOM 3001 C CA . GLY A 1 383 ? -5.885 11.871 -4.068 1.00 97.25 383 GLY A CA 1
ATOM 3002 C C . GLY A 1 383 ? -6.907 11.308 -5.051 1.00 97.25 383 GLY A C 1
ATOM 3003 O O . GLY A 1 383 ? -7.375 10.173 -4.924 1.00 97.25 383 GLY A O 1
ATOM 3004 N N . LYS A 1 384 ? -7.286 12.107 -6.051 1.00 94.06 384 LYS A N 1
ATOM 3005 C CA . LYS A 1 384 ? -8.407 11.790 -6.953 1.00 94.06 384 LYS A CA 1
ATOM 3006 C C . LYS A 1 384 ? -8.236 10.482 -7.732 1.00 94.06 384 LYS A C 1
ATOM 3008 O O . LYS A 1 384 ? -9.223 9.828 -8.057 1.00 94.06 384 LYS A O 1
ATOM 3013 N N . GLU A 1 385 ? -6.996 10.104 -8.037 1.00 95.00 385 GLU A N 1
ATOM 3014 C CA . GLU A 1 385 ? -6.670 8.842 -8.718 1.00 95.00 385 GLU A CA 1
ATOM 3015 C C . GLU A 1 385 ? -6.231 7.720 -7.762 1.00 95.00 385 GLU A C 1
ATOM 3017 O O . GLU A 1 385 ? -5.863 6.644 -8.229 1.00 95.00 385 GLU A O 1
ATOM 3022 N N . GLN A 1 386 ? -6.223 7.962 -6.445 1.00 97.25 386 GLN A N 1
ATOM 3023 C CA . GLN A 1 386 ? -5.648 7.065 -5.435 1.00 97.25 386 GLN A CA 1
ATOM 3024 C C . GLN A 1 386 ? -4.190 6.657 -5.710 1.00 97.25 386 GLN A C 1
ATOM 3026 O O . GLN A 1 386 ? -3.766 5.579 -5.308 1.00 97.25 386 GLN A O 1
ATOM 3031 N N . LYS A 1 387 ? -3.414 7.489 -6.415 1.00 97.81 387 LYS A N 1
ATOM 3032 C CA . LYS A 1 387 ? -2.009 7.218 -6.788 1.00 97.81 387 LYS A CA 1
ATOM 3033 C C . LYS A 1 387 ? -0.982 7.913 -5.900 1.00 97.81 387 LYS A C 1
ATOM 3035 O O . LYS A 1 387 ? 0.217 7.778 -6.129 1.00 97.81 387 LYS A O 1
ATOM 3040 N N . THR A 1 388 ? -1.434 8.644 -4.891 1.00 98.62 388 THR A N 1
ATOM 3041 C CA . THR A 1 388 ? -0.547 9.282 -3.922 1.00 98.62 388 THR A CA 1
ATOM 3042 C C . THR A 1 388 ? -0.574 8.462 -2.645 1.00 98.62 388 THR A C 1
ATOM 3044 O O . THR A 1 388 ? -1.633 8.287 -2.050 1.00 98.62 388 THR A O 1
ATOM 3047 N N . LEU A 1 389 ? 0.575 7.941 -2.225 1.00 98.88 389 LEU A N 1
ATOM 3048 C CA . LEU A 1 389 ? 0.718 7.282 -0.933 1.00 98.88 389 LEU A CA 1
ATOM 3049 C C . LEU A 1 389 ? 0.883 8.359 0.140 1.00 98.88 389 LEU A C 1
ATOM 3051 O O . LEU A 1 389 ? 1.823 9.144 0.059 1.00 98.88 389 LEU A O 1
ATOM 3055 N N . PHE A 1 390 ? -0.010 8.398 1.119 1.00 98.88 390 PHE A N 1
ATOM 3056 C CA . PHE A 1 390 ? 0.051 9.260 2.294 1.00 98.88 390 PHE A CA 1
ATOM 3057 C C . PHE A 1 390 ? 0.566 8.461 3.482 1.00 98.88 390 PHE A C 1
ATOM 3059 O O . PHE A 1 390 ? 0.115 7.341 3.711 1.00 98.88 390 PHE A O 1
ATOM 3066 N N . ILE A 1 391 ? 1.504 9.031 4.233 1.00 98.94 391 ILE A N 1
ATOM 3067 C CA . ILE A 1 391 ? 2.198 8.342 5.321 1.00 98.94 391 ILE A CA 1
ATOM 3068 C C . ILE A 1 391 ? 2.175 9.234 6.561 1.00 98.94 391 ILE A C 1
ATOM 3070 O O . ILE A 1 391 ? 2.698 10.349 6.524 1.00 98.94 391 ILE A O 1
ATOM 3074 N N . THR A 1 392 ? 1.597 8.749 7.657 1.00 98.88 392 THR A N 1
ATOM 3075 C CA . THR A 1 392 ? 1.676 9.402 8.969 1.00 98.88 392 THR A CA 1
ATOM 3076 C C . THR A 1 392 ? 2.887 8.861 9.718 1.00 98.88 392 THR A C 1
ATOM 3078 O O . THR A 1 392 ? 3.016 7.656 9.943 1.00 98.88 392 THR A O 1
ATOM 3081 N N . ALA A 1 393 ? 3.822 9.740 10.068 1.00 98.69 393 ALA A N 1
ATOM 3082 C CA . ALA A 1 393 ? 5.068 9.355 10.717 1.00 98.69 393 ALA A CA 1
ATOM 3083 C C . ALA A 1 393 ? 5.456 10.388 11.773 1.00 98.69 393 ALA A C 1
ATOM 3085 O O . ALA A 1 393 ? 5.748 11.544 11.456 1.00 98.69 393 ALA A O 1
ATOM 3086 N N . MET A 1 394 ? 5.450 9.959 13.037 1.00 98.25 394 MET A N 1
ATOM 3087 C CA . MET A 1 394 ? 5.658 10.813 14.206 1.00 98.25 394 MET A CA 1
ATOM 3088 C C . MET A 1 394 ? 4.832 12.104 14.111 1.00 98.25 394 MET A C 1
ATOM 3090 O O . MET A 1 394 ? 3.607 12.069 14.143 1.00 98.25 394 MET A O 1
ATOM 3094 N N . ASN A 1 395 ? 5.487 13.251 13.974 1.00 98.12 395 ASN A N 1
ATOM 3095 C CA . ASN A 1 395 ? 4.883 14.576 13.993 1.00 98.12 395 ASN A CA 1
ATOM 3096 C C . ASN A 1 395 ? 4.510 15.124 12.607 1.00 98.12 395 ASN A C 1
ATOM 3098 O O . ASN A 1 395 ? 4.233 16.323 12.507 1.00 98.12 395 ASN A O 1
ATOM 3102 N N . SER A 1 396 ? 4.505 14.289 11.563 1.00 98.62 396 SER A N 1
ATOM 3103 C CA . SER A 1 396 ? 4.380 14.744 10.176 1.00 98.62 396 SER A CA 1
ATOM 3104 C C . SER A 1 396 ? 3.525 13.829 9.296 1.00 98.62 396 SER A C 1
ATOM 3106 O O . SER A 1 396 ? 3.457 12.617 9.490 1.00 98.62 396 SER A O 1
ATOM 3108 N N . LEU A 1 397 ? 2.934 14.430 8.263 1.00 98.81 397 LEU A N 1
ATOM 3109 C CA . LEU A 1 397 ? 2.308 13.752 7.131 1.00 98.81 397 LEU A CA 1
ATOM 3110 C C . LEU A 1 397 ? 3.217 13.871 5.904 1.00 98.81 397 LEU A C 1
ATOM 3112 O O . LEU A 1 397 ? 3.611 14.980 5.528 1.00 98.81 397 LEU A O 1
ATOM 3116 N N . TYR A 1 398 ? 3.494 12.747 5.249 1.00 98.88 398 TYR A N 1
ATOM 3117 C CA . TYR A 1 398 ? 4.266 12.681 4.011 1.00 98.88 398 TYR A CA 1
ATOM 3118 C C . TYR A 1 398 ? 3.423 12.201 2.834 1.00 98.88 398 TYR A C 1
ATOM 3120 O O . TYR A 1 398 ? 2.426 11.504 3.024 1.00 98.88 398 TYR A O 1
ATOM 3128 N N . THR A 1 399 ? 3.870 12.513 1.616 1.00 98.69 399 THR A N 1
ATOM 3129 C CA . THR A 1 399 ? 3.336 11.944 0.374 1.00 98.69 399 THR A CA 1
ATOM 3130 C C . THR A 1 399 ? 4.417 11.393 -0.547 1.00 98.69 399 THR A C 1
ATOM 3132 O O . THR A 1 399 ? 5.555 11.866 -0.554 1.00 98.69 399 THR A O 1
ATOM 3135 N N . LEU A 1 400 ? 4.050 10.394 -1.353 1.00 98.81 400 LEU A N 1
ATOM 3136 C CA . LEU A 1 400 ? 4.872 9.846 -2.431 1.00 98.81 400 LEU A CA 1
ATOM 3137 C C . LEU A 1 400 ? 4.002 9.458 -3.635 1.00 98.81 400 LEU A C 1
ATOM 3139 O O . LEU A 1 400 ? 2.983 8.788 -3.475 1.00 98.81 400 LEU A O 1
ATOM 3143 N N . GLU A 1 401 ? 4.411 9.843 -4.845 1.00 98.38 401 GLU A N 1
ATOM 3144 C CA . GLU A 1 401 ? 3.705 9.470 -6.077 1.00 98.38 401 GLU A CA 1
ATOM 3145 C C . GLU A 1 401 ? 4.007 8.026 -6.510 1.00 98.38 401 GLU A C 1
ATOM 3147 O O . GLU A 1 401 ? 5.164 7.604 -6.632 1.00 98.38 401 GLU A O 1
ATOM 3152 N N . MET A 1 402 ? 2.949 7.271 -6.807 1.00 98.38 402 MET A N 1
ATOM 3153 C CA . MET A 1 402 ? 3.003 5.845 -7.122 1.00 98.38 402 MET A CA 1
ATOM 3154 C C . MET A 1 402 ? 2.459 5.560 -8.534 1.00 98.38 402 MET A C 1
ATOM 3156 O O . MET A 1 402 ? 1.506 6.177 -9.001 1.00 98.38 402 MET A O 1
ATOM 3160 N N . ASN A 1 403 ? 3.035 4.570 -9.225 1.00 97.06 403 ASN A N 1
ATOM 3161 C CA . ASN A 1 403 ? 2.485 4.018 -10.476 1.00 97.06 403 ASN A CA 1
ATOM 3162 C C . ASN A 1 403 ? 1.324 3.046 -10.227 1.00 97.06 403 ASN A C 1
ATOM 3164 O O . ASN A 1 403 ? 0.692 2.554 -11.163 1.00 97.06 403 ASN A O 1
ATOM 3168 N N . VAL A 1 404 ? 1.069 2.726 -8.962 1.00 97.12 404 VAL A N 1
ATOM 3169 C CA . VAL A 1 404 ? -0.069 1.928 -8.527 1.00 97.12 404 VAL A CA 1
ATOM 3170 C C . VAL A 1 404 ? -1.089 2.807 -7.827 1.00 97.12 404 VAL A C 1
ATOM 3172 O O . VAL A 1 404 ? -0.739 3.849 -7.286 1.00 97.12 404 VAL A O 1
ATOM 3175 N N . HIS A 1 405 ? -2.348 2.384 -7.860 1.00 97.88 405 HIS A N 1
ATOM 3176 C CA . HIS A 1 405 ? -3.408 3.007 -7.083 1.00 97.88 405 HIS A CA 1
ATOM 3177 C C . HIS A 1 405 ? -3.857 2.103 -5.937 1.00 97.88 405 HIS A C 1
ATOM 3179 O O . HIS A 1 405 ? -3.750 0.872 -6.047 1.00 97.88 405 HIS A O 1
ATOM 3185 N N . GLY A 1 406 ? -4.347 2.735 -4.874 1.00 97.00 406 GLY A N 1
ATOM 3186 C CA . GLY A 1 406 ? -4.996 2.082 -3.745 1.00 97.00 406 GLY A CA 1
ATOM 3187 C C . GLY A 1 406 ? -6.298 1.385 -4.109 1.00 97.00 406 GLY A C 1
ATOM 3188 O O . GLY A 1 406 ? -6.784 1.460 -5.241 1.00 97.00 406 GLY A O 1
ATOM 3189 N N . VAL A 1 407 ? -6.853 0.692 -3.123 1.00 91.19 407 VAL A N 1
ATOM 3190 C CA . VAL A 1 407 ? -8.163 0.048 -3.208 1.00 91.19 407 VAL A CA 1
ATOM 3191 C C . VAL A 1 407 ? -9.071 0.595 -2.114 1.00 91.19 407 VAL A C 1
ATOM 3193 O O . VAL A 1 407 ? -8.625 0.828 -0.992 1.00 91.19 407 VAL A O 1
ATOM 3196 N N . ARG A 1 408 ? -10.342 0.796 -2.459 1.00 76.88 408 ARG A N 1
ATOM 3197 C CA . ARG A 1 408 ? -11.411 1.152 -1.530 1.00 76.88 408 ARG A CA 1
ATOM 3198 C C . ARG A 1 408 ? -12.560 0.174 -1.688 1.00 76.88 408 ARG A C 1
ATOM 3200 O O . ARG A 1 408 ? -12.838 -0.192 -2.856 1.00 76.88 408 ARG A O 1
#

pLDDT: mean 95.93, std 4.27, range [66.25, 98.94]